Protein AF-A0AB38A7C2-F1 (afdb_monomer)

Solvent-accessible surface area (backbone atoms only — not comparable to full-atom values): 33806 Å² total; per-residue (Å²): 140,76,85,88,80,79,45,75,67,52,56,49,49,52,49,47,53,50,46,47,64,68,60,30,63,59,51,53,48,42,45,64,70,68,46,56,80,87,68,63,78,74,79,52,65,66,82,53,42,55,69,66,47,70,44,47,77,34,25,53,30,35,49,62,57,34,77,88,63,54,53,55,40,47,75,46,38,64,69,65,28,55,48,74,52,64,74,46,66,45,73,44,90,71,51,82,23,40,43,35,38,39,29,51,30,92,49,55,24,34,40,49,97,72,66,36,58,60,52,43,41,52,54,50,52,51,17,41,68,39,18,63,37,16,32,44,24,20,43,84,57,66,76,56,76,71,55,90,34,39,49,71,28,52,30,61,18,31,53,28,33,38,46,46,34,36,46,58,71,78,41,90,40,49,29,36,42,52,38,85,68,51,64,83,75,36,82,58,64,41,37,60,63,40,27,52,52,21,47,52,52,18,25,66,51,65,75,50,78,76,44,78,43,51,53,82,88,71,66,60,81,52,62,28,68,73,41,52,58,34,51,53,53,52,52,44,61,74,70,66,60,89,66,78,91,70,89,62,85,68,62,58,63,52,49,49,57,56,46,48,62,56,36,54,64,45,47,49,53,47,50,49,52,44,46,35,68,75,73,46,48,47,31,81,84,68,46,66,47,43,78,42,62,50,56,43,46,37,40,48,44,25,56,82,37,54,81,50,28,78,65,49,85,47,45,34,69,45,67,42,74,89,52,49,79,59,80,53,54,36,42,70,22,33,59,26,34,28,38,32,58,46,100,87,50,52,68,47,58,44,63,82,41,44,79,66,65,58,49,32,31,75,55,31,92,65,60,22,34,45,78,41,78,53,73,32,66,66,57,42,75,78,48,68,66,59,50,52,50,50,55,51,49,52,51,50,50,51,50,51,50,52,50,50,52,52,52,49,52,25,50,52,46,16,50,52,32,33,63,74,43,37,61,97,88,41,86,33,76,66,9,53,54,46,14,53,48,43,50,67,59,78,84,76,78,94,68,85,86,81,89,82,81,95,85,78,84,79,71,75,73,65,64,65,60,56,64,61,54,60,69,63,63,76,78,72,86,82,90,84,90,83,89,89,87,87,89,82,91,82,83,86,85,80,90,81,88,85,82,86,86,83,88,80,87,80,90,87,80,89,87,83,86,86,85,83,90,88,87,84,81,85,85,88,82,89,80,89,81,81,90,84,90,80,85,83,81,85,81,88,78,84,88,77,83,91,82,90,82,83,89,80,85,89,78,88,87,84,135

Mean predicted aligned error: 17.48 Å

Organism: NCBI:txid1381

pLDDT: mean 70.84, std 26.4, range [22.92, 97.88]

Radius of gyration: 34.17 Å; Cα contacts (8 Å, |Δi|>4): 653; chains: 1; bounding box: 76×95×101 Å

Structure (mmCIF, N/CA/C/O backbone):
data_AF-A0AB38A7C2-F1
#
_entry.id   AF-A0AB38A7C2-F1
#
loop_
_atom_site.group_PDB
_atom_site.id
_atom_site.type_symbol
_atom_site.label_atom_id
_atom_site.label_alt_id
_atom_site.label_comp_id
_atom_site.label_asym_id
_atom_site.label_entity_id
_atom_site.label_seq_id
_atom_site.pdbx_PDB_ins_code
_atom_site.Cartn_x
_atom_site.Cartn_y
_atom_site.Cartn_z
_atom_site.occupancy
_atom_site.B_iso_or_equiv
_atom_site.auth_seq_id
_atom_site.auth_comp_id
_atom_site.auth_asym_id
_atom_site.auth_atom_id
_atom_site.pdbx_PDB_model_num
ATOM 1 N N . MET A 1 1 ? -37.681 -9.459 23.211 1.00 30.95 1 MET A N 1
ATOM 2 C CA . MET A 1 1 ? -36.529 -10.107 23.876 1.00 30.95 1 MET A CA 1
ATOM 3 C C . MET A 1 1 ? -35.314 -9.787 23.020 1.00 30.95 1 MET A C 1
ATOM 5 O O . MET A 1 1 ? -35.334 -10.184 21.869 1.00 30.95 1 MET A O 1
ATOM 9 N N . ALA A 1 2 ? -34.307 -9.021 23.410 1.00 31.45 2 ALA A N 1
ATOM 10 C CA . ALA A 1 2 ? -34.021 -8.256 24.614 1.00 31.45 2 ALA A CA 1
ATOM 11 C C . ALA A 1 2 ? -33.180 -7.056 24.133 1.00 31.45 2 ALA A C 1
ATOM 13 O O . ALA A 1 2 ? -32.180 -7.269 23.453 1.00 31.45 2 ALA A O 1
ATOM 14 N N . ASP A 1 3 ? -33.611 -5.824 24.411 1.00 37.56 3 ASP A N 1
ATOM 15 C CA . ASP A 1 3 ? -32.757 -4.641 24.252 1.00 37.56 3 ASP A CA 1
ATOM 16 C C . ASP A 1 3 ? -32.107 -4.401 25.614 1.00 37.56 3 ASP A C 1
ATOM 18 O O . ASP A 1 3 ? -32.622 -3.673 26.456 1.00 37.56 3 ASP A O 1
ATOM 22 N N . GLU A 1 4 ? -31.060 -5.172 25.894 1.00 46.62 4 GLU A N 1
ATOM 23 C CA . GLU A 1 4 ? -30.396 -5.189 27.201 1.00 46.62 4 GLU A CA 1
ATOM 24 C C . GLU A 1 4 ? -29.196 -4.227 27.252 1.00 46.62 4 GLU A C 1
ATOM 26 O O . GLU A 1 4 ? -28.290 -4.416 28.049 1.00 46.62 4 GLU A O 1
ATOM 31 N N . ASN A 1 5 ? -29.168 -3.194 26.396 1.00 47.59 5 ASN A N 1
ATOM 32 C CA . ASN A 1 5 ? -28.156 -2.124 26.440 1.00 47.59 5 ASN A CA 1
ATOM 33 C C . ASN A 1 5 ? -28.651 -0.793 25.824 1.00 47.59 5 ASN A C 1
ATOM 35 O O . ASN A 1 5 ? -27.869 -0.055 25.214 1.00 47.59 5 ASN A O 1
ATOM 39 N N . HIS A 1 6 ? -29.948 -0.489 25.951 1.00 57.62 6 HIS A N 1
ATOM 40 C CA . HIS A 1 6 ? -30.468 0.855 25.690 1.00 57.62 6 HIS A CA 1
ATOM 41 C C . HIS A 1 6 ? -30.309 1.698 26.959 1.00 57.62 6 HIS A C 1
ATOM 43 O O . HIS A 1 6 ? -31.130 1.628 27.875 1.00 57.62 6 HIS A O 1
ATOM 49 N N . ASP A 1 7 ? -29.220 2.460 27.028 1.00 64.00 7 ASP A N 1
ATOM 50 C CA . ASP A 1 7 ? -28.862 3.234 28.218 1.00 64.00 7 ASP A CA 1
ATOM 51 C C . ASP A 1 7 ? -29.423 4.660 28.154 1.00 64.00 7 ASP A C 1
ATOM 53 O O . ASP A 1 7 ? -29.789 5.171 27.100 1.00 64.00 7 ASP A O 1
ATOM 57 N N . LEU A 1 8 ? -29.415 5.368 29.287 1.00 55.38 8 LEU A N 1
ATOM 58 C CA . LEU A 1 8 ? -29.890 6.756 29.393 1.00 55.38 8 LEU A CA 1
ATOM 59 C C . LEU A 1 8 ? -29.275 7.710 28.350 1.00 55.38 8 LEU A C 1
ATOM 61 O O . LEU A 1 8 ? -29.932 8.654 27.923 1.00 55.38 8 LEU A O 1
ATOM 65 N N . LEU A 1 9 ? -28.027 7.477 27.930 1.00 52.78 9 LEU A N 1
ATOM 66 C CA . LEU A 1 9 ? -27.378 8.269 26.879 1.00 52.78 9 LEU A CA 1
ATOM 67 C C . LEU A 1 9 ? -28.012 8.052 25.506 1.00 52.78 9 LEU A C 1
ATOM 69 O O . LEU A 1 9 ? -28.085 8.998 24.733 1.00 52.78 9 LEU A O 1
ATOM 73 N N . ASP A 1 10 ? -28.474 6.839 25.210 1.00 58.16 10 ASP A N 1
ATOM 74 C CA . ASP A 1 10 ? -29.198 6.574 23.972 1.00 58.16 10 ASP A CA 1
ATOM 75 C C . ASP A 1 10 ? -30.530 7.292 23.961 1.00 58.16 10 ASP A C 1
ATOM 77 O O . ASP A 1 10 ? -30.832 7.976 22.996 1.00 58.16 10 ASP A O 1
ATOM 81 N N . SER A 1 11 ? -31.268 7.230 25.070 1.00 64.50 11 SER A N 1
ATOM 82 C CA . SER A 1 11 ? -32.519 7.968 25.187 1.00 64.50 11 SER A CA 1
ATOM 83 C C . SER A 1 11 ? -32.288 9.476 25.059 1.00 64.50 11 SER A C 1
ATOM 85 O O . SER A 1 11 ? -33.105 10.158 24.462 1.00 64.50 11 SER A O 1
ATOM 87 N N . LEU A 1 12 ? -31.170 10.018 25.561 1.00 61.34 12 LEU A N 1
ATOM 88 C CA . LEU A 1 12 ? -30.824 11.437 25.395 1.00 61.34 12 LEU A CA 1
ATOM 89 C C . LEU A 1 12 ? -30.427 11.799 23.959 1.00 61.34 12 LEU A C 1
ATOM 91 O O . LEU A 1 12 ? -30.767 12.890 23.508 1.00 61.34 12 LEU A O 1
ATOM 95 N N . ILE A 1 13 ? -29.724 10.916 23.246 1.00 60.22 13 ILE A N 1
ATOM 96 C CA . ILE A 1 13 ? -29.374 11.110 21.831 1.00 60.22 13 ILE A CA 1
ATOM 97 C C . ILE A 1 13 ? -30.630 11.024 20.969 1.00 60.22 13 ILE A C 1
ATOM 99 O O . ILE A 1 13 ? -30.842 11.905 20.142 1.00 60.22 13 ILE A O 1
ATOM 103 N N . ASP A 1 14 ? -31.481 10.028 21.210 1.00 66.81 14 ASP A N 1
ATOM 104 C CA . ASP A 1 14 ? -32.761 9.847 20.531 1.00 66.81 14 ASP A CA 1
ATOM 105 C C . ASP A 1 14 ? -33.651 11.067 20.795 1.00 66.81 14 ASP A C 1
ATOM 107 O O . ASP A 1 14 ? -34.060 11.732 19.851 1.00 66.81 14 ASP A O 1
ATOM 111 N N . ILE A 1 15 ? -33.799 11.494 22.056 1.00 65.06 15 ILE A N 1
ATOM 112 C CA . ILE A 1 15 ? -34.527 12.718 22.418 1.00 65.06 15 ILE A CA 1
ATOM 113 C C . ILE A 1 15 ? -33.912 13.957 21.771 1.00 65.06 15 ILE A C 1
ATOM 115 O O . ILE A 1 15 ? -34.676 14.795 21.320 1.00 65.06 15 ILE A O 1
ATOM 119 N N . GLN A 1 16 ? -32.584 14.119 21.709 1.00 58.59 16 GLN A N 1
ATOM 120 C CA . GLN A 1 16 ? -31.965 15.279 21.056 1.00 58.59 16 GLN A CA 1
ATOM 121 C C . GLN A 1 16 ? -32.143 15.229 19.538 1.00 58.59 16 GLN A C 1
ATOM 123 O O . GLN A 1 16 ? -32.353 16.266 18.925 1.00 58.59 16 GLN A O 1
ATOM 128 N N . SER A 1 17 ? -32.044 14.058 18.916 1.00 57.03 17 SER A N 1
ATOM 129 C CA . SER A 1 17 ? -32.273 13.883 17.482 1.00 57.03 17 SER A CA 1
ATOM 130 C C . SER A 1 17 ? -33.737 14.115 17.118 1.00 57.03 17 SER A C 1
ATOM 132 O O . SER A 1 17 ? -33.992 14.815 16.143 1.00 57.03 17 SER A O 1
ATOM 134 N N . ASP A 1 18 ? -34.675 13.680 17.960 1.00 53.91 18 ASP A N 1
ATOM 135 C CA . ASP A 1 18 ? -36.101 13.984 17.875 1.00 53.91 18 ASP A CA 1
ATOM 136 C C . ASP A 1 18 ? -36.365 15.469 18.145 1.00 53.91 18 ASP A C 1
ATOM 138 O O . ASP A 1 18 ? -37.117 16.104 17.414 1.00 53.91 18 ASP A O 1
ATOM 142 N N . TRP A 1 19 ? -35.701 16.078 19.133 1.00 44.50 19 TRP A N 1
ATOM 143 C CA . TRP A 1 19 ? -35.804 17.514 19.402 1.00 44.50 19 TRP A CA 1
ATOM 144 C C . TRP A 1 19 ? -35.200 18.342 18.278 1.00 44.50 19 TRP A C 1
ATOM 146 O O . TRP A 1 19 ? -35.766 19.367 17.932 1.00 44.50 19 TRP A O 1
ATOM 156 N N . ASN A 1 20 ? -34.089 17.919 17.681 1.00 46.31 20 ASN A N 1
ATOM 157 C CA . ASN A 1 20 ? -33.493 18.539 16.502 1.00 46.31 20 ASN A CA 1
ATOM 158 C C . ASN A 1 20 ? -34.411 18.330 15.294 1.00 46.31 20 ASN A C 1
ATOM 160 O O . ASN A 1 20 ? -34.644 19.270 14.556 1.00 46.31 20 ASN A O 1
ATOM 164 N N . ALA A 1 21 ? -35.019 17.159 15.109 1.00 46.22 21 ALA A N 1
ATOM 165 C CA . ALA A 1 21 ? -35.993 16.919 14.045 1.00 46.22 21 ALA A CA 1
ATOM 166 C C . ALA A 1 21 ? -37.270 17.770 14.219 1.00 46.22 21 ALA A C 1
ATOM 168 O O . ALA A 1 21 ? -37.834 18.244 13.234 1.00 46.22 21 ALA A O 1
ATOM 169 N N . VAL A 1 22 ? -37.690 18.024 15.465 1.00 43.22 22 VAL A N 1
ATOM 170 C CA . VAL A 1 22 ? -38.877 18.821 15.830 1.00 43.22 22 VAL A CA 1
ATOM 171 C C . VAL A 1 22 ? -38.591 20.330 15.935 1.00 43.22 22 VAL A C 1
ATOM 173 O O . VAL A 1 22 ? -39.497 21.129 15.705 1.00 43.22 22 VAL A O 1
ATOM 176 N N . SER A 1 23 ? -37.355 20.749 16.227 1.00 41.28 23 SER A N 1
ATOM 177 C CA . SER A 1 23 ? -36.903 22.158 16.272 1.00 41.28 23 SER A CA 1
ATOM 178 C C . SER A 1 23 ? -36.282 22.641 14.954 1.00 41.28 23 SER A C 1
ATOM 180 O O . SER A 1 23 ? -36.283 23.844 14.683 1.00 41.28 23 SER A O 1
ATOM 182 N N . ASN A 1 24 ? -35.953 21.716 14.043 1.00 40.88 24 ASN A N 1
ATOM 183 C CA . ASN A 1 24 ? -35.535 22.007 12.672 1.00 40.88 24 ASN A CA 1
ATOM 184 C C . ASN A 1 24 ? -36.643 22.106 11.601 1.00 40.88 24 ASN A C 1
ATOM 186 O O . ASN A 1 24 ? -36.270 22.103 10.427 1.00 40.88 24 ASN A O 1
ATOM 190 N N . PRO A 1 25 ? -37.963 22.277 11.843 1.00 41.78 25 PRO A N 1
ATOM 191 C CA . PRO A 1 25 ? -38.813 22.766 10.763 1.00 41.78 25 PRO A CA 1
ATOM 192 C C . PRO A 1 25 ? -38.428 24.207 10.419 1.00 41.78 25 PRO A C 1
ATOM 194 O O . PRO A 1 25 ? -38.491 24.582 9.257 1.00 41.78 25 PRO A O 1
ATOM 197 N N . LEU A 1 26 ? -37.941 24.989 11.392 1.00 38.25 26 LEU A N 1
ATOM 198 C CA . LEU A 1 26 ? -37.456 26.346 11.164 1.00 38.25 26 LEU A CA 1
ATOM 199 C C . LEU A 1 26 ? -36.009 26.410 10.698 1.00 38.25 26 LEU A C 1
ATOM 201 O O . LEU A 1 26 ? -35.740 27.327 9.953 1.00 38.25 26 LEU A O 1
ATOM 205 N N . ASP A 1 27 ? -35.122 25.473 11.046 1.00 37.84 27 ASP A N 1
ATOM 206 C CA . ASP A 1 27 ? -33.719 25.452 10.579 1.00 37.84 27 ASP A CA 1
ATOM 207 C C . ASP A 1 27 ? -33.548 24.721 9.236 1.00 37.84 27 ASP A C 1
ATOM 209 O O . ASP A 1 27 ? -32.628 25.002 8.479 1.00 37.84 27 ASP A O 1
ATOM 213 N N . THR A 1 28 ? -34.490 23.849 8.860 1.00 42.78 28 THR A N 1
ATOM 214 C CA . THR A 1 28 ? -34.621 23.368 7.472 1.00 42.78 28 THR A CA 1
ATOM 215 C C . THR A 1 28 ? -35.223 24.462 6.588 1.00 42.78 28 THR A C 1
ATOM 217 O O . THR A 1 28 ? -34.786 24.650 5.457 1.00 42.78 28 THR A O 1
ATOM 220 N N . VAL A 1 29 ? -36.178 25.243 7.113 1.00 40.44 29 VAL A N 1
ATOM 221 C CA . VAL A 1 29 ? -36.736 26.420 6.427 1.00 40.44 29 VAL A CA 1
ATOM 222 C C . VAL A 1 29 ? -35.744 27.590 6.418 1.00 40.44 29 VAL A C 1
ATOM 224 O O . VAL A 1 29 ? -35.593 28.221 5.383 1.00 40.44 29 VAL A O 1
ATOM 227 N N . LEU A 1 30 ? -34.988 27.846 7.489 1.00 38.09 30 LEU A N 1
ATOM 228 C CA . LEU A 1 30 ? -33.899 28.827 7.526 1.00 38.09 30 LEU A CA 1
ATOM 229 C C . LEU A 1 30 ? -32.712 28.322 6.727 1.00 38.09 30 LEU A C 1
ATOM 231 O O . LEU A 1 30 ? -32.118 29.114 6.030 1.00 38.09 30 LEU A O 1
ATOM 235 N N . GLY A 1 31 ? -32.379 27.038 6.735 1.00 42.50 31 GLY A N 1
ATOM 236 C CA . GLY A 1 31 ? -31.386 26.452 5.838 1.00 42.50 31 GLY A CA 1
ATOM 237 C C . GLY A 1 31 ? -31.782 26.631 4.373 1.00 42.50 31 GLY A C 1
ATOM 238 O O . GLY A 1 31 ? -30.937 26.989 3.565 1.00 42.50 31 GLY A O 1
ATOM 239 N N . MET A 1 32 ? -33.072 26.508 4.040 1.00 43.84 32 MET A N 1
ATOM 240 C CA . MET A 1 32 ? -33.621 26.848 2.718 1.00 43.84 32 MET A CA 1
ATOM 241 C C . MET A 1 32 ? -33.702 28.361 2.431 1.00 43.84 32 MET A C 1
ATOM 243 O O . MET A 1 32 ? -33.750 28.738 1.263 1.00 43.84 32 MET A O 1
ATOM 247 N N . LEU A 1 33 ? -33.726 29.224 3.455 1.00 40.28 33 LEU A N 1
ATOM 248 C CA . LEU A 1 33 ? -33.789 30.693 3.327 1.00 40.28 33 LEU A CA 1
ATOM 249 C C . LEU A 1 33 ? -32.423 31.396 3.497 1.00 40.28 33 LEU A C 1
ATOM 251 O O . LEU A 1 33 ? -32.293 32.555 3.116 1.00 40.28 33 LEU A O 1
ATOM 255 N N . SER A 1 34 ? -31.422 30.721 4.072 1.00 44.94 34 SER A N 1
ATOM 256 C CA . SER A 1 34 ? -30.098 31.251 4.461 1.00 44.94 34 SER A CA 1
ATOM 257 C C . SER A 1 34 ? -28.962 30.584 3.694 1.00 44.94 34 SER A C 1
ATOM 259 O O . SER A 1 34 ? -27.913 31.200 3.510 1.00 44.94 34 SER A O 1
ATOM 261 N N . ALA A 1 35 ? -29.140 29.342 3.228 1.00 44.69 35 ALA A N 1
ATOM 262 C CA . ALA A 1 35 ? -28.336 28.855 2.124 1.00 44.69 35 ALA A CA 1
ATOM 263 C C . ALA A 1 35 ? -28.937 29.475 0.872 1.00 44.69 35 ALA A C 1
ATOM 265 O O . ALA A 1 35 ? -29.956 29.008 0.376 1.00 44.69 35 ALA A O 1
ATOM 266 N N . ASP A 1 36 ? -28.319 30.546 0.394 1.00 42.66 36 ASP A N 1
ATOM 267 C CA . ASP A 1 36 ? -28.541 31.040 -0.954 1.00 42.66 36 ASP A CA 1
ATOM 268 C C . ASP A 1 36 ? -28.387 29.827 -1.901 1.00 42.66 36 ASP A C 1
ATOM 270 O O . ASP A 1 36 ? -27.270 29.303 -2.032 1.00 42.66 36 ASP A O 1
ATOM 274 N N . PRO A 1 37 ? -29.469 29.278 -2.494 1.00 48.31 37 PRO A N 1
ATOM 275 C CA . PRO A 1 37 ? -29.395 28.039 -3.275 1.00 48.31 37 PRO A CA 1
ATOM 276 C C . PRO A 1 37 ? -28.459 28.185 -4.482 1.00 48.31 37 PRO A C 1
ATOM 278 O O . PRO A 1 37 ? -27.992 27.194 -5.043 1.00 48.31 37 PRO A O 1
ATOM 281 N N . GLU A 1 38 ? -28.149 29.432 -4.848 1.00 45.50 38 GLU A N 1
ATOM 282 C CA . GLU A 1 38 ? -27.203 29.822 -5.886 1.00 45.50 38 GLU A CA 1
ATOM 283 C C . GLU A 1 38 ? -25.720 29.674 -5.478 1.00 45.50 38 GLU A C 1
ATOM 285 O O . GLU A 1 38 ? -24.857 29.620 -6.355 1.00 45.50 38 GLU A O 1
ATOM 290 N N . GLN A 1 39 ? -25.385 29.538 -4.186 1.00 54.69 39 GLN A N 1
ATOM 291 C CA . GLN A 1 39 ? -23.990 29.444 -3.711 1.00 54.69 39 GLN A CA 1
ATOM 292 C C . GLN A 1 39 ? -23.493 28.011 -3.461 1.00 54.69 39 GLN A C 1
ATOM 294 O O . GLN A 1 39 ? -22.288 27.785 -3.290 1.00 54.69 39 GLN A O 1
ATOM 299 N N . ALA A 1 40 ? -24.369 27.002 -3.482 1.00 60.03 40 ALA A N 1
ATOM 300 C CA . ALA A 1 40 ? -23.939 25.610 -3.388 1.00 60.03 40 ALA A CA 1
ATOM 301 C C . ALA A 1 40 ? -23.240 25.191 -4.694 1.00 60.03 40 ALA A C 1
ATOM 303 O O . ALA A 1 40 ? -23.893 24.761 -5.643 1.00 60.03 40 ALA A O 1
ATOM 304 N N . LYS A 1 41 ? -21.896 25.284 -4.740 1.00 72.62 41 LYS A N 1
ATOM 305 C CA . LYS A 1 41 ? -21.089 24.928 -5.928 1.00 72.62 41 LYS A CA 1
ATOM 306 C C . LYS A 1 41 ? -21.588 23.601 -6.528 1.00 72.62 41 LYS A C 1
ATOM 308 O O . LYS A 1 41 ? -21.580 22.598 -5.801 1.00 72.62 41 LYS A O 1
ATOM 313 N N . PRO A 1 42 ? -22.020 23.562 -7.801 1.00 84.19 42 PRO A N 1
ATOM 314 C CA . PRO A 1 42 ? -22.553 22.351 -8.411 1.00 84.19 42 PRO A CA 1
ATOM 315 C C . PRO A 1 42 ? -21.485 21.256 -8.448 1.00 84.19 42 PRO A C 1
ATOM 317 O O . PRO A 1 42 ? -20.286 21.538 -8.509 1.00 84.19 42 PRO A O 1
ATOM 320 N N . PHE A 1 43 ? -21.916 19.994 -8.398 1.00 89.75 43 PHE A N 1
ATOM 321 C CA . PHE A 1 43 ? -20.993 18.866 -8.487 1.00 89.75 43 PHE A CA 1
ATOM 322 C C . PHE A 1 43 ? -20.216 18.916 -9.807 1.00 89.75 43 PHE A C 1
ATOM 324 O O . PHE A 1 43 ? -20.803 18.866 -10.888 1.00 89.75 43 PHE A O 1
ATOM 331 N N . ASN A 1 44 ? -18.888 18.968 -9.711 1.00 91.62 44 ASN A N 1
ATOM 332 C CA . ASN A 1 44 ? -18.004 18.883 -10.860 1.00 91.62 44 ASN A CA 1
ATOM 333 C C . ASN A 1 44 ? -17.057 17.682 -10.697 1.00 91.62 44 ASN A C 1
ATOM 335 O O . ASN A 1 44 ? -16.188 17.706 -9.826 1.00 91.62 44 ASN A O 1
ATOM 339 N N . PRO A 1 45 ? -17.146 16.654 -11.564 1.00 90.56 45 PRO A N 1
ATOM 340 C CA . PRO A 1 45 ? -16.210 15.529 -11.570 1.00 90.56 45 PRO A CA 1
ATOM 341 C C . PRO A 1 45 ? -14.733 15.933 -11.647 1.00 90.56 45 PRO A C 1
ATOM 343 O O . PRO A 1 45 ? -13.868 15.168 -11.230 1.00 90.56 45 PRO A O 1
ATOM 346 N N . GLY A 1 46 ? -14.433 17.091 -12.243 1.00 90.88 46 GLY A N 1
ATOM 347 C CA . GLY A 1 46 ? -13.077 17.616 -12.374 1.00 90.88 46 GLY A CA 1
ATOM 348 C C . GLY A 1 46 ? -12.428 17.981 -11.041 1.00 90.88 46 GLY A C 1
ATOM 349 O O . GLY A 1 46 ? -11.208 17.887 -10.944 1.00 90.88 46 GLY A O 1
ATOM 350 N N . ASP A 1 47 ? -13.224 18.312 -10.018 1.00 90.44 47 ASP A N 1
ATOM 351 C CA . ASP A 1 47 ? -12.728 18.691 -8.687 1.00 90.44 47 ASP A CA 1
ATOM 352 C C . ASP A 1 47 ? -12.049 17.518 -7.957 1.00 90.44 47 ASP A C 1
ATOM 354 O O . ASP A 1 47 ? -11.239 17.733 -7.065 1.00 90.44 47 ASP A O 1
ATOM 358 N N . TYR A 1 48 ? -12.333 16.281 -8.373 1.00 90.75 48 TYR A N 1
ATOM 359 C CA . TYR A 1 48 ? -11.787 15.051 -7.789 1.00 90.75 48 TYR A CA 1
ATOM 360 C C . TYR A 1 48 ? -10.709 14.412 -8.672 1.00 90.75 48 TYR A C 1
ATOM 362 O O . TYR A 1 48 ? -10.344 13.259 -8.469 1.00 90.75 48 TYR A O 1
ATOM 370 N N . LYS A 1 49 ? -10.239 15.111 -9.714 1.00 92.19 49 LYS A N 1
ATOM 371 C CA . LYS A 1 49 ? -9.330 14.568 -10.732 1.00 92.19 49 LYS A CA 1
ATOM 372 C C . LYS A 1 49 ? -8.025 15.339 -10.773 1.00 92.19 49 LYS A C 1
ATOM 374 O O . LYS A 1 49 ? -7.955 16.441 -11.321 1.00 92.19 49 LYS A O 1
ATOM 379 N N . PHE A 1 50 ? -6.960 14.693 -10.312 1.00 91.19 50 PHE A N 1
ATOM 380 C CA . PHE A 1 50 ? -5.633 15.292 -10.218 1.00 91.19 50 PHE A CA 1
ATOM 381 C C . PHE A 1 50 ? -4.658 14.644 -11.197 1.00 91.19 50 PHE A C 1
ATOM 383 O O . PHE A 1 50 ? -4.659 13.433 -11.422 1.00 91.19 50 PHE A O 1
ATOM 390 N N . ARG A 1 51 ? -3.841 15.478 -11.844 1.00 92.69 51 ARG A N 1
ATOM 391 C CA . ARG A 1 51 ? -2.765 14.980 -12.703 1.00 92.69 51 ARG A CA 1
ATOM 392 C C . ARG A 1 51 ? -1.656 14.449 -11.790 1.00 92.69 51 ARG A C 1
ATOM 394 O O . ARG A 1 51 ? -1.231 15.193 -10.905 1.00 92.69 51 ARG A O 1
ATOM 401 N N . PRO A 1 52 ? -1.185 13.212 -11.999 1.00 94.00 52 PRO A N 1
ATOM 402 C CA . PRO A 1 52 ? -0.114 12.661 -11.190 1.00 94.00 52 PRO A CA 1
ATOM 403 C C . PRO A 1 52 ? 1.187 13.428 -11.450 1.00 94.00 52 PRO A C 1
ATOM 405 O O . PRO A 1 52 ? 1.496 13.796 -12.587 1.00 94.00 52 PRO A O 1
ATOM 408 N N . ARG A 1 53 ? 1.950 13.655 -10.385 1.00 93.38 53 ARG A N 1
ATOM 409 C CA . ARG A 1 53 ? 3.335 14.115 -10.415 1.00 93.38 53 ARG A CA 1
ATOM 410 C C . ARG A 1 53 ? 4.247 12.898 -10.425 1.00 93.38 53 ARG A C 1
ATOM 412 O O . ARG A 1 53 ? 4.069 11.991 -9.614 1.00 93.38 53 ARG A O 1
ATOM 419 N N . ALA A 1 54 ? 5.209 12.900 -11.337 1.00 94.06 54 ALA A N 1
ATOM 420 C CA . ALA A 1 54 ? 6.195 11.841 -11.455 1.00 94.06 54 ALA A CA 1
ATOM 421 C C . ALA A 1 54 ? 7.520 12.257 -10.802 1.00 94.06 54 ALA A C 1
ATOM 423 O O . ALA A 1 54 ? 7.954 13.400 -10.942 1.00 94.06 54 ALA A O 1
ATOM 424 N N . ASN A 1 55 ? 8.161 11.319 -10.113 1.00 92.56 55 ASN A N 1
ATOM 425 C CA . ASN A 1 55 ? 9.501 11.437 -9.562 1.00 92.56 55 ASN A CA 1
ATOM 426 C C . ASN A 1 55 ? 10.387 10.366 -10.206 1.00 92.56 55 ASN A C 1
ATOM 428 O O . ASN A 1 55 ? 10.079 9.176 -10.152 1.00 92.56 55 ASN A O 1
ATOM 432 N N . THR A 1 56 ? 11.485 10.785 -10.824 1.00 93.06 56 THR A N 1
ATOM 433 C CA . THR A 1 56 ? 12.409 9.891 -11.532 1.00 93.06 56 THR A CA 1
ATOM 434 C C . THR A 1 56 ? 13.308 9.108 -10.581 1.00 93.06 56 THR A C 1
ATOM 436 O O . THR A 1 56 ? 13.716 8.006 -10.930 1.00 93.06 56 THR A O 1
ATOM 439 N N . ILE A 1 57 ? 13.568 9.630 -9.376 1.00 90.19 57 ILE A N 1
ATOM 440 C CA . ILE A 1 57 ? 14.488 9.035 -8.395 1.00 90.19 57 ILE A CA 1
ATOM 441 C C . ILE A 1 57 ? 14.094 7.590 -8.032 1.00 90.19 57 ILE A C 1
ATOM 443 O O . ILE A 1 57 ? 14.942 6.711 -8.138 1.00 90.19 57 ILE A O 1
ATOM 447 N N . PRO A 1 58 ? 12.838 7.281 -7.652 1.00 91.25 58 PRO A N 1
ATOM 448 C CA . PRO A 1 58 ? 12.453 5.905 -7.341 1.00 91.25 58 PRO A CA 1
ATOM 449 C C . PRO A 1 58 ? 12.073 5.077 -8.583 1.00 91.25 58 PRO A C 1
ATOM 451 O O . PRO A 1 58 ? 11.695 3.914 -8.454 1.00 91.25 58 PRO A O 1
ATOM 454 N N . CYS A 1 59 ? 12.097 5.637 -9.796 1.00 93.75 59 CYS A N 1
ATOM 455 C CA . CYS A 1 59 ? 11.648 4.927 -10.992 1.00 93.75 59 CYS A CA 1
ATOM 456 C C . CYS A 1 59 ? 12.702 3.915 -11.457 1.00 93.75 59 CYS A C 1
ATOM 458 O O . CYS A 1 59 ? 13.776 4.295 -11.919 1.00 93.75 59 CYS A O 1
ATOM 460 N N . THR A 1 60 ? 12.374 2.622 -11.415 1.00 92.19 60 THR A N 1
ATOM 461 C CA . THR A 1 60 ? 13.297 1.542 -11.811 1.00 92.19 60 THR A CA 1
ATOM 462 C C . THR A 1 60 ? 13.782 1.672 -13.251 1.00 92.19 60 THR A C 1
ATOM 464 O O . THR A 1 60 ? 14.965 1.465 -13.503 1.00 92.19 60 THR A O 1
ATOM 467 N N . ARG A 1 61 ? 12.911 2.079 -14.185 1.00 92.94 61 ARG A N 1
ATOM 468 C CA . ARG A 1 61 ? 13.281 2.323 -15.591 1.00 92.94 61 ARG A CA 1
ATOM 469 C C . ARG A 1 61 ? 14.260 3.493 -15.742 1.00 92.94 61 ARG A C 1
ATOM 471 O O . ARG A 1 61 ? 15.204 3.392 -16.516 1.00 92.94 61 ARG A O 1
ATOM 478 N N . CYS A 1 62 ? 14.093 4.578 -14.980 1.00 92.75 62 CYS A N 1
ATOM 479 C CA . CYS A 1 62 ? 15.040 5.701 -15.008 1.00 92.75 62 CYS A CA 1
ATOM 480 C C . CYS A 1 62 ? 16.379 5.342 -14.347 1.00 92.75 62 CYS A C 1
ATOM 482 O O . CYS A 1 62 ? 17.428 5.747 -14.841 1.00 92.75 62 CYS A O 1
ATOM 484 N N . MET A 1 63 ? 16.352 4.571 -13.256 1.00 90.69 63 MET A N 1
ATOM 485 C CA . MET A 1 63 ? 17.563 4.159 -12.536 1.00 90.69 63 MET A CA 1
ATOM 486 C C . MET A 1 63 ? 18.415 3.176 -13.346 1.00 90.69 63 MET A C 1
ATOM 488 O O . MET A 1 63 ? 19.634 3.304 -13.384 1.00 90.69 63 MET A O 1
ATOM 492 N N . THR A 1 64 ? 17.780 2.220 -14.027 1.00 90.31 64 THR A N 1
ATOM 493 C CA . THR A 1 64 ? 18.469 1.233 -14.880 1.00 90.31 64 THR A CA 1
ATOM 494 C C . THR A 1 64 ? 18.807 1.758 -16.271 1.00 90.31 64 THR A C 1
ATOM 496 O O . THR A 1 64 ? 19.702 1.216 -16.912 1.00 90.31 64 THR A O 1
ATOM 499 N N . LYS A 1 65 ? 18.114 2.807 -16.739 1.00 90.31 65 LYS A N 1
ATOM 500 C CA . LYS A 1 65 ? 18.182 3.310 -18.123 1.00 90.31 65 LYS A CA 1
ATOM 501 C C . LYS A 1 65 ? 17.820 2.247 -19.169 1.00 90.31 65 LYS A C 1
ATOM 503 O O . LYS A 1 65 ? 18.229 2.357 -20.322 1.00 90.31 65 LYS A O 1
ATOM 508 N N . ASP A 1 66 ? 17.042 1.248 -18.764 1.00 88.75 66 ASP A N 1
ATOM 509 C CA . ASP A 1 66 ? 16.610 0.135 -19.598 1.00 88.75 66 ASP A CA 1
ATOM 510 C C . ASP A 1 66 ? 15.081 0.110 -19.701 1.00 88.75 66 ASP A C 1
ATOM 512 O O . ASP A 1 66 ? 14.359 0.032 -18.702 1.00 88.75 66 ASP A O 1
ATOM 516 N N . GLU A 1 67 ? 14.577 0.160 -20.932 1.00 86.38 67 GLU A N 1
ATOM 517 C CA . GLU A 1 67 ? 13.142 0.130 -21.212 1.00 86.38 67 GLU A CA 1
ATOM 518 C C . GLU A 1 67 ? 12.498 -1.210 -20.847 1.00 86.38 67 GLU A C 1
ATOM 520 O O . GLU A 1 67 ? 11.325 -1.231 -20.469 1.00 86.38 67 GLU A O 1
ATOM 525 N N . GLY A 1 68 ? 13.267 -2.304 -20.907 1.00 87.06 68 GLY A N 1
ATOM 526 C CA . GLY A 1 68 ? 12.817 -3.655 -20.575 1.00 87.06 68 GLY A CA 1
ATOM 527 C C . GLY A 1 68 ? 12.659 -3.912 -19.076 1.00 87.06 68 GLY A C 1
ATOM 528 O O . GLY A 1 68 ? 12.103 -4.939 -18.684 1.00 87.06 68 GLY A O 1
ATOM 529 N N . THR A 1 69 ? 13.107 -2.989 -18.219 1.00 89.94 69 THR A N 1
ATOM 530 C CA . THR A 1 69 ? 13.062 -3.180 -16.767 1.00 89.94 69 THR A CA 1
ATOM 531 C C . THR A 1 69 ? 11.652 -3.024 -16.189 1.00 89.94 69 THR A C 1
ATOM 533 O O . THR A 1 69 ? 11.270 -3.802 -15.315 1.00 89.94 69 THR A O 1
ATOM 536 N N . CYS A 1 70 ? 10.877 -2.017 -16.617 1.00 93.19 70 CYS A N 1
ATOM 537 C CA . CYS A 1 70 ? 9.528 -1.770 -16.088 1.00 93.19 70 CYS A CA 1
ATOM 538 C C . CYS A 1 70 ? 8.658 -0.918 -17.030 1.00 93.19 70 CYS A C 1
ATOM 540 O O . CYS A 1 70 ? 9.065 0.162 -17.465 1.00 93.19 70 CYS A O 1
ATOM 542 N N . SER A 1 71 ? 7.415 -1.359 -17.253 1.00 94.81 71 SER A N 1
ATOM 543 C CA . SER A 1 71 ? 6.392 -0.677 -18.063 1.00 94.81 71 SER A CA 1
ATOM 544 C C . SER A 1 71 ? 5.063 -0.443 -17.327 1.00 94.81 71 SER A C 1
ATOM 546 O O . SER A 1 71 ? 4.151 0.151 -17.894 1.00 94.81 71 SER A O 1
ATOM 548 N N . ALA A 1 72 ? 4.958 -0.804 -16.041 1.00 95.69 72 ALA A N 1
ATOM 549 C CA . ALA A 1 72 ? 3.684 -0.904 -15.314 1.00 95.69 72 ALA A CA 1
ATOM 550 C C . ALA A 1 72 ? 2.762 0.328 -15.428 1.00 95.69 72 ALA A C 1
ATOM 552 O O . ALA A 1 72 ? 1.552 0.187 -15.580 1.00 95.69 72 ALA A O 1
ATOM 553 N N . CYS A 1 73 ? 3.311 1.546 -15.360 1.00 96.38 73 CYS A N 1
ATOM 554 C CA . CYS A 1 73 ? 2.519 2.776 -15.475 1.00 96.38 73 CYS A CA 1
ATOM 555 C C . CYS A 1 73 ? 2.044 3.078 -16.908 1.00 96.38 73 CYS A C 1
ATOM 557 O O . CYS A 1 73 ? 0.972 3.662 -17.076 1.00 96.38 73 CYS A O 1
ATOM 559 N N . ILE A 1 74 ? 2.827 2.684 -17.918 1.00 96.81 74 ILE A N 1
ATOM 560 C CA . ILE A 1 74 ? 2.507 2.826 -19.342 1.00 96.81 74 ILE A CA 1
ATOM 561 C C . ILE A 1 74 ? 1.409 1.819 -19.693 1.00 96.81 74 ILE A C 1
ATOM 563 O O . ILE A 1 74 ? 0.395 2.216 -20.261 1.00 96.81 74 ILE A O 1
ATOM 567 N N . ASP A 1 75 ? 1.552 0.568 -19.247 1.00 96.62 75 ASP A N 1
ATOM 568 C CA . ASP A 1 75 ? 0.633 -0.538 -19.553 1.00 96.62 75 ASP A CA 1
ATOM 569 C C . ASP A 1 75 ? -0.796 -0.286 -19.057 1.00 96.62 75 ASP A C 1
ATOM 571 O O . ASP A 1 75 ? -1.773 -0.666 -19.700 1.00 96.62 75 ASP A O 1
ATOM 575 N N . VAL A 1 76 ? -0.943 0.390 -17.913 1.00 97.62 76 VAL A N 1
ATOM 576 C CA . VAL A 1 76 ? -2.264 0.727 -17.361 1.00 97.62 76 VAL A CA 1
ATOM 577 C C . VAL A 1 76 ? -2.834 2.037 -17.905 1.00 97.62 76 VAL A C 1
ATOM 579 O O . VAL A 1 76 ? -3.978 2.372 -17.590 1.00 97.62 76 VAL A O 1
ATOM 582 N N . CYS A 1 77 ? -2.077 2.821 -18.678 1.00 97.56 77 CYS A N 1
ATOM 583 C CA . CYS A 1 77 ? -2.513 4.140 -19.122 1.00 97.56 77 CYS A CA 1
ATOM 584 C C . CYS A 1 77 ? -3.518 4.029 -20.286 1.00 97.56 77 CYS A C 1
ATOM 586 O O . CYS A 1 77 ? -3.126 3.702 -21.401 1.00 97.56 77 CYS A O 1
ATOM 588 N N . PRO A 1 78 ? -4.801 4.404 -20.113 1.00 96.81 78 PRO A N 1
ATOM 589 C CA . PRO A 1 78 ? -5.829 4.192 -21.143 1.00 96.81 78 PRO A CA 1
ATOM 590 C C . PRO A 1 78 ? -5.670 5.089 -22.381 1.00 96.81 78 PRO A C 1
ATOM 592 O O . PRO A 1 78 ? -6.392 4.936 -23.360 1.00 96.81 78 PRO A O 1
ATOM 595 N N . VAL A 1 79 ? -4.787 6.086 -22.308 1.00 96.94 79 VAL A N 1
ATOM 596 C CA . VAL A 1 79 ? -4.593 7.127 -23.331 1.00 96.94 79 VAL A CA 1
ATOM 597 C C . VAL A 1 79 ? -3.122 7.314 -23.697 1.00 96.94 79 VAL A C 1
ATOM 599 O O . VAL A 1 79 ? -2.791 8.299 -24.348 1.00 96.94 79 VAL A O 1
ATOM 602 N N . ASN A 1 80 ? -2.236 6.419 -23.241 1.00 96.50 80 ASN A N 1
ATOM 603 C CA . ASN A 1 80 ? -0.794 6.479 -23.510 1.00 96.50 80 ASN A CA 1
ATOM 604 C C . ASN A 1 80 ? -0.171 7.859 -23.217 1.00 96.50 80 ASN A C 1
ATOM 606 O O . ASN A 1 80 ? 0.668 8.358 -23.957 1.00 96.50 80 ASN A O 1
ATOM 610 N N . ALA A 1 81 ? -0.604 8.504 -22.131 1.00 97.31 81 ALA A N 1
ATOM 611 C CA . ALA A 1 81 ? -0.154 9.846 -21.764 1.00 97.31 81 ALA A CA 1
ATOM 612 C C . ALA A 1 81 ? 1.195 9.862 -21.026 1.00 97.31 81 ALA A C 1
ATOM 614 O O . ALA A 1 81 ? 1.603 10.925 -20.571 1.00 97.31 81 ALA A O 1
ATOM 615 N N . ILE A 1 82 ? 1.849 8.714 -20.837 1.00 97.44 82 ILE A N 1
ATOM 616 C CA . ILE A 1 82 ? 3.093 8.594 -20.071 1.00 97.44 82 ILE A CA 1
ATOM 617 C C . ILE A 1 82 ? 4.203 8.148 -21.015 1.00 97.44 82 ILE A C 1
ATOM 619 O O . ILE A 1 82 ? 4.088 7.098 -21.642 1.00 97.44 82 ILE A O 1
ATOM 623 N N . THR A 1 83 ? 5.282 8.921 -21.067 1.00 95.69 83 THR A N 1
ATOM 624 C CA . THR A 1 83 ? 6.533 8.559 -21.737 1.00 95.69 83 THR A CA 1
ATOM 625 C C . THR A 1 83 ? 7.677 8.632 -20.733 1.00 95.69 83 THR A C 1
ATOM 627 O O . THR A 1 83 ? 7.702 9.505 -19.862 1.00 95.69 83 THR A O 1
ATOM 630 N N . ILE A 1 84 ? 8.600 7.673 -20.807 1.00 94.75 84 ILE A N 1
ATOM 631 C CA . ILE A 1 84 ? 9.761 7.594 -19.919 1.00 94.75 84 ILE A CA 1
ATOM 632 C C . ILE A 1 84 ? 11.008 7.588 -20.792 1.00 94.75 84 ILE A C 1
ATOM 634 O O . ILE A 1 84 ? 11.286 6.591 -21.457 1.00 94.75 84 ILE A O 1
ATOM 638 N N . ASP A 1 85 ? 11.739 8.695 -20.760 1.00 87.81 85 ASP A N 1
ATOM 639 C CA . ASP A 1 85 ? 13.058 8.823 -21.370 1.00 87.81 85 ASP A CA 1
ATOM 640 C C . ASP A 1 85 ? 14.137 8.306 -20.404 1.00 87.81 85 ASP A C 1
ATOM 642 O O . ASP A 1 85 ? 13.858 7.924 -19.263 1.00 87.81 85 ASP A O 1
ATOM 646 N N . THR A 1 86 ? 15.406 8.346 -20.819 1.00 79.00 86 THR A N 1
ATOM 647 C CA . THR A 1 86 ? 16.545 7.818 -20.046 1.00 79.00 86 THR A CA 1
ATOM 648 C C . THR A 1 86 ? 16.623 8.352 -18.610 1.00 79.00 86 THR A C 1
ATOM 650 O O . THR A 1 86 ? 17.139 7.674 -17.725 1.00 79.00 86 THR A O 1
ATOM 653 N N . SER A 1 87 ? 16.149 9.572 -18.341 1.00 82.19 87 SER A N 1
ATOM 654 C CA . SER A 1 87 ? 16.209 10.167 -16.993 1.00 82.19 87 SER A CA 1
ATOM 655 C C . SER A 1 87 ? 15.029 11.081 -16.654 1.00 82.19 87 SER A C 1
ATOM 657 O O . SER A 1 87 ? 15.094 11.823 -15.675 1.00 82.19 87 SER A O 1
ATOM 659 N N . ALA A 1 88 ? 13.951 11.037 -17.438 1.00 91.31 88 ALA A N 1
ATOM 660 C CA . ALA A 1 88 ? 12.782 11.888 -17.251 1.00 91.31 88 ALA A CA 1
ATOM 661 C C . ALA A 1 88 ? 11.489 11.098 -17.464 1.00 91.31 88 ALA A C 1
ATOM 663 O O . ALA A 1 88 ? 11.416 10.218 -18.318 1.00 91.31 88 ALA A O 1
ATOM 664 N N . ILE A 1 89 ? 10.465 11.426 -16.679 1.00 95.94 89 ILE A N 1
ATOM 665 C CA . ILE A 1 89 ? 9.109 10.909 -16.863 1.00 95.94 89 ILE A CA 1
ATOM 666 C C . ILE A 1 89 ? 8.240 12.083 -17.290 1.00 95.94 89 ILE A C 1
ATOM 668 O O . ILE A 1 89 ? 8.090 13.055 -16.547 1.00 95.94 89 ILE A O 1
ATOM 672 N N . HIS A 1 90 ? 7.634 11.972 -18.464 1.00 95.56 90 HIS A N 1
ATOM 673 C CA . HIS A 1 90 ? 6.721 12.968 -18.994 1.00 95.56 90 HIS A CA 1
ATOM 674 C C . HIS A 1 90 ? 5.296 12.429 -18.951 1.00 95.56 90 HIS A C 1
ATOM 676 O O . HIS A 1 90 ? 4.973 11.380 -19.501 1.00 95.56 90 HIS A O 1
ATOM 682 N N . VAL A 1 91 ? 4.422 13.178 -18.285 1.00 96.75 91 VAL A N 1
ATOM 683 C CA . VAL A 1 91 ? 2.975 12.976 -18.346 1.00 96.75 91 VAL A CA 1
ATOM 684 C C . VAL A 1 91 ? 2.445 14.048 -19.282 1.00 96.75 91 VAL A C 1
ATOM 686 O O . VAL A 1 91 ? 2.691 15.216 -19.011 1.00 96.75 91 VAL A O 1
ATOM 689 N N . SER A 1 92 ? 1.744 13.701 -20.358 1.00 96.56 92 SER A N 1
ATOM 690 C CA . SER A 1 92 ? 1.203 14.657 -21.334 1.00 96.56 92 SER A CA 1
ATOM 691 C C . SER A 1 92 ? -0.138 15.258 -20.890 1.00 96.56 92 SER A C 1
ATOM 693 O O . SER A 1 92 ? -0.780 14.784 -19.946 1.00 96.56 92 SER A O 1
ATOM 695 N N . ASP A 1 93 ? -0.595 16.300 -21.586 1.00 95.81 93 ASP A N 1
ATOM 696 C CA . ASP A 1 93 ? -1.892 16.942 -21.317 1.00 95.81 93 ASP A CA 1
ATOM 697 C C . ASP A 1 93 ? -3.091 16.066 -21.709 1.00 95.81 93 ASP A C 1
ATOM 699 O O . ASP A 1 93 ? -4.207 16.302 -21.250 1.00 95.81 93 ASP A O 1
ATOM 703 N N . ALA A 1 94 ? -2.861 14.989 -22.470 1.00 95.56 94 ALA A N 1
ATOM 704 C CA . ALA A 1 94 ? -3.870 13.967 -22.740 1.00 95.56 94 ALA A CA 1
ATOM 705 C C . ALA A 1 94 ? -4.237 13.145 -21.485 1.00 95.56 94 ALA A C 1
ATOM 707 O O . ALA A 1 94 ? -5.185 12.358 -21.514 1.00 95.56 94 ALA A O 1
ATOM 708 N N . CYS A 1 95 ? -3.505 13.307 -20.373 1.00 96.25 95 CYS A N 1
ATOM 709 C CA . CYS A 1 95 ? -3.736 12.580 -19.132 1.00 96.25 95 CYS A CA 1
ATOM 710 C C . CYS A 1 95 ? -5.180 12.731 -18.630 1.00 96.25 95 CYS A C 1
ATOM 712 O O . CYS A 1 95 ? -5.650 13.815 -18.283 1.00 96.25 95 CYS A O 1
ATOM 714 N N . ARG A 1 96 ? -5.861 11.590 -18.471 1.00 94.50 96 ARG A N 1
ATOM 715 C CA . ARG A 1 96 ? -7.233 11.530 -17.944 1.00 94.50 96 ARG A CA 1
ATOM 716 C C . ARG A 1 96 ? -7.358 11.813 -16.449 1.00 94.50 96 ARG A C 1
ATOM 718 O O . ARG A 1 96 ? -8.484 11.851 -15.952 1.00 94.50 96 ARG A O 1
ATOM 725 N N . LYS A 1 97 ? -6.233 11.957 -15.735 1.00 95.56 97 LYS A N 1
ATOM 726 C CA . LYS A 1 97 ? -6.193 12.164 -14.278 1.00 95.56 97 LYS A CA 1
ATOM 727 C C . LYS A 1 97 ? -6.910 11.042 -13.509 1.00 95.56 97 LYS A C 1
ATOM 729 O O . LYS A 1 97 ? -7.677 11.298 -12.592 1.00 95.56 97 LYS A O 1
ATOM 734 N N . CYS A 1 98 ? -6.735 9.797 -13.961 1.00 94.81 98 CYS A N 1
ATOM 735 C CA . CYS A 1 98 ? -7.479 8.632 -13.467 1.00 94.81 98 CYS A CA 1
ATOM 736 C C . CYS A 1 98 ? -6.817 7.895 -12.293 1.00 94.81 98 CYS A C 1
ATOM 738 O O . CYS A 1 98 ? -7.447 7.009 -11.730 1.00 94.81 98 CYS A O 1
ATOM 740 N N . GLY A 1 99 ? -5.564 8.213 -11.955 1.00 95.06 99 GLY A N 1
ATOM 741 C CA . GLY A 1 99 ? -4.840 7.598 -10.835 1.00 95.06 99 GLY A CA 1
ATOM 742 C C . GLY A 1 99 ? -4.299 6.180 -11.073 1.00 95.06 99 GLY A C 1
ATOM 743 O O . GLY A 1 99 ? -3.527 5.701 -10.254 1.00 95.06 99 GLY A O 1
ATOM 744 N N . LEU A 1 100 ? -4.597 5.518 -12.199 1.00 96.75 100 LEU A N 1
ATOM 745 C CA . LEU A 1 100 ? -4.172 4.123 -12.436 1.00 96.75 100 LEU A CA 1
ATOM 746 C C . LEU A 1 100 ? -2.651 3.918 -12.360 1.00 96.75 100 LEU A C 1
ATOM 748 O O . LEU A 1 100 ? -2.186 2.946 -11.778 1.00 96.75 100 LEU A O 1
ATOM 752 N N . CYS A 1 101 ? -1.860 4.856 -12.891 1.00 96.50 101 CYS A N 1
ATOM 753 C CA . CYS A 1 101 ? -0.398 4.805 -12.794 1.00 96.50 101 CYS A CA 1
ATOM 754 C C . CYS A 1 101 ? 0.122 4.936 -11.353 1.00 96.50 101 CYS A C 1
ATOM 756 O O . CYS A 1 101 ? 1.166 4.368 -11.047 1.00 96.50 101 CYS A O 1
ATOM 758 N N . ILE A 1 102 ? -0.606 5.642 -10.475 1.00 95.56 102 ILE A N 1
ATOM 759 C CA . ILE A 1 102 ? -0.269 5.738 -9.050 1.00 95.56 102 ILE A CA 1
ATOM 760 C C . ILE A 1 102 ? -0.466 4.362 -8.432 1.00 95.56 102 ILE A C 1
ATOM 762 O O . ILE A 1 102 ? 0.458 3.856 -7.813 1.00 95.56 102 ILE A O 1
ATOM 766 N N . ALA A 1 103 ? -1.609 3.713 -8.675 1.00 95.75 103 ALA A N 1
ATOM 767 C CA . ALA A 1 103 ? -1.894 2.379 -8.151 1.00 95.75 103 ALA A CA 1
ATOM 768 C C . ALA A 1 103 ? -0.926 1.306 -8.679 1.00 95.75 103 ALA A C 1
ATOM 770 O O . ALA A 1 103 ? -0.411 0.506 -7.904 1.00 95.75 103 ALA A O 1
ATOM 771 N N . ALA A 1 104 ? -0.616 1.332 -9.976 1.00 96.00 104 ALA A N 1
ATOM 772 C CA . ALA A 1 104 ? 0.215 0.320 -10.624 1.00 96.00 104 ALA A CA 1
ATOM 773 C C . ALA A 1 104 ? 1.724 0.473 -10.377 1.00 96.00 104 ALA A C 1
ATOM 775 O O . ALA A 1 104 ? 2.464 -0.489 -10.554 1.00 96.00 104 ALA A O 1
ATOM 776 N N . CYS A 1 105 ? 2.211 1.667 -10.019 1.00 95.06 105 CYS A N 1
ATOM 777 C CA . CYS A 1 105 ? 3.644 1.888 -9.836 1.00 95.06 105 CYS A CA 1
ATOM 778 C C . CYS A 1 105 ? 4.157 1.179 -8.566 1.00 95.06 105 CYS A C 1
ATOM 780 O O . CYS A 1 105 ? 3.728 1.548 -7.474 1.00 95.06 105 CYS A O 1
ATOM 782 N N . PRO A 1 106 ? 5.096 0.219 -8.664 1.00 92.19 106 PRO A N 1
ATOM 783 C CA . PRO A 1 106 ? 5.590 -0.516 -7.495 1.00 92.19 106 PRO A CA 1
ATOM 784 C C . PRO A 1 106 ? 6.506 0.329 -6.601 1.00 92.19 106 PRO A C 1
ATOM 786 O O . PRO A 1 106 ? 6.717 -0.004 -5.441 1.00 92.19 106 PRO A O 1
ATOM 789 N N . THR A 1 107 ? 7.068 1.416 -7.137 1.00 92.56 107 THR A N 1
ATOM 790 C CA . THR A 1 107 ? 8.080 2.230 -6.454 1.00 92.56 107 THR A CA 1
ATOM 791 C C . THR A 1 107 ? 7.558 3.583 -5.972 1.00 92.56 107 THR A C 1
ATOM 793 O O . THR A 1 107 ? 8.343 4.429 -5.554 1.00 92.56 107 THR A O 1
ATOM 796 N N . ASP A 1 108 ? 6.245 3.818 -6.065 1.00 93.00 108 ASP A N 1
ATOM 797 C CA . ASP A 1 108 ? 5.605 5.103 -5.753 1.00 93.00 108 ASP A CA 1
ATOM 798 C C . ASP A 1 108 ? 6.225 6.304 -6.505 1.00 93.00 108 ASP A C 1
ATOM 800 O O . ASP A 1 108 ? 6.208 7.444 -6.040 1.00 93.00 108 ASP A O 1
ATOM 804 N N . ALA A 1 109 ? 6.737 6.071 -7.722 1.00 94.69 109 ALA A N 1
ATOM 805 C CA . ALA A 1 109 ? 7.244 7.128 -8.600 1.00 94.69 109 ALA A CA 1
ATOM 806 C C . ALA A 1 109 ? 6.154 8.113 -9.045 1.00 94.69 109 ALA A C 1
ATOM 808 O O . ALA A 1 109 ? 6.470 9.229 -9.446 1.00 94.69 109 ALA A O 1
ATOM 809 N N . PHE A 1 110 ? 4.878 7.729 -8.967 1.00 94.75 110 PHE A N 1
ATOM 810 C CA . PHE A 1 110 ? 3.742 8.604 -9.237 1.00 94.75 110 PHE A CA 1
ATOM 811 C C . PHE A 1 110 ? 2.994 8.910 -7.946 1.00 94.75 110 PHE A C 1
ATOM 813 O O . PHE A 1 110 ? 2.628 8.004 -7.205 1.00 94.75 110 PHE A O 1
ATOM 820 N N . THR A 1 111 ? 2.709 10.188 -7.716 1.00 91.25 111 THR A N 1
ATOM 821 C CA . THR A 1 111 ? 1.905 10.666 -6.584 1.00 91.25 111 THR A CA 1
ATOM 822 C C . THR A 1 111 ? 0.956 11.764 -7.048 1.00 91.25 111 THR A C 1
ATOM 824 O O . THR A 1 111 ? 1.195 12.410 -8.066 1.00 91.25 111 THR A O 1
ATOM 827 N N . ASP A 1 112 ? -0.115 12.027 -6.312 1.00 87.19 112 ASP A N 1
ATOM 828 C CA . ASP A 1 112 ? -0.876 13.270 -6.452 1.00 87.19 112 ASP A CA 1
ATOM 829 C C . ASP A 1 112 ? -1.075 13.918 -5.067 1.00 87.19 112 ASP A C 1
ATOM 831 O O . ASP A 1 112 ? -0.495 13.461 -4.082 1.00 87.19 112 ASP A O 1
ATOM 835 N N . SER A 1 113 ? -1.777 15.051 -4.988 1.00 75.94 113 SER A N 1
ATOM 836 C CA . SER A 1 113 ? -1.969 15.776 -3.722 1.00 75.94 113 SER A CA 1
ATOM 837 C C . SER A 1 113 ? -3.055 15.204 -2.800 1.00 75.94 113 SER A C 1
ATOM 839 O O . SER A 1 113 ? -3.161 15.690 -1.676 1.00 75.94 113 SER A O 1
ATOM 841 N N . HIS A 1 114 ? -3.840 14.219 -3.243 1.00 74.50 114 HIS A N 1
ATOM 842 C CA . HIS A 1 114 ? -5.053 13.758 -2.552 1.00 74.50 114 HIS A CA 1
ATOM 843 C C . HIS A 1 114 ? -5.167 12.231 -2.395 1.00 74.50 114 HIS A C 1
ATOM 845 O O . HIS A 1 114 ? -5.844 11.776 -1.488 1.00 74.50 114 HIS A O 1
ATOM 851 N N . HIS A 1 115 ? -4.502 11.430 -3.227 1.00 77.62 115 HIS A N 1
ATOM 852 C CA . HIS A 1 115 ? -4.653 9.973 -3.289 1.00 77.62 115 HIS A CA 1
ATOM 853 C C . HIS A 1 115 ? -3.308 9.250 -3.152 1.00 77.62 115 HIS A C 1
ATOM 855 O O . HIS A 1 115 ? -3.022 8.286 -3.867 1.00 77.62 115 HIS A O 1
ATOM 861 N N . SER A 1 116 ? -2.442 9.712 -2.247 1.00 86.19 116 SER A N 1
ATOM 862 C CA . SER A 1 116 ? -1.335 8.855 -1.808 1.00 86.19 116 SER A CA 1
ATOM 863 C C . SER A 1 116 ? -1.886 7.620 -1.085 1.00 86.19 116 SER A C 1
ATOM 865 O O . SER A 1 116 ? -2.969 7.673 -0.502 1.00 86.19 116 SER A O 1
ATOM 867 N N . ALA A 1 117 ? -1.150 6.504 -1.099 1.00 88.88 117 ALA A N 1
ATOM 868 C CA . ALA A 1 117 ? -1.635 5.249 -0.518 1.00 88.88 117 ALA A CA 1
ATOM 869 C C . ALA A 1 117 ? -2.026 5.416 0.962 1.00 88.88 117 ALA A C 1
ATOM 871 O O . ALA A 1 117 ? -3.078 4.941 1.385 1.00 88.88 117 ALA A O 1
ATOM 872 N N . ARG A 1 118 ? -1.214 6.159 1.728 1.00 85.56 118 ARG A N 1
ATOM 873 C CA . ARG A 1 118 ? -1.470 6.457 3.144 1.00 85.56 118 ARG A CA 1
ATOM 874 C C . ARG A 1 118 ? -2.702 7.339 3.348 1.00 85.56 118 ARG A C 1
ATOM 876 O O . ARG A 1 118 ? -3.538 7.000 4.173 1.00 85.56 118 ARG A O 1
ATOM 883 N N . GLN A 1 119 ? -2.834 8.432 2.592 1.00 85.94 119 GLN A N 1
ATOM 884 C CA . GLN A 1 119 ? -4.011 9.309 2.696 1.00 85.94 119 GLN A CA 1
ATOM 885 C C . GLN A 1 119 ? -5.297 8.553 2.375 1.00 85.94 119 GLN A C 1
ATOM 887 O O . GLN A 1 119 ? -6.269 8.654 3.111 1.00 85.94 119 GLN A O 1
ATOM 892 N N . LEU A 1 120 ? -5.274 7.752 1.310 1.00 90.62 120 LEU A N 1
ATOM 893 C CA . LEU A 1 120 ? -6.424 6.965 0.902 1.00 90.62 120 LEU A CA 1
ATOM 894 C C . LEU A 1 120 ? -6.813 5.936 1.972 1.00 90.62 120 LEU A C 1
ATOM 896 O O . LEU A 1 120 ? -7.993 5.799 2.286 1.00 90.62 120 LEU A O 1
ATOM 900 N N . TYR A 1 121 ? -5.830 5.247 2.559 1.00 90.19 121 TYR A N 1
ATOM 901 C CA . TYR A 1 121 ? -6.063 4.369 3.704 1.00 90.19 121 TYR A CA 1
ATOM 902 C C . TYR A 1 121 ? -6.720 5.129 4.868 1.00 90.19 121 TYR A C 1
ATOM 904 O O . TYR A 1 121 ? -7.757 4.695 5.363 1.00 90.19 121 TYR A O 1
ATOM 912 N N . ASP A 1 122 ? -6.170 6.281 5.265 1.00 85.25 122 ASP A N 1
ATOM 913 C CA . ASP A 1 122 ? -6.674 7.083 6.387 1.00 85.25 122 ASP A CA 1
ATOM 914 C C . ASP A 1 122 ? -8.114 7.583 6.143 1.00 85.25 122 ASP A C 1
ATOM 916 O O . ASP A 1 122 ? -8.951 7.552 7.053 1.00 85.25 122 ASP A O 1
ATOM 920 N N . GLU A 1 123 ? -8.433 8.005 4.916 1.00 87.31 123 GLU A N 1
ATOM 921 C CA . GLU A 1 123 ? -9.780 8.418 4.504 1.00 87.31 123 GLU A CA 1
ATOM 922 C C . GLU A 1 123 ? -10.779 7.256 4.596 1.00 87.31 123 GLU A C 1
ATOM 924 O O . GLU A 1 123 ? -11.826 7.385 5.240 1.00 87.31 123 GLU A O 1
ATOM 929 N N . ILE A 1 124 ? -10.435 6.094 4.026 1.00 91.25 124 ILE A N 1
ATOM 930 C CA . ILE A 1 124 ? -11.290 4.899 4.062 1.00 91.25 124 ILE A CA 1
ATOM 931 C C . ILE A 1 124 ? -11.462 4.413 5.506 1.00 91.25 124 ILE A C 1
ATOM 933 O O . ILE A 1 124 ? -12.586 4.170 5.943 1.00 91.25 124 ILE A O 1
ATOM 937 N N . ALA A 1 125 ? -10.379 4.319 6.278 1.00 87.25 125 ALA A N 1
ATOM 938 C CA . ALA A 1 125 ? -10.399 3.904 7.678 1.00 87.25 125 ALA A CA 1
ATOM 939 C C . ALA A 1 125 ? -11.271 4.835 8.536 1.00 87.25 125 ALA A C 1
ATOM 941 O O . ALA A 1 125 ? -12.011 4.377 9.417 1.00 87.25 125 ALA A O 1
ATOM 942 N N . THR A 1 126 ? -11.238 6.143 8.260 1.00 82.88 126 THR A N 1
ATOM 943 C CA . THR A 1 126 ? -12.086 7.139 8.930 1.00 82.88 126 THR A CA 1
ATOM 944 C C . THR A 1 126 ? -13.562 6.913 8.612 1.00 82.88 126 THR A C 1
ATOM 946 O O . THR A 1 126 ? -14.391 6.885 9.532 1.00 82.88 126 THR A O 1
ATOM 949 N N . ALA A 1 127 ? -13.902 6.691 7.342 1.00 86.44 127 ALA A N 1
ATOM 950 C CA . ALA A 1 127 ? -15.262 6.373 6.919 1.00 86.44 127 ALA A CA 1
ATOM 951 C C . ALA A 1 127 ? -15.753 5.044 7.532 1.00 86.44 127 ALA A C 1
ATOM 953 O O . ALA A 1 127 ? -16.804 5.016 8.176 1.00 86.44 127 ALA A O 1
ATOM 954 N N . CYS A 1 128 ? -14.951 3.975 7.467 1.00 87.38 128 CYS A N 1
ATOM 955 C CA . CYS A 1 128 ? -15.260 2.671 8.064 1.00 87.38 128 CYS A CA 1
ATOM 956 C C . CYS A 1 128 ? -15.464 2.749 9.582 1.00 87.38 128 CYS A C 1
ATOM 958 O O . CYS A 1 128 ? -16.295 2.032 10.141 1.00 87.38 128 CYS A O 1
ATOM 960 N N . SER A 1 129 ? -14.711 3.607 10.271 1.00 82.88 129 SER A N 1
ATOM 961 C CA . SER A 1 129 ? -14.810 3.778 11.725 1.00 82.88 129 SER A CA 1
ATOM 962 C C . SER A 1 129 ? -16.028 4.599 12.153 1.00 82.88 129 SER A C 1
ATOM 964 O O . SER A 1 129 ? -16.480 4.470 13.291 1.00 82.88 129 SER A O 1
ATOM 966 N N . SER A 1 130 ? -16.541 5.458 11.273 1.00 79.81 130 SER A N 1
ATOM 967 C CA . SER A 1 130 ? -17.635 6.385 11.580 1.00 79.81 130 SER A CA 1
ATOM 968 C C . SER A 1 130 ? -19.012 5.868 11.187 1.00 79.81 130 SER A C 1
ATOM 970 O O . SER A 1 130 ? -19.984 6.145 11.890 1.00 79.81 130 SER A O 1
ATOM 972 N N . HIS A 1 131 ? -19.092 5.077 10.121 1.00 88.44 131 HIS A N 1
ATOM 973 C CA . HIS A 1 131 ? -20.354 4.619 9.554 1.00 88.44 131 HIS A CA 1
ATOM 974 C C . HIS A 1 131 ? -20.474 3.104 9.572 1.00 88.44 131 HIS A C 1
ATOM 976 O O . HIS A 1 131 ? -19.480 2.383 9.698 1.00 88.44 131 HIS A O 1
ATOM 982 N N . GLU A 1 132 ? -21.712 2.623 9.491 1.00 89.62 132 GLU A N 1
ATOM 983 C CA . GLU A 1 132 ? -22.002 1.193 9.421 1.00 89.62 132 GLU A CA 1
ATOM 984 C C . GLU A 1 132 ? -21.374 0.572 8.180 1.00 89.62 132 GLU A C 1
ATOM 986 O O . GLU A 1 132 ? -20.758 -0.480 8.300 1.00 89.62 132 GLU A O 1
ATOM 991 N N . MET A 1 133 ? -21.416 1.273 7.045 1.00 93.44 133 MET A N 1
ATOM 992 C CA . MET A 1 133 ? -20.775 0.886 5.788 1.00 93.44 133 MET A CA 1
ATOM 993 C C . MET A 1 133 ? -19.966 2.045 5.204 1.00 93.44 133 MET A C 1
ATOM 995 O O . MET A 1 133 ? -20.373 3.203 5.294 1.00 93.44 133 MET A O 1
ATOM 999 N N . CYS A 1 134 ? -18.833 1.725 4.584 1.00 95.25 134 CYS A N 1
ATOM 1000 C CA . CYS A 1 134 ? -18.020 2.642 3.788 1.00 95.25 134 CYS A CA 1
ATOM 1001 C C . CYS A 1 134 ? -18.075 2.227 2.316 1.00 95.25 134 CYS A C 1
ATOM 1003 O O . CYS A 1 134 ? -17.890 1.046 2.011 1.00 95.25 134 CYS A O 1
ATOM 1005 N N . TYR A 1 135 ? -18.296 3.187 1.415 1.00 97.81 135 TYR A N 1
ATOM 1006 C CA . TYR A 1 135 ? -18.384 2.933 -0.021 1.00 97.81 135 TYR A CA 1
ATOM 1007 C C . TYR A 1 135 ? -17.258 3.615 -0.782 1.00 97.81 135 TYR A C 1
ATOM 1009 O O . TYR A 1 135 ? -17.120 4.833 -0.746 1.00 97.81 135 TYR A O 1
ATOM 1017 N N . ILE A 1 136 ? -16.489 2.847 -1.543 1.00 97.69 136 ILE A N 1
ATOM 1018 C CA . ILE A 1 136 ? -15.493 3.380 -2.473 1.00 97.69 136 ILE A CA 1
ATOM 1019 C C . ILE A 1 136 ? -16.124 3.426 -3.860 1.00 97.69 136 ILE A C 1
ATOM 1021 O O . ILE A 1 136 ? -16.653 2.435 -4.361 1.00 97.69 136 ILE A O 1
ATOM 1025 N N . THR A 1 137 ? -16.099 4.588 -4.502 1.00 97.56 137 THR A N 1
ATOM 1026 C CA . THR A 1 137 ? -16.748 4.778 -5.802 1.00 97.56 137 THR A CA 1
ATOM 1027 C C . THR A 1 137 ? -15.951 5.723 -6.693 1.00 97.56 137 THR A C 1
ATOM 1029 O O . THR A 1 137 ? -14.902 6.244 -6.314 1.00 97.56 137 THR A O 1
ATOM 1032 N N . CYS A 1 138 ? -16.425 5.941 -7.919 1.00 96.06 138 CYS A N 1
ATOM 1033 C CA . CYS A 1 138 ? -15.808 6.880 -8.843 1.00 96.06 138 CYS A CA 1
ATOM 1034 C C . CYS A 1 138 ? -16.740 8.019 -9.253 1.00 96.06 138 CYS A C 1
ATOM 1036 O O . CYS A 1 138 ? -17.965 7.888 -9.273 1.00 96.06 138 CYS A O 1
ATOM 1038 N N . THR A 1 139 ? -16.139 9.128 -9.690 1.00 95.56 139 THR A N 1
ATOM 1039 C CA . THR A 1 139 ? -16.853 10.322 -10.187 1.00 95.56 139 THR A CA 1
ATOM 1040 C C . THR A 1 139 ? -17.933 10.024 -11.230 1.00 95.56 139 THR A C 1
ATOM 1042 O O . THR A 1 139 ? -18.937 10.732 -11.300 1.00 95.56 139 THR A O 1
ATOM 1045 N N . ARG A 1 140 ? -17.746 8.978 -12.048 1.00 94.88 140 ARG A N 1
ATOM 1046 C CA . ARG A 1 140 ? -18.690 8.590 -13.106 1.00 94.88 140 ARG A CA 1
ATOM 1047 C C . ARG A 1 140 ? -19.867 7.759 -12.590 1.00 94.88 140 ARG A C 1
ATOM 1049 O O . ARG A 1 140 ? -20.939 7.838 -13.187 1.00 94.88 140 ARG A O 1
ATOM 1056 N N . ALA A 1 141 ? -19.661 6.986 -11.527 1.00 95.12 141 ALA A N 1
ATOM 1057 C CA . ALA A 1 141 ? -20.693 6.183 -10.883 1.00 95.12 141 ALA A CA 1
ATOM 1058 C C . ALA A 1 141 ? -21.600 7.054 -10.007 1.00 95.12 141 ALA A C 1
ATOM 1060 O O . ALA A 1 141 ? -22.818 6.994 -10.149 1.00 95.12 141 ALA A O 1
ATOM 1061 N N . LEU A 1 142 ? -21.010 7.914 -9.168 1.00 94.62 142 LEU A N 1
ATOM 1062 C CA . LEU A 1 142 ? -21.761 8.669 -8.166 1.00 94.62 142 LEU A CA 1
ATOM 1063 C C . LEU A 1 142 ? -22.568 9.840 -8.743 1.00 94.62 142 LEU A C 1
ATOM 1065 O O . LEU A 1 142 ? -23.736 10.003 -8.411 1.00 94.62 142 LEU A O 1
ATOM 1069 N N . LYS A 1 143 ? -21.961 10.659 -9.617 1.00 92.00 143 LYS A N 1
ATOM 1070 C CA . LYS A 1 143 ? -22.587 11.827 -10.284 1.00 92.00 143 LYS A CA 1
ATOM 1071 C C . LYS A 1 143 ? -23.219 12.887 -9.361 1.00 92.00 143 LYS A C 1
ATOM 1073 O O . LYS A 1 143 ? -23.903 13.784 -9.849 1.00 92.00 143 LYS A O 1
ATOM 1078 N N . ARG A 1 144 ? -22.961 12.817 -8.058 1.00 93.12 144 ARG A N 1
ATOM 1079 C CA . ARG A 1 144 ? -23.329 13.809 -7.046 1.00 93.12 144 ARG A CA 1
ATOM 1080 C C . ARG A 1 144 ? -22.164 14.009 -6.082 1.00 93.12 144 ARG A C 1
ATOM 1082 O O . ARG A 1 144 ? -21.170 13.286 -6.150 1.00 93.12 144 ARG A O 1
ATOM 1089 N N . LYS A 1 145 ? -22.290 14.991 -5.189 1.00 90.88 145 LYS A N 1
ATOM 1090 C CA . LYS A 1 145 ? -21.343 15.144 -4.080 1.00 90.88 145 LYS A CA 1
ATOM 1091 C C . LYS A 1 145 ? -21.397 13.895 -3.183 1.00 90.88 145 LYS A C 1
ATOM 1093 O O . LYS A 1 145 ? -22.500 13.377 -2.983 1.00 90.88 145 LYS A O 1
ATOM 1098 N N . PRO A 1 146 ? -20.241 13.409 -2.706 1.00 93.19 146 PRO A N 1
ATOM 1099 C CA . PRO A 1 146 ? -20.188 12.272 -1.805 1.00 93.19 146 PRO A CA 1
ATOM 1100 C C . PRO A 1 146 ? -20.734 12.620 -0.426 1.00 93.19 146 PRO A C 1
ATOM 1102 O O . PRO A 1 146 ? -20.529 13.732 0.064 1.00 93.19 146 PRO A O 1
ATOM 1105 N N . GLU A 1 147 ? -21.407 11.647 0.176 1.00 92.31 147 GLU A N 1
ATOM 1106 C CA . GLU A 1 147 ? -21.722 11.642 1.602 1.00 92.31 147 GLU A CA 1
ATOM 1107 C C . GLU A 1 147 ? -20.467 11.314 2.426 1.00 92.31 147 GLU A C 1
ATOM 1109 O O . GLU A 1 147 ? -19.443 10.876 1.899 1.00 92.31 147 GLU A O 1
ATOM 1114 N N . ALA A 1 148 ? -20.533 11.499 3.745 1.00 85.38 148 ALA A N 1
ATOM 1115 C CA . ALA A 1 148 ? -19.373 11.358 4.630 1.00 85.38 148 ALA A CA 1
ATOM 1116 C C . ALA A 1 148 ? -18.725 9.954 4.642 1.00 85.38 148 ALA A C 1
ATOM 1118 O O . ALA A 1 148 ? -17.565 9.823 5.030 1.00 85.38 148 ALA A O 1
ATOM 1119 N N . ASN A 1 149 ? -19.456 8.910 4.244 1.00 91.31 149 ASN A N 1
ATOM 1120 C CA . ASN A 1 149 ? -18.971 7.529 4.151 1.00 91.31 149 ASN A CA 1
ATOM 1121 C C . ASN A 1 149 ? -18.675 7.062 2.722 1.00 91.31 149 ASN A C 1
ATOM 1123 O O . ASN A 1 149 ? -18.450 5.871 2.504 1.00 91.31 149 ASN A O 1
ATOM 1127 N N . GLU A 1 150 ? -18.697 7.975 1.753 1.00 95.50 150 GLU A N 1
ATOM 1128 C CA . GLU A 1 150 ? -18.416 7.680 0.355 1.00 95.50 150 GLU A CA 1
ATOM 1129 C C . GLU A 1 150 ? -17.067 8.271 -0.057 1.00 95.50 150 GLU A C 1
ATOM 1131 O O . GLU A 1 150 ? -16.887 9.485 -0.140 1.00 95.50 150 GLU A O 1
ATOM 1136 N N . ILE A 1 151 ? -16.111 7.404 -0.375 1.00 95.31 151 ILE A N 1
ATOM 1137 C CA . ILE A 1 151 ? -14.796 7.803 -0.871 1.00 95.31 151 ILE A CA 1
ATOM 1138 C C . ILE A 1 151 ? -14.874 7.945 -2.391 1.00 95.31 151 ILE A C 1
ATOM 1140 O O . ILE A 1 151 ? -14.997 6.959 -3.127 1.00 95.31 151 ILE A O 1
ATOM 1144 N N . LEU A 1 152 ? -14.838 9.192 -2.868 1.00 95.75 152 LEU A N 1
ATOM 1145 C CA . LEU A 1 152 ? -15.014 9.518 -4.280 1.00 95.75 152 LEU A CA 1
ATOM 1146 C C . LEU A 1 152 ? -13.679 9.662 -5.013 1.00 95.75 152 LEU A C 1
ATOM 1148 O O . LEU A 1 152 ? -12.974 10.653 -4.854 1.00 95.75 152 LEU A O 1
ATOM 1152 N N . LEU A 1 153 ? -13.398 8.721 -5.913 1.00 95.56 153 LEU A N 1
ATOM 1153 C CA . LEU A 1 153 ? -12.145 8.672 -6.666 1.00 95.56 153 LEU A CA 1
ATOM 1154 C C . LEU A 1 153 ? -12.316 9.061 -8.146 1.00 95.56 153 LEU A C 1
ATOM 1156 O O . LEU A 1 153 ? -13.404 8.937 -8.727 1.00 95.56 153 LEU A O 1
ATOM 1160 N N . PRO A 1 154 ? -11.230 9.440 -8.848 1.00 95.12 154 PRO A N 1
ATOM 1161 C CA . PRO A 1 154 ? -11.232 9.491 -10.308 1.00 95.12 154 PRO A CA 1
ATOM 1162 C C . PRO A 1 154 ? -11.649 8.163 -10.955 1.00 95.12 154 PRO A C 1
ATOM 1164 O O . PRO A 1 154 ? -12.339 8.156 -11.978 1.00 95.12 154 PRO A O 1
ATOM 1167 N N . CYS A 1 155 ? -11.197 7.057 -10.360 1.00 95.75 155 CYS A N 1
ATOM 1168 C CA . CYS A 1 155 ? -11.406 5.675 -10.771 1.00 95.75 155 CYS A CA 1
ATOM 1169 C C . CYS A 1 155 ? -11.218 4.770 -9.546 1.00 95.75 155 CYS A C 1
ATOM 1171 O O . CYS A 1 155 ? -10.290 4.999 -8.776 1.00 95.75 155 CYS A O 1
ATOM 1173 N N . VAL A 1 156 ? -12.023 3.713 -9.401 1.00 96.94 156 VAL A N 1
ATOM 1174 C CA . VAL A 1 156 ? -11.816 2.704 -8.340 1.00 96.94 156 VAL A CA 1
ATOM 1175 C C . VAL A 1 156 ? -10.473 1.981 -8.521 1.00 96.94 156 VAL A C 1
ATOM 1177 O O . VAL A 1 156 ? -9.808 1.646 -7.550 1.00 96.94 156 VAL A O 1
ATOM 1180 N N . GLY A 1 157 ? -9.993 1.846 -9.762 1.00 96.19 157 GLY A N 1
ATOM 1181 C CA . GLY A 1 157 ? -8.669 1.282 -10.054 1.00 96.19 157 GLY A CA 1
ATOM 1182 C C . GLY A 1 157 ? -7.485 2.144 -9.599 1.00 96.19 157 GLY A C 1
ATOM 1183 O O . GLY A 1 157 ? -6.346 1.744 -9.808 1.00 96.19 157 GLY A O 1
ATOM 1184 N N . ALA A 1 158 ? -7.725 3.325 -9.018 1.00 95.69 158 ALA A N 1
ATOM 1185 C CA . ALA A 1 158 ? -6.682 4.132 -8.385 1.00 95.69 158 ALA A CA 1
ATOM 1186 C C . ALA A 1 158 ? -6.297 3.617 -6.983 1.00 95.69 158 ALA A C 1
ATOM 1188 O O . ALA A 1 158 ? -5.312 4.092 -6.422 1.00 95.69 158 ALA A O 1
ATOM 1189 N N . VAL A 1 159 ? -7.041 2.654 -6.429 1.00 96.50 159 VAL A N 1
ATOM 1190 C CA . VAL A 1 159 ? -6.722 2.019 -5.146 1.00 96.50 159 VAL A CA 1
ATOM 1191 C C . VAL A 1 159 ? -5.805 0.809 -5.387 1.00 96.50 159 VAL A C 1
ATOM 1193 O O . VAL A 1 159 ? -6.230 -0.132 -6.064 1.00 96.50 159 VAL A O 1
ATOM 1196 N N . PRO A 1 160 ? -4.556 0.812 -4.884 1.00 96.38 160 PRO A N 1
ATOM 1197 C CA . PRO A 1 160 ? -3.622 -0.298 -5.065 1.00 96.38 160 PRO A CA 1
ATOM 1198 C C . PRO A 1 160 ? -3.951 -1.490 -4.152 1.00 96.38 160 PRO A C 1
ATOM 1200 O O . PRO A 1 160 ? -4.660 -1.346 -3.152 1.00 96.38 160 PRO A O 1
ATOM 1203 N N . THR A 1 161 ? -3.389 -2.660 -4.468 1.00 97.00 161 THR A N 1
ATOM 1204 C CA . THR A 1 161 ? -3.574 -3.907 -3.704 1.00 97.00 161 THR A CA 1
ATOM 1205 C C . THR A 1 161 ? -3.233 -3.746 -2.227 1.00 97.00 161 THR A C 1
ATOM 1207 O O . THR A 1 161 ? -3.949 -4.268 -1.385 1.00 97.00 161 THR A O 1
ATOM 1210 N N . GLU A 1 162 ? -2.169 -3.017 -1.891 1.00 95.19 162 GLU A N 1
ATOM 1211 C CA . GLU A 1 162 ? -1.707 -2.850 -0.510 1.00 95.19 162 GLU A CA 1
ATOM 1212 C C . GLU A 1 162 ? -2.727 -2.092 0.342 1.00 95.19 162 GLU A C 1
ATOM 1214 O O . GLU A 1 162 ? -2.950 -2.454 1.492 1.00 95.19 162 GLU A O 1
ATOM 1219 N N . VAL A 1 163 ? -3.404 -1.091 -0.233 1.00 95.19 163 VAL A N 1
ATOM 1220 C CA . VAL A 1 163 ? -4.475 -0.364 0.465 1.00 95.19 163 VAL A CA 1
ATOM 1221 C C . VAL A 1 163 ? -5.692 -1.266 0.648 1.00 95.19 163 VAL A C 1
ATOM 1223 O O . VAL A 1 163 ? -6.238 -1.320 1.747 1.00 95.19 163 VAL A O 1
ATOM 1226 N N . TRP A 1 164 ? -6.096 -2.010 -0.390 1.00 97.19 164 TRP A N 1
ATOM 1227 C CA . TRP A 1 164 ? -7.189 -2.980 -0.270 1.00 97.19 164 TRP A CA 1
ATOM 1228 C C . TRP A 1 164 ? -6.898 -4.050 0.776 1.00 97.19 164 TRP A C 1
ATOM 1230 O O . TRP A 1 164 ? -7.757 -4.331 1.603 1.00 97.19 164 TRP A O 1
ATOM 1240 N N . PHE A 1 165 ? -5.687 -4.607 0.767 1.00 96.19 165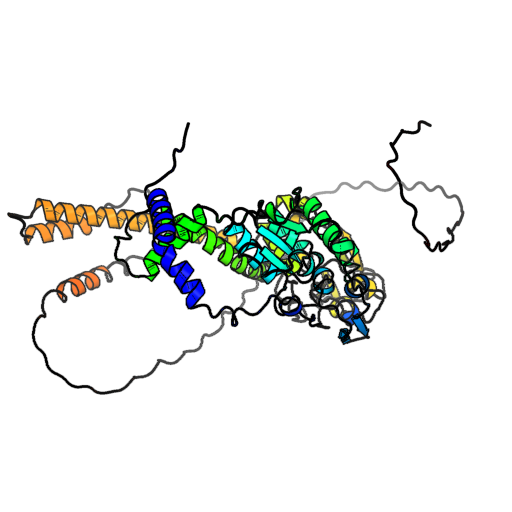 PHE A N 1
ATOM 1241 C CA . PHE A 1 165 ? -5.233 -5.597 1.733 1.00 96.19 165 PHE A CA 1
ATOM 1242 C C . PHE A 1 165 ? -5.338 -5.046 3.157 1.00 96.19 165 PHE A C 1
ATOM 1244 O O . PHE A 1 165 ? -6.055 -5.625 3.968 1.00 96.19 165 PHE A O 1
ATOM 1251 N N . SER A 1 166 ? -4.711 -3.900 3.447 1.00 92.62 166 SER A N 1
ATOM 1252 C CA . SER A 1 166 ? -4.742 -3.305 4.789 1.00 92.62 166 SER A CA 1
ATOM 1253 C C . SER A 1 166 ? -6.172 -2.993 5.245 1.00 92.62 166 SER A C 1
ATOM 1255 O O . SER A 1 166 ? -6.562 -3.365 6.348 1.00 92.62 166 SER A O 1
ATOM 1257 N N . ILE A 1 167 ? -7.003 -2.393 4.383 1.00 92.94 167 ILE A N 1
ATOM 1258 C CA . ILE A 1 167 ? -8.396 -2.078 4.735 1.00 92.94 167 ILE A CA 1
ATOM 1259 C C . ILE A 1 167 ? -9.219 -3.343 4.984 1.00 92.94 167 ILE A C 1
ATOM 1261 O O . ILE A 1 167 ? -9.954 -3.393 5.966 1.00 92.94 167 ILE A O 1
ATOM 1265 N N . LEU A 1 168 ? -9.110 -4.361 4.128 1.00 94.19 168 LEU A N 1
ATOM 1266 C CA . LEU A 1 168 ? -9.872 -5.603 4.270 1.00 94.19 168 LEU A CA 1
ATOM 1267 C C . LEU A 1 168 ? -9.503 -6.369 5.535 1.00 94.19 168 LEU A C 1
ATOM 1269 O O . LEU A 1 168 ? -10.365 -7.035 6.106 1.00 94.19 168 LEU A O 1
ATOM 1273 N N . VAL A 1 169 ? -8.247 -6.294 5.973 1.00 90.94 169 VAL A N 1
ATOM 1274 C CA . VAL A 1 169 ? -7.788 -6.891 7.231 1.00 90.94 169 VAL A CA 1
ATOM 1275 C C . VAL A 1 169 ? -8.410 -6.174 8.433 1.00 90.94 169 VAL A C 1
ATOM 1277 O O . VAL A 1 169 ? -8.981 -6.832 9.312 1.00 90.94 169 VAL A O 1
ATOM 1280 N N . ASP A 1 170 ? -8.390 -4.843 8.429 1.00 84.75 170 ASP A N 1
ATOM 1281 C CA . ASP A 1 170 ? -8.784 -4.026 9.580 1.00 84.75 170 ASP A CA 1
ATOM 1282 C C . ASP A 1 170 ? -10.292 -3.768 9.691 1.00 84.75 170 ASP A C 1
ATOM 1284 O O . ASP A 1 170 ? -10.820 -3.595 10.799 1.00 84.75 170 ASP A O 1
ATOM 1288 N N . TYR A 1 171 ? -10.997 -3.746 8.557 1.00 87.94 171 TYR A N 1
ATOM 1289 C CA . TYR A 1 171 ? -12.383 -3.303 8.458 1.00 87.94 171 TYR A CA 1
ATOM 1290 C C . TYR A 1 171 ? -13.229 -4.274 7.619 1.00 87.94 171 TYR A C 1
ATOM 1292 O O . TYR A 1 171 ? -13.018 -4.407 6.416 1.00 87.94 171 TYR A O 1
ATOM 1300 N N . PRO A 1 172 ? -14.247 -4.922 8.214 1.00 88.81 172 PRO A N 1
ATOM 1301 C CA . PRO A 1 172 ? -15.141 -5.822 7.482 1.00 88.81 172 PRO A CA 1
ATOM 1302 C C . PRO A 1 172 ? -16.261 -5.087 6.727 1.00 88.81 172 PRO A C 1
ATOM 1304 O O . PRO A 1 172 ? -17.028 -5.716 6.009 1.00 88.81 172 PRO A O 1
ATOM 1307 N N . ASN A 1 173 ? -16.404 -3.774 6.921 1.00 92.31 173 ASN A N 1
ATOM 1308 C CA . ASN A 1 173 ? -17.559 -2.991 6.486 1.00 92.31 173 ASN A CA 1
ATOM 1309 C C . ASN A 1 173 ? -17.241 -2.027 5.333 1.00 92.31 173 ASN A C 1
ATOM 1311 O O . ASN A 1 173 ? -17.665 -0.868 5.333 1.00 92.31 173 ASN A O 1
ATOM 1315 N N . VAL A 1 174 ? -16.466 -2.512 4.365 1.00 95.62 174 VAL A N 1
ATOM 1316 C CA . VAL A 1 174 ? -16.107 -1.784 3.146 1.00 95.62 174 VAL A CA 1
ATOM 1317 C C . VAL A 1 174 ? -16.783 -2.419 1.934 1.00 95.62 174 VAL A C 1
ATOM 1319 O O . VAL A 1 174 ? -16.838 -3.641 1.793 1.00 95.62 174 VAL A O 1
ATOM 1322 N N . SER A 1 175 ? -17.291 -1.581 1.042 1.00 97.00 175 SER A N 1
ATOM 1323 C CA . SER A 1 175 ? -17.882 -2.005 -0.219 1.00 97.00 175 SER A CA 1
ATOM 1324 C C . SER A 1 175 ? -17.515 -1.035 -1.338 1.00 97.00 175 SER A C 1
ATOM 1326 O O . SER A 1 175 ? -17.198 0.130 -1.108 1.00 97.00 175 SER A O 1
ATOM 1328 N N . VAL A 1 176 ? -17.528 -1.512 -2.575 1.00 97.81 176 VAL A N 1
ATOM 1329 C CA . VAL A 1 176 ? -17.440 -0.688 -3.774 1.00 97.81 176 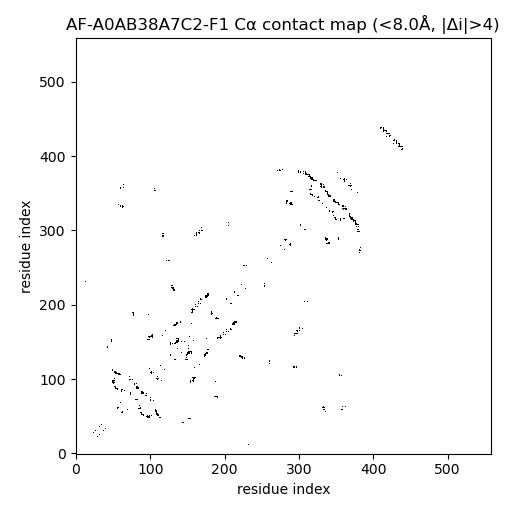VAL A CA 1
ATOM 1330 C C . VAL A 1 176 ? -18.848 -0.389 -4.269 1.00 97.81 176 VAL A C 1
ATOM 1332 O O . VAL A 1 176 ? -19.644 -1.303 -4.444 1.00 97.81 176 VAL A O 1
ATOM 1335 N N . TYR A 1 177 ? -19.144 0.878 -4.555 1.00 97.69 177 TYR A N 1
ATOM 1336 C CA . TYR A 1 177 ? -20.376 1.256 -5.247 1.00 97.69 177 TYR A CA 1
ATOM 1337 C C . TYR A 1 177 ? -20.099 1.514 -6.732 1.00 97.69 177 TYR A C 1
ATOM 1339 O O . TYR A 1 177 ? -19.451 2.504 -7.095 1.00 97.69 177 TYR A O 1
ATOM 1347 N N . LEU A 1 178 ? -20.609 0.638 -7.598 1.00 96.62 178 LEU A N 1
ATOM 1348 C CA . LEU A 1 178 ? -20.502 0.734 -9.053 1.00 96.62 178 LEU A CA 1
ATOM 1349 C C . LEU A 1 178 ? -21.785 0.205 -9.718 1.00 96.62 178 LEU A C 1
ATOM 1351 O O . LEU A 1 178 ? -21.993 -1.005 -9.782 1.00 96.62 178 LEU A O 1
ATOM 1355 N N . PRO A 1 179 ? -22.635 1.089 -10.269 1.00 94.44 179 PRO A N 1
ATOM 1356 C CA . PRO A 1 179 ? -23.772 0.670 -11.079 1.00 94.44 179 PRO A CA 1
ATOM 1357 C C . PRO A 1 179 ? -23.352 -0.106 -12.330 1.00 94.44 179 PRO A C 1
ATOM 1359 O O . PRO A 1 179 ? -22.306 0.164 -12.932 1.00 94.44 179 PRO A O 1
ATOM 1362 N N . GLU A 1 180 ? -24.215 -1.021 -12.763 1.00 91.69 180 GLU A N 1
ATOM 1363 C CA . GLU A 1 180 ? -23.986 -1.846 -13.950 1.00 91.69 180 GLU A CA 1
ATOM 1364 C C . GLU A 1 180 ? -23.739 -0.993 -15.208 1.00 91.69 180 GLU A C 1
ATOM 1366 O O . GLU A 1 180 ? -24.388 0.030 -15.452 1.00 91.69 180 GLU A O 1
ATOM 1371 N N . GLY A 1 181 ? -22.759 -1.405 -16.016 1.00 89.31 181 GLY A N 1
ATOM 1372 C CA . GLY A 1 181 ? -22.419 -0.767 -17.290 1.00 89.31 181 GLY A CA 1
ATOM 1373 C C . GLY A 1 181 ? -21.756 0.615 -17.196 1.00 89.31 181 GLY A C 1
ATOM 1374 O O . GLY A 1 181 ? -21.586 1.296 -18.215 1.00 89.31 181 GLY A O 1
ATOM 1375 N N . VAL A 1 182 ? -21.364 1.071 -15.997 1.00 93.56 182 VAL A N 1
ATOM 1376 C CA . VAL A 1 182 ? -20.614 2.333 -15.838 1.00 93.56 182 VAL A CA 1
ATOM 1377 C C . VAL A 1 182 ? -19.227 2.239 -16.476 1.00 93.56 182 VAL A C 1
ATOM 1379 O O . VAL A 1 182 ? -18.795 3.203 -17.123 1.00 93.56 182 VAL A O 1
ATOM 1382 N N . CYS A 1 183 ? -18.556 1.094 -16.323 1.00 94.06 183 CYS A N 1
ATOM 1383 C CA . CYS A 1 183 ? -17.225 0.832 -16.873 1.00 94.06 183 CYS A CA 1
ATOM 1384 C C . CYS A 1 183 ? -17.248 0.663 -18.400 1.00 94.06 183 CYS A C 1
ATOM 1386 O O . CYS A 1 183 ? -16.432 1.296 -19.065 1.00 94.06 183 CYS A O 1
ATOM 1388 N N . ASP A 1 184 ? -18.253 -0.020 -18.964 1.00 92.75 184 ASP A N 1
ATOM 1389 C CA . ASP A 1 184 ? -18.413 -0.235 -20.417 1.00 92.75 184 ASP A CA 1
ATOM 1390 C C . ASP A 1 184 ? -18.388 1.059 -21.236 1.00 92.75 184 ASP A C 1
ATOM 1392 O O . ASP A 1 184 ? -17.873 1.126 -22.352 1.00 92.75 184 ASP A O 1
ATOM 1396 N N . LYS A 1 185 ? -18.983 2.117 -20.680 1.00 91.50 185 LYS A N 1
ATOM 1397 C CA . LYS A 1 185 ? -19.078 3.435 -21.322 1.00 91.50 185 LYS A CA 1
ATOM 1398 C C . LYS A 1 185 ? -17.966 4.375 -20.862 1.00 91.50 185 LYS A C 1
ATOM 1400 O O . LYS A 1 185 ? -17.970 5.550 -21.236 1.00 91.50 185 LYS A O 1
ATOM 1405 N N . CYS A 1 186 ? -17.074 3.932 -19.980 1.00 94.25 186 CYS A N 1
ATOM 1406 C CA . CYS A 1 186 ? -16.023 4.759 -19.414 1.00 94.25 186 CYS A CA 1
ATOM 1407 C C . CYS A 1 186 ? -14.848 4.881 -20.385 1.00 94.25 186 CYS A C 1
ATOM 1409 O O . CYS A 1 186 ? -14.352 3.913 -20.939 1.00 94.25 186 CYS A O 1
ATOM 1411 N N . GLN A 1 187 ? -14.341 6.100 -20.541 1.00 93.12 187 GLN A N 1
ATOM 1412 C CA . GLN A 1 187 ? -13.143 6.352 -21.346 1.00 93.12 187 GLN A CA 1
ATOM 1413 C C . GLN A 1 187 ? -11.838 5.978 -20.607 1.00 93.12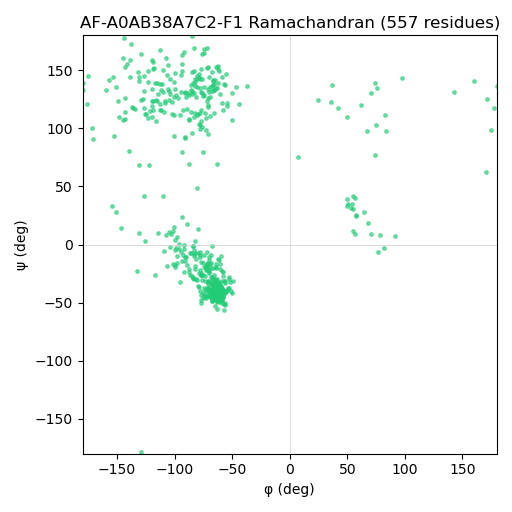 187 GLN A C 1
ATOM 1415 O O . GLN A 1 187 ? -10.757 6.076 -21.177 1.00 93.12 187 GLN A O 1
ATOM 1420 N N . THR A 1 188 ? -11.911 5.604 -19.326 1.00 95.19 188 THR A N 1
ATOM 1421 C CA . THR A 1 188 ? -10.795 5.001 -18.580 1.00 95.19 188 THR A CA 1
ATOM 1422 C C . THR A 1 188 ? -10.851 3.486 -18.799 1.00 95.19 188 THR A C 1
ATOM 1424 O O . THR A 1 188 ? -11.222 2.738 -17.900 1.00 95.19 188 THR A O 1
ATOM 1427 N N . THR A 1 189 ? -10.556 3.056 -20.024 1.00 95.31 189 THR A N 1
ATOM 1428 C CA . THR A 1 189 ? -10.819 1.697 -20.540 1.00 95.31 189 THR A CA 1
ATOM 1429 C C . THR A 1 189 ? -10.095 0.585 -19.781 1.00 95.31 189 THR A C 1
ATOM 1431 O O . THR A 1 189 ? -10.628 -0.505 -19.629 1.00 95.31 189 THR A O 1
ATOM 1434 N N . THR A 1 190 ? -8.907 0.862 -19.250 1.00 96.75 190 THR A N 1
ATOM 1435 C CA . THR A 1 190 ? -8.108 -0.079 -18.448 1.00 96.75 190 THR A CA 1
ATOM 1436 C C . THR A 1 190 ? -8.515 -0.122 -16.972 1.00 96.75 190 THR A C 1
ATOM 1438 O O . THR A 1 190 ? -8.024 -0.963 -16.221 1.00 96.75 190 THR A O 1
ATOM 1441 N N . GLY A 1 191 ? -9.400 0.778 -16.526 1.00 96.69 191 GLY A N 1
ATOM 1442 C CA . GLY A 1 191 ? -9.719 0.949 -15.108 1.00 96.69 191 GLY A CA 1
ATOM 1443 C C . GLY A 1 191 ? -10.387 -0.268 -14.477 1.00 96.69 191 GLY A C 1
ATOM 1444 O O . GLY A 1 191 ? -10.096 -0.580 -13.324 1.00 96.69 191 GLY A O 1
ATOM 1445 N N . GLU A 1 192 ? -11.228 -0.967 -15.241 1.00 96.25 192 GLU A N 1
ATOM 1446 C CA . GLU A 1 192 ? -11.923 -2.170 -14.785 1.00 96.25 192 GLU A CA 1
ATOM 1447 C C . GLU A 1 192 ? -10.985 -3.342 -14.532 1.00 96.25 192 GLU A C 1
ATOM 1449 O O . GLU A 1 192 ? -10.985 -3.918 -13.443 1.00 96.25 192 GLU A O 1
ATOM 1454 N N . ALA A 1 193 ? -10.107 -3.615 -15.495 1.00 97.06 193 ALA A N 1
ATOM 1455 C CA . ALA A 1 193 ? -9.056 -4.608 -15.335 1.00 97.06 193 ALA A CA 1
ATOM 1456 C C . ALA A 1 193 ? -8.147 -4.283 -14.135 1.00 97.06 193 ALA A C 1
ATOM 1458 O O . ALA A 1 193 ? -7.771 -5.185 -13.389 1.00 97.06 193 ALA A O 1
ATOM 1459 N N . CYS A 1 194 ? -7.833 -2.999 -13.910 1.00 97.00 194 CYS A N 1
ATOM 1460 C CA . CYS A 1 194 ? -7.004 -2.577 -12.780 1.00 97.00 194 CYS A CA 1
ATOM 1461 C C . CYS A 1 194 ? -7.662 -2.883 -11.430 1.00 97.00 194 CYS A C 1
ATOM 1463 O O . CYS A 1 194 ? -7.052 -3.572 -10.616 1.00 97.00 194 CYS A O 1
ATOM 1465 N N . TYR A 1 195 ? -8.890 -2.403 -11.177 1.00 96.44 195 TYR A N 1
ATOM 1466 C CA . TYR A 1 195 ? -9.510 -2.641 -9.867 1.00 96.44 195 TYR A CA 1
ATOM 1467 C C . TYR A 1 195 ? -9.806 -4.123 -9.645 1.00 96.44 195 TYR A C 1
ATOM 1469 O O . TYR A 1 195 ? -9.621 -4.599 -8.533 1.00 96.44 195 TYR A O 1
ATOM 1477 N N . THR A 1 196 ? -10.192 -4.862 -10.690 1.00 97.38 196 THR A N 1
ATOM 1478 C CA . THR A 1 196 ? -10.448 -6.307 -10.590 1.00 97.38 196 THR A CA 1
ATOM 1479 C C . THR A 1 196 ? -9.180 -7.045 -10.168 1.00 97.38 196 THR A C 1
ATOM 1481 O O . THR A 1 196 ? -9.216 -7.870 -9.262 1.00 97.38 196 THR A O 1
ATOM 1484 N N . LYS A 1 197 ? -8.033 -6.692 -10.764 1.00 97.88 197 LYS A N 1
ATOM 1485 C CA . LYS A 1 197 ? -6.730 -7.254 -10.393 1.00 97.88 197 LYS A CA 1
ATOM 1486 C C . LYS A 1 197 ? -6.338 -6.906 -8.955 1.00 97.88 197 LYS A C 1
ATOM 1488 O O . LYS A 1 197 ? -5.899 -7.785 -8.218 1.00 97.88 197 LYS A O 1
ATOM 1493 N N . PHE A 1 198 ? -6.449 -5.636 -8.564 1.00 97.75 198 PHE A N 1
ATOM 1494 C CA . PHE A 1 198 ? -5.997 -5.184 -7.244 1.00 97.75 198 PHE A CA 1
ATOM 1495 C C . PHE A 1 198 ? -6.886 -5.696 -6.110 1.00 97.75 198 PHE A C 1
ATOM 1497 O O . PHE A 1 198 ? -6.362 -6.159 -5.098 1.00 97.75 198 PHE A O 1
ATOM 1504 N N . ILE A 1 199 ? -8.209 -5.664 -6.299 1.00 97.88 199 ILE A N 1
ATOM 1505 C CA . ILE A 1 199 ? -9.168 -6.237 -5.352 1.00 97.88 199 ILE A CA 1
ATOM 1506 C C . ILE A 1 199 ? -8.969 -7.747 -5.288 1.00 97.88 199 ILE A C 1
ATOM 1508 O O . ILE A 1 199 ? -8.701 -8.249 -4.207 1.00 97.88 199 ILE A O 1
ATOM 1512 N N . GLY A 1 200 ? -8.972 -8.453 -6.423 1.00 97.88 200 GLY A N 1
ATOM 1513 C CA . GLY A 1 200 ? -8.834 -9.912 -6.438 1.00 97.88 200 GLY A CA 1
ATOM 1514 C C . GLY A 1 200 ? -7.569 -10.403 -5.730 1.00 97.88 200 GLY A C 1
ATOM 1515 O O . GLY A 1 200 ? -7.629 -11.338 -4.935 1.00 97.88 200 GLY A O 1
ATOM 1516 N N . ARG A 1 201 ? -6.428 -9.721 -5.921 1.00 97.44 201 ARG A N 1
ATOM 1517 C CA . ARG A 1 201 ? -5.198 -10.057 -5.186 1.00 97.44 201 ARG A CA 1
ATOM 1518 C C . ARG A 1 201 ? -5.320 -9.789 -3.684 1.00 97.44 201 ARG A C 1
ATOM 1520 O O . ARG A 1 201 ? -4.818 -10.572 -2.885 1.00 97.44 201 ARG A O 1
ATOM 1527 N N . ALA A 1 202 ? -5.956 -8.694 -3.277 1.00 97.00 202 ALA A N 1
ATOM 1528 C CA . ALA A 1 202 ? -6.174 -8.409 -1.861 1.00 97.00 202 ALA A CA 1
ATOM 1529 C C . ALA A 1 202 ? -7.150 -9.410 -1.217 1.00 97.00 202 ALA A C 1
ATOM 1531 O O . ALA A 1 202 ? -6.932 -9.837 -0.084 1.00 97.00 202 ALA A O 1
ATOM 1532 N N . GLU A 1 203 ? -8.191 -9.830 -1.932 1.00 97.25 203 GLU A N 1
ATOM 1533 C CA . GLU A 1 203 ? -9.140 -10.843 -1.468 1.00 97.25 203 GLU A CA 1
ATOM 1534 C C . GLU A 1 203 ? -8.468 -12.206 -1.286 1.00 97.25 203 GLU A C 1
ATOM 1536 O O . GLU A 1 203 ? -8.658 -12.855 -0.261 1.00 97.25 203 GLU A O 1
ATOM 1541 N N . GLU A 1 204 ? -7.605 -12.608 -2.222 1.00 96.75 204 GLU A N 1
ATOM 1542 C CA . GLU A 1 204 ? -6.784 -13.820 -2.116 1.00 96.75 204 GLU A CA 1
ATOM 1543 C C . GLU A 1 204 ? -5.882 -13.780 -0.866 1.00 96.75 204 GLU A C 1
ATOM 1545 O O . GLU A 1 204 ? -5.892 -14.690 -0.028 1.00 96.75 204 GLU A O 1
ATOM 1550 N N . LEU A 1 205 ? -5.156 -12.673 -0.686 1.00 95.75 205 LEU A N 1
ATOM 1551 C CA . LEU A 1 205 ? -4.240 -12.480 0.439 1.00 95.75 205 LEU A CA 1
ATOM 1552 C C . LEU A 1 205 ? -4.961 -12.418 1.790 1.00 95.75 205 LEU A C 1
ATOM 1554 O O . LEU A 1 205 ? -4.452 -12.929 2.782 1.00 95.75 205 LEU A O 1
ATOM 1558 N N . THR A 1 206 ? -6.150 -11.823 1.863 1.00 95.44 206 THR A N 1
ATOM 1559 C CA . THR A 1 206 ? -6.891 -11.676 3.130 1.00 95.44 206 THR A CA 1
ATOM 1560 C C . THR A 1 206 ? -7.864 -12.820 3.408 1.00 95.44 206 THR A C 1
ATOM 1562 O O . THR A 1 206 ? -8.202 -13.083 4.562 1.00 95.44 206 THR A O 1
ATOM 1565 N N . GLY A 1 207 ? -8.319 -13.529 2.372 1.00 93.81 207 GLY A N 1
ATOM 1566 C CA . GLY A 1 207 ? -9.420 -14.492 2.443 1.00 93.81 207 GLY A CA 1
ATOM 1567 C C . GLY A 1 207 ? -10.779 -13.838 2.701 1.00 93.81 207 GLY A C 1
ATOM 1568 O O . GLY A 1 207 ? -11.693 -14.511 3.172 1.00 93.81 207 GLY A O 1
ATOM 1569 N N . ARG A 1 208 ? -10.900 -12.529 2.460 1.00 93.50 208 ARG A N 1
ATOM 1570 C CA . ARG A 1 208 ? -12.131 -11.744 2.605 1.00 93.50 208 ARG A CA 1
ATOM 1571 C C . ARG A 1 208 ? -12.523 -11.182 1.251 1.00 93.50 208 ARG A C 1
ATOM 1573 O O . ARG A 1 208 ? -11.652 -10.925 0.436 1.00 93.50 208 ARG A O 1
ATOM 1580 N N . SER A 1 209 ? -13.813 -10.961 1.039 1.00 93.69 209 SER A N 1
ATOM 1581 C CA . SER A 1 209 ? -14.331 -10.343 -0.180 1.00 93.69 209 SER A CA 1
ATOM 1582 C C . SER A 1 209 ? -14.729 -8.891 0.058 1.00 93.69 209 SER A C 1
ATOM 1584 O O . SER A 1 209 ? -15.317 -8.570 1.095 1.00 93.69 209 SER A O 1
ATOM 1586 N N . VAL A 1 210 ? -14.483 -8.030 -0.923 1.00 94.88 210 VAL A N 1
ATOM 1587 C CA . VAL A 1 210 ? -15.033 -6.674 -0.971 1.00 94.88 210 VAL A CA 1
ATOM 1588 C C . VAL A 1 210 ? -16.493 -6.764 -1.420 1.00 94.88 210 VAL A C 1
ATOM 1590 O O . VAL A 1 210 ? -16.809 -7.411 -2.415 1.00 94.88 210 VAL A O 1
ATOM 1593 N N . GLY A 1 211 ? -17.409 -6.106 -0.704 1.00 92.00 211 GLY A N 1
ATOM 1594 C CA . GLY A 1 211 ? -18.803 -6.023 -1.152 1.00 92.00 211 GLY A CA 1
ATOM 1595 C C . GLY A 1 211 ? -18.932 -5.184 -2.426 1.00 92.00 211 GLY A C 1
ATOM 1596 O O . GLY A 1 211 ? -18.208 -4.202 -2.579 1.00 92.00 211 GLY A O 1
ATOM 1597 N N . LEU A 1 212 ? -19.890 -5.482 -3.302 1.00 94.81 212 LEU A N 1
ATOM 1598 C CA . LEU A 1 212 ? -20.178 -4.683 -4.498 1.00 94.81 212 LEU A CA 1
ATOM 1599 C C . LEU A 1 212 ? -21.650 -4.265 -4.519 1.00 94.81 212 LEU A C 1
ATOM 1601 O O . LEU A 1 212 ? -22.530 -5.095 -4.735 1.00 94.81 212 LEU A O 1
ATOM 1605 N N . GLU A 1 213 ? -21.902 -2.970 -4.357 1.00 95.69 213 GLU A N 1
ATOM 1606 C CA . GLU A 1 213 ? -23.231 -2.378 -4.459 1.00 95.69 213 GLU A CA 1
ATOM 1607 C C . GLU A 1 213 ? -23.449 -1.755 -5.839 1.00 95.69 213 GLU A C 1
ATOM 1609 O O . GLU A 1 213 ? -22.663 -0.928 -6.307 1.00 95.69 213 GLU A O 1
ATOM 1614 N N . THR A 1 214 ? -24.556 -2.104 -6.492 1.00 94.75 214 THR A N 1
ATOM 1615 C CA . THR A 1 214 ? -24.898 -1.582 -7.830 1.00 94.75 214 THR A CA 1
ATOM 1616 C C . THR A 1 214 ? -26.041 -0.570 -7.799 1.00 94.75 214 THR A C 1
ATOM 1618 O O . THR A 1 214 ? -26.210 0.215 -8.736 1.00 94.75 214 THR A O 1
ATOM 1621 N N . GLN A 1 215 ? -26.827 -0.543 -6.719 1.00 92.56 215 GLN A N 1
ATOM 1622 C CA . GLN A 1 215 ? -28.020 0.293 -6.600 1.00 92.56 215 GLN A CA 1
ATOM 1623 C C . GLN A 1 215 ? -27.789 1.448 -5.625 1.00 92.56 215 GLN A C 1
ATOM 1625 O O . GLN A 1 215 ? -27.568 1.228 -4.441 1.00 92.56 215 GLN A O 1
ATOM 1630 N N . ALA A 1 216 ? -27.959 2.690 -6.089 1.00 89.56 216 ALA A N 1
ATOM 1631 C CA . ALA A 1 216 ? -27.794 3.884 -5.249 1.00 89.56 216 ALA A CA 1
ATOM 1632 C C . ALA A 1 216 ? -28.682 3.879 -3.989 1.00 89.56 216 ALA A C 1
ATOM 1634 O O . ALA A 1 216 ? -28.292 4.387 -2.947 1.00 89.56 216 ALA A O 1
ATOM 1635 N N . ARG A 1 217 ? -29.883 3.292 -4.080 1.00 88.62 217 ARG A N 1
ATOM 1636 C CA . ARG A 1 217 ? -30.830 3.185 -2.957 1.00 88.62 217 ARG A CA 1
ATOM 1637 C C . ARG A 1 217 ? -30.403 2.196 -1.867 1.00 88.62 217 ARG A C 1
ATOM 1639 O O . ARG A 1 217 ? -31.001 2.207 -0.801 1.00 88.62 217 ARG A O 1
ATOM 1646 N N . ALA A 1 218 ? -29.449 1.313 -2.161 1.00 88.19 218 ALA A N 1
ATOM 1647 C CA . ALA A 1 218 ? -28.935 0.329 -1.211 1.00 88.19 218 ALA A CA 1
ATOM 1648 C C . ALA A 1 218 ? -27.811 0.905 -0.332 1.00 88.19 218 ALA A C 1
ATOM 1650 O O . ALA A 1 218 ? -27.382 0.258 0.619 1.00 88.19 218 ALA A O 1
ATOM 1651 N N . LEU A 1 219 ? -27.348 2.126 -0.623 1.00 91.44 219 LEU A N 1
ATOM 1652 C CA . LEU A 1 219 ? -26.279 2.770 0.128 1.00 91.44 219 LEU A CA 1
ATOM 1653 C C . LEU A 1 219 ? -26.763 3.148 1.532 1.00 91.44 219 LEU A C 1
ATOM 1655 O O . LEU A 1 219 ? -27.591 4.037 1.722 1.00 91.44 219 LEU A O 1
ATOM 1659 N N . ASN A 1 220 ? -26.226 2.445 2.526 1.00 91.81 220 ASN A N 1
ATOM 1660 C CA . ASN A 1 220 ? -26.439 2.733 3.940 1.00 91.81 220 ASN A CA 1
ATOM 1661 C C . ASN A 1 220 ? -25.502 3.856 4.428 1.00 91.81 220 ASN A C 1
ATOM 1663 O O . ASN A 1 220 ? -24.291 3.656 4.525 1.00 91.81 220 ASN A O 1
ATOM 1667 N N . HIS A 1 221 ? -26.067 5.012 4.776 1.00 90.81 221 HIS A N 1
ATOM 1668 C CA . HIS A 1 221 ? -25.345 6.169 5.324 1.00 90.81 221 HIS A CA 1
ATOM 1669 C C . HIS A 1 221 ? -25.473 6.307 6.851 1.00 90.81 221 HIS A C 1
ATOM 1671 O O . HIS A 1 221 ? -25.101 7.339 7.410 1.00 90.81 221 HIS A O 1
ATOM 1677 N N . ALA A 1 222 ? -25.991 5.288 7.541 1.00 85.75 222 ALA A N 1
ATOM 1678 C CA . ALA A 1 222 ? -26.122 5.298 8.990 1.00 85.75 222 ALA A CA 1
ATOM 1679 C C . ALA A 1 222 ? -24.747 5.370 9.664 1.00 85.75 222 ALA A C 1
ATOM 1681 O O . ALA A 1 222 ? -23.790 4.665 9.307 1.00 85.75 222 ALA A O 1
ATOM 1682 N N . LYS A 1 223 ? -24.645 6.245 10.664 1.00 82.62 223 LYS A N 1
ATOM 1683 C CA . LYS A 1 223 ? -23.472 6.318 11.529 1.00 82.62 223 LYS A CA 1
ATOM 1684 C C . LYS A 1 223 ? -23.519 5.172 12.530 1.00 82.62 223 LYS A C 1
ATOM 1686 O O . LYS A 1 223 ? -24.579 4.714 12.937 1.00 82.62 223 LYS A O 1
ATOM 1691 N N . LYS A 1 224 ? -22.349 4.720 12.975 1.00 79.44 224 LYS A N 1
ATOM 1692 C CA . LYS A 1 224 ? -22.285 3.751 14.073 1.00 79.44 224 LYS A CA 1
ATOM 1693 C C . LYS A 1 224 ? -22.795 4.414 15.352 1.00 79.44 224 LYS A C 1
ATOM 1695 O O . LYS A 1 224 ? -22.294 5.473 15.727 1.00 79.44 224 LYS A O 1
ATOM 1700 N N . ARG A 1 225 ? -23.679 3.743 16.095 1.00 70.81 225 ARG A N 1
ATOM 1701 C CA . ARG A 1 225 ? -24.191 4.234 17.391 1.00 70.81 225 ARG A CA 1
ATOM 1702 C C . ARG A 1 225 ? -23.071 4.602 18.375 1.00 70.81 225 ARG A C 1
ATOM 1704 O O . ARG A 1 225 ? -23.135 5.609 19.073 1.00 70.81 225 ARG A O 1
ATOM 1711 N N . SER A 1 226 ? -21.976 3.837 18.377 1.00 65.94 226 SER A N 1
ATOM 1712 C CA . SER A 1 226 ? -20.772 4.137 19.169 1.00 65.94 226 SER A CA 1
ATOM 1713 C C . SER A 1 226 ? -20.072 5.443 18.757 1.00 65.94 226 SER A C 1
ATOM 1715 O O . SER A 1 226 ? -19.480 6.121 19.599 1.00 65.94 226 SER A O 1
ATOM 1717 N N . TYR A 1 227 ? -20.151 5.821 17.479 1.00 64.31 227 TYR A N 1
ATOM 1718 C CA . TYR A 1 227 ? -19.638 7.084 16.953 1.00 64.31 227 TYR A CA 1
ATOM 1719 C C . TYR A 1 227 ? -20.573 8.259 17.276 1.00 64.31 227 TYR A C 1
ATOM 1721 O O . TYR A 1 227 ? -20.088 9.330 17.641 1.00 64.31 227 TYR A O 1
ATOM 1729 N N . GLU A 1 228 ? -21.890 8.077 17.185 1.00 62.94 228 GLU A N 1
ATOM 1730 C CA . GLU A 1 228 ? -22.881 9.111 17.528 1.00 62.94 228 GLU A CA 1
ATOM 1731 C C . GLU A 1 228 ? -22.830 9.471 19.011 1.00 62.94 228 GLU A C 1
ATOM 1733 O O . GLU A 1 228 ? -22.677 10.645 19.354 1.00 62.94 228 GLU A O 1
ATOM 1738 N N . ARG A 1 229 ? -22.791 8.452 19.884 1.00 61.62 229 ARG A N 1
ATOM 1739 C CA . ARG A 1 229 ? -22.536 8.623 21.324 1.00 61.62 229 ARG A CA 1
ATOM 1740 C C . ARG A 1 229 ? -21.280 9.457 21.584 1.00 61.62 229 ARG A C 1
ATOM 1742 O O . ARG A 1 229 ? -21.268 10.322 22.455 1.00 61.62 229 ARG A O 1
ATOM 1749 N N . ARG A 1 230 ? -20.219 9.242 20.802 1.00 61.97 230 ARG A N 1
ATOM 1750 C CA . ARG A 1 230 ? -18.970 10.005 20.910 1.00 61.97 230 ARG A CA 1
ATOM 1751 C C . ARG A 1 230 ? -19.113 11.460 20.461 1.00 61.97 230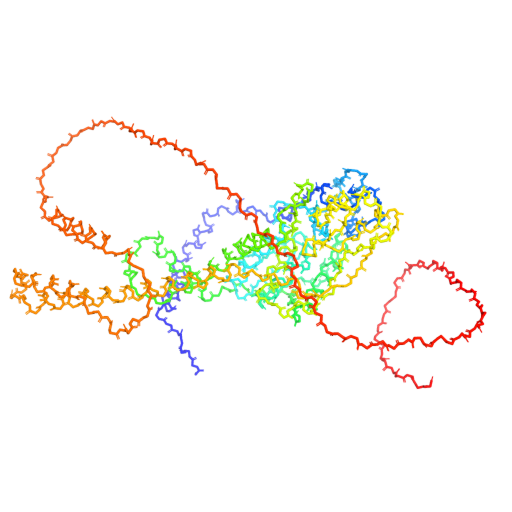 ARG A C 1
ATOM 1753 O O . ARG A 1 230 ? -18.564 12.333 21.127 1.00 61.97 230 ARG A O 1
ATOM 1760 N N . GLN A 1 231 ? -19.779 11.736 19.339 1.00 59.25 231 GLN A N 1
ATOM 1761 C CA . GLN A 1 231 ? -19.965 13.119 18.882 1.00 59.25 231 GLN A CA 1
ATOM 1762 C C . GLN A 1 231 ? -20.827 13.924 19.848 1.00 59.25 231 GLN A C 1
ATOM 1764 O O . GLN A 1 231 ? -20.497 15.075 20.118 1.00 59.25 231 GLN A O 1
ATOM 1769 N N . PHE A 1 232 ? -21.852 13.302 20.429 1.00 56.25 232 PHE A N 1
ATOM 1770 C CA . PHE A 1 232 ? -22.651 13.903 21.490 1.00 56.25 232 PHE A CA 1
ATOM 1771 C C . PHE A 1 232 ? -21.781 14.341 22.679 1.00 56.25 232 PHE A C 1
ATOM 1773 O O . PHE A 1 232 ? -21.791 15.511 23.058 1.00 56.25 232 PHE A O 1
ATOM 1780 N N . VAL A 1 233 ? -20.948 13.433 23.207 1.00 60.88 233 VAL A N 1
ATOM 1781 C CA . VAL A 1 233 ? -20.048 13.726 24.338 1.00 60.88 233 VAL A CA 1
ATOM 1782 C C . VAL A 1 233 ? -19.018 14.807 23.988 1.00 60.88 233 VAL A C 1
ATOM 1784 O O . VAL A 1 233 ? -18.795 15.722 24.778 1.00 60.88 233 VAL A O 1
ATOM 1787 N N . ASN A 1 234 ? -18.405 14.739 22.803 1.00 55.84 234 ASN A N 1
ATOM 1788 C CA . ASN A 1 234 ? -17.408 15.726 22.378 1.00 55.84 234 ASN A CA 1
ATOM 1789 C C . ASN A 1 234 ? -18.018 17.122 22.183 1.00 55.84 234 ASN A C 1
ATOM 1791 O O . ASN A 1 234 ? -17.437 18.106 22.637 1.00 55.84 234 ASN A O 1
ATOM 1795 N N . ASN A 1 235 ? -19.194 17.213 21.559 1.00 55.81 235 ASN A N 1
ATOM 1796 C CA . ASN A 1 235 ? -19.891 18.485 21.377 1.00 55.81 235 ASN A CA 1
ATOM 1797 C C . ASN A 1 235 ? -20.333 19.069 22.729 1.00 55.81 235 ASN A C 1
ATOM 1799 O O . ASN A 1 235 ? -20.182 20.269 22.948 1.00 55.81 235 ASN A O 1
ATOM 1803 N N . ALA A 1 236 ? -20.785 18.233 23.672 1.00 57.44 236 ALA A N 1
ATOM 1804 C CA . ALA A 1 236 ? -21.119 18.666 25.030 1.00 57.44 236 ALA A CA 1
ATOM 1805 C C . ALA A 1 236 ? -19.902 19.245 25.781 1.00 57.44 236 ALA A C 1
ATOM 1807 O O . ALA A 1 236 ? -20.021 20.270 26.454 1.00 57.44 236 ALA A O 1
ATOM 1808 N N . MET A 1 237 ? -18.715 18.643 25.615 1.00 49.16 237 MET A N 1
ATOM 1809 C CA . MET A 1 237 ? -17.463 19.169 26.180 1.00 49.16 237 MET A CA 1
ATOM 1810 C C . MET A 1 237 ? -17.035 20.499 25.544 1.00 49.16 237 MET A C 1
ATOM 1812 O O . MET A 1 237 ? -16.556 21.387 26.245 1.00 49.16 237 MET A O 1
ATOM 1816 N N . GLN A 1 238 ? -17.207 20.653 24.229 1.00 48.09 238 GLN A N 1
ATOM 1817 C CA . GLN A 1 238 ? -16.768 21.842 23.492 1.00 48.09 238 GLN A CA 1
ATOM 1818 C C . GLN A 1 238 ? -17.675 23.063 23.725 1.00 48.09 238 GLN A C 1
ATOM 1820 O O . GLN A 1 238 ? -17.209 24.197 23.655 1.00 48.09 238 GLN A O 1
ATOM 1825 N N . VAL A 1 239 ? -18.951 22.835 24.054 1.00 49.66 239 VAL A N 1
ATOM 1826 C CA . VAL A 1 239 ? -19.937 23.882 24.381 1.00 49.66 239 VAL A CA 1
ATOM 1827 C C . VAL A 1 239 ? -19.853 24.322 25.856 1.00 49.66 239 VAL A C 1
ATOM 1829 O O . VAL A 1 239 ? -20.550 25.244 26.272 1.00 49.66 239 VAL A O 1
ATOM 1832 N N . GLY A 1 240 ? -18.962 23.731 26.663 1.00 44.69 240 GLY A N 1
ATOM 1833 C CA . GLY A 1 240 ? -18.730 24.177 28.041 1.00 44.69 240 GLY A CA 1
ATOM 1834 C C . GLY A 1 240 ? -19.948 24.004 28.953 1.00 44.69 240 GLY A C 1
ATOM 1835 O O . GLY A 1 240 ? -20.114 24.751 29.917 1.00 44.69 240 GLY A O 1
ATOM 1836 N N . GLN A 1 241 ? -20.822 23.035 28.664 1.00 41.81 241 GLN A N 1
ATOM 1837 C CA . GLN A 1 241 ? -21.878 22.677 29.602 1.00 41.81 241 GLN A CA 1
ATOM 1838 C C . GLN A 1 241 ? -21.266 21.840 30.724 1.00 41.81 241 GLN A C 1
ATOM 1840 O O . GLN A 1 241 ? -20.922 20.673 30.548 1.00 41.81 241 GLN A O 1
ATOM 1845 N N . ASN A 1 242 ? -21.126 22.474 31.889 1.00 41.91 242 ASN A N 1
ATOM 1846 C CA . ASN A 1 242 ? -20.743 21.868 33.160 1.00 41.91 242 ASN A CA 1
ATOM 1847 C C . ASN A 1 242 ? -21.792 20.843 33.626 1.00 41.91 242 ASN A C 1
ATOM 1849 O O . ASN A 1 242 ? -22.493 21.055 34.612 1.00 41.91 242 ASN A O 1
ATOM 1853 N N . VAL A 1 243 ? -21.900 19.712 32.938 1.00 41.16 243 VAL A N 1
ATOM 1854 C CA . VAL A 1 243 ? -22.541 18.516 33.478 1.00 41.16 243 VAL A CA 1
ATOM 1855 C C . VAL A 1 243 ? -21.414 17.606 33.933 1.00 41.16 243 VAL A C 1
ATOM 1857 O O . VAL A 1 243 ? -20.816 16.907 33.124 1.00 41.16 243 VAL A O 1
ATOM 1860 N N . LEU A 1 244 ? -21.076 17.729 35.223 1.00 38.72 244 LEU A N 1
ATOM 1861 C CA . LEU A 1 244 ? -20.280 16.819 36.060 1.00 38.72 244 LEU A CA 1
ATOM 1862 C C . LEU A 1 244 ? -19.636 15.648 35.291 1.00 38.72 244 LEU A C 1
ATOM 1864 O O . LEU A 1 244 ? -20.071 14.502 35.379 1.00 38.72 244 LEU A O 1
ATOM 1868 N N . ALA A 1 245 ? -18.569 15.940 34.545 1.00 39.84 245 ALA A N 1
ATOM 1869 C CA . ALA A 1 245 ? -17.811 14.965 33.764 1.00 39.84 245 ALA A CA 1
ATOM 1870 C C . ALA A 1 245 ? -16.826 14.187 34.652 1.00 39.84 245 ALA A C 1
ATOM 1872 O O . ALA A 1 245 ? -15.641 14.058 34.346 1.00 39.84 245 ALA A O 1
ATOM 1873 N N . VAL A 1 246 ? -17.315 13.678 35.782 1.00 44.16 246 VAL A N 1
ATOM 1874 C CA . VAL A 1 246 ? -16.569 12.775 36.653 1.00 44.16 246 VAL A CA 1
ATOM 1875 C C . VAL A 1 246 ? -17.356 11.476 36.728 1.00 44.16 246 VAL A C 1
ATOM 1877 O O . VAL A 1 246 ? -18.495 11.450 37.175 1.00 44.16 246 VAL A O 1
ATOM 1880 N N . SER A 1 247 ? -16.707 10.400 36.281 1.00 47.03 247 SER A N 1
ATOM 1881 C CA . SER A 1 247 ? -17.157 9.002 36.290 1.00 47.03 247 SER A CA 1
ATOM 1882 C C . SER A 1 247 ? -18.238 8.610 35.273 1.00 47.03 247 SER A C 1
ATOM 1884 O O . SER A 1 247 ? -19.383 8.351 35.616 1.00 47.03 247 SER A O 1
ATOM 1886 N N . ASN A 1 248 ? -17.848 8.437 34.004 1.00 40.41 248 ASN A N 1
ATOM 1887 C CA . ASN A 1 248 ? -18.590 7.534 33.123 1.00 40.41 248 ASN A CA 1
ATOM 1888 C C . ASN A 1 248 ? -17.623 6.666 32.284 1.00 40.41 248 ASN A C 1
ATOM 1890 O O . ASN A 1 248 ? -16.837 7.222 31.508 1.00 40.41 248 ASN A O 1
ATOM 1894 N N . PRO A 1 249 ? -17.636 5.322 32.423 1.00 45.47 249 PRO A N 1
ATOM 1895 C CA . PRO A 1 249 ? -16.752 4.399 31.690 1.00 45.47 249 PRO A CA 1
ATOM 1896 C C . PRO A 1 249 ? -16.881 4.465 30.153 1.00 45.47 249 PRO A C 1
ATOM 1898 O O . PRO A 1 249 ? -16.027 3.948 29.435 1.00 45.47 249 PRO A O 1
ATOM 1901 N N . VAL A 1 250 ? -17.886 5.174 29.631 1.00 39.66 250 VAL A N 1
ATOM 1902 C CA . VAL A 1 250 ? -18.145 5.395 28.195 1.00 39.66 250 VAL A CA 1
ATOM 1903 C C . VAL A 1 250 ? -17.120 6.334 27.517 1.00 39.66 250 VAL A C 1
ATOM 1905 O O . VAL A 1 250 ? -16.922 6.279 26.299 1.00 39.66 250 VAL A O 1
ATOM 1908 N N . LEU A 1 251 ? -16.376 7.143 28.284 1.00 45.44 251 LEU A N 1
ATOM 1909 C CA . LEU A 1 251 ? -15.315 8.022 27.754 1.00 45.44 251 LEU A CA 1
ATOM 1910 C C . LEU A 1 251 ? -14.093 7.247 27.213 1.00 45.44 251 LEU A C 1
ATOM 1912 O O . LEU A 1 251 ? -13.352 7.759 26.370 1.00 45.44 251 LEU A O 1
ATOM 1916 N N . ALA A 1 252 ? -13.905 5.991 27.631 1.00 40.62 252 ALA A N 1
ATOM 1917 C CA . ALA A 1 252 ? -12.803 5.140 27.180 1.00 40.62 252 ALA A CA 1
ATOM 1918 C C . ALA A 1 252 ? -12.964 4.680 25.716 1.00 40.62 252 ALA A C 1
ATOM 1920 O O . ALA A 1 252 ? -11.997 4.669 24.951 1.00 40.62 252 ALA A O 1
ATOM 1921 N N . SER A 1 253 ? -14.192 4.373 25.286 1.00 37.75 253 SER A N 1
ATOM 1922 C CA . SER A 1 253 ? -14.493 3.933 23.913 1.00 37.75 253 SER A CA 1
ATOM 1923 C C . SER A 1 253 ? -14.356 5.050 22.873 1.00 37.75 253 SER A C 1
ATOM 1925 O O . SER A 1 253 ? -13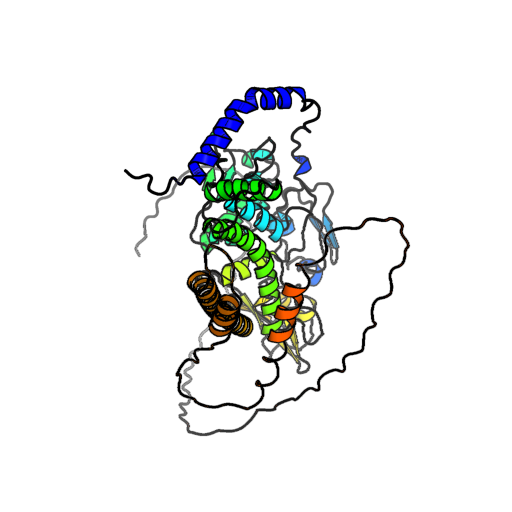.916 4.801 21.750 1.00 37.75 253 SER A O 1
ATOM 1927 N N . ALA A 1 254 ? -14.649 6.299 23.251 1.00 39.59 254 ALA A N 1
ATOM 1928 C CA . ALA A 1 254 ? -14.472 7.467 22.387 1.00 39.59 254 ALA A CA 1
ATOM 1929 C C . ALA A 1 254 ? -12.991 7.728 22.051 1.00 39.59 254 ALA A C 1
ATOM 1931 O O . ALA A 1 254 ? -12.649 8.050 20.907 1.00 39.59 254 ALA A O 1
ATOM 1932 N N . GLN A 1 255 ? -12.115 7.518 23.038 1.00 40.78 255 GLN A N 1
ATOM 1933 C CA . GLN A 1 255 ? -10.666 7.615 22.886 1.00 40.78 255 GLN A CA 1
ATOM 1934 C C . GLN A 1 255 ? -10.086 6.458 22.059 1.00 40.78 255 GLN A C 1
ATOM 1936 O O . GLN A 1 255 ? -9.116 6.676 21.344 1.00 40.78 255 GLN A O 1
ATOM 1941 N N . ALA A 1 256 ? -10.670 5.256 22.094 1.00 42.53 256 ALA A N 1
ATOM 1942 C CA . ALA A 1 256 ? -10.143 4.073 21.403 1.00 42.53 256 ALA A CA 1
ATOM 1943 C C . ALA A 1 256 ? -10.106 4.211 19.866 1.00 42.53 256 ALA A C 1
ATOM 1945 O O . ALA A 1 256 ? -9.135 3.804 19.236 1.00 42.53 256 ALA A O 1
ATOM 1946 N N . VAL A 1 257 ? -11.110 4.845 19.251 1.00 41.78 257 VAL A N 1
ATOM 1947 C CA . VAL A 1 257 ? -11.176 5.006 17.782 1.00 41.78 257 VAL A CA 1
ATOM 1948 C C . VAL A 1 257 ? -10.269 6.137 17.278 1.00 41.78 257 VAL A C 1
ATOM 1950 O O . VAL A 1 257 ? -9.636 6.001 16.235 1.00 41.78 257 VAL A O 1
ATOM 1953 N N . GLN A 1 258 ? -10.142 7.241 18.028 1.00 45.31 258 GLN A N 1
ATOM 1954 C CA . GLN A 1 258 ? -9.161 8.290 17.708 1.00 45.31 258 GLN A CA 1
ATOM 1955 C C . GLN A 1 258 ? -7.732 7.818 17.980 1.00 45.31 258 GLN A C 1
ATOM 1957 O O . GLN A 1 258 ? -6.832 8.138 17.207 1.00 45.31 258 GLN A O 1
ATOM 1962 N N . ARG A 1 259 ? -7.538 6.984 19.012 1.00 49.19 259 ARG A N 1
ATOM 1963 C CA . ARG A 1 259 ? -6.309 6.214 19.188 1.00 49.19 259 ARG A CA 1
ATOM 1964 C C . ARG A 1 259 ? -6.070 5.305 17.997 1.00 49.19 259 ARG A C 1
ATOM 1966 O O . ARG A 1 259 ? -4.934 5.284 17.597 1.00 49.19 259 ARG A O 1
ATOM 1973 N N . LYS A 1 260 ? -7.066 4.646 17.390 1.00 50.94 260 LYS A N 1
ATOM 1974 C CA . LYS A 1 260 ? -6.854 3.767 16.222 1.00 50.94 260 LYS A CA 1
ATOM 1975 C C . LYS A 1 260 ? -6.412 4.536 14.964 1.00 50.94 260 LYS A C 1
ATOM 1977 O O . LYS A 1 260 ? -5.407 4.178 14.368 1.00 50.94 260 LYS A O 1
ATOM 1982 N N . LEU A 1 261 ? -7.058 5.655 14.618 1.00 50.72 261 LEU A N 1
ATOM 1983 C CA . LEU A 1 261 ? -6.638 6.499 13.477 1.00 50.72 261 LEU A CA 1
ATOM 1984 C C . LEU A 1 261 ? -5.283 7.193 13.713 1.00 50.72 261 LEU A C 1
ATOM 1986 O O . LEU A 1 261 ? -4.424 7.206 12.836 1.00 50.72 261 LEU A O 1
ATOM 1990 N N . GLN A 1 262 ? -5.046 7.725 14.920 1.00 54.22 262 GLN A N 1
ATOM 1991 C CA . GLN A 1 262 ? -3.718 8.227 15.295 1.00 54.22 262 GLN A CA 1
ATOM 1992 C C . GLN A 1 262 ? -2.697 7.089 15.469 1.00 54.22 262 GLN A C 1
ATOM 1994 O O . GLN A 1 262 ? -1.502 7.344 15.333 1.00 54.22 262 GLN A O 1
ATOM 1999 N N . ALA A 1 263 ? -3.140 5.859 15.750 1.00 58.06 263 ALA A N 1
ATOM 2000 C CA . ALA A 1 263 ? -2.296 4.677 15.892 1.00 58.06 263 ALA A CA 1
ATOM 2001 C C . ALA A 1 263 ? -1.794 4.226 14.539 1.00 58.06 263 ALA A C 1
ATOM 2003 O O . ALA A 1 263 ? -0.599 4.059 14.459 1.00 58.06 263 ALA A O 1
ATOM 2004 N N . HIS A 1 264 ? -2.593 4.158 13.471 1.00 59.25 264 HIS A N 1
ATOM 2005 C CA . HIS A 1 264 ? -2.053 3.793 12.150 1.00 59.25 264 HIS A CA 1
ATOM 2006 C C . HIS A 1 264 ? -0.942 4.753 11.704 1.00 59.25 264 HIS A C 1
ATOM 2008 O O . HIS A 1 264 ? 0.135 4.335 11.276 1.00 59.25 264 HIS A O 1
ATOM 2014 N N . GLY A 1 265 ? -1.141 6.062 11.900 1.00 61.25 265 GLY A N 1
ATOM 2015 C CA . GLY A 1 265 ? -0.105 7.046 11.601 1.00 61.25 265 GLY A CA 1
ATOM 2016 C C . GLY A 1 265 ? 1.156 6.924 12.472 1.00 61.25 265 GLY A C 1
ATOM 2017 O O . GLY A 1 265 ? 2.250 7.215 11.981 1.00 61.25 265 GLY A O 1
ATOM 2018 N N . ARG A 1 266 ? 1.011 6.496 13.736 1.00 67.25 266 ARG A N 1
ATOM 2019 C CA . ARG A 1 266 ? 2.120 6.205 14.663 1.00 67.25 266 ARG A CA 1
ATOM 2020 C C . ARG A 1 266 ? 2.785 4.866 14.360 1.00 67.25 266 ARG A C 1
ATOM 2022 O O . ARG A 1 266 ? 3.999 4.855 14.281 1.00 67.25 266 ARG A O 1
ATOM 2029 N N . GLN A 1 267 ? 2.026 3.814 14.080 1.00 69.06 267 GLN A N 1
ATOM 2030 C CA . GLN A 1 267 ? 2.463 2.467 13.716 1.00 69.06 267 GLN A CA 1
ATOM 2031 C C . GLN A 1 267 ? 3.328 2.497 12.462 1.00 69.06 267 GLN A C 1
ATOM 2033 O O . GLN A 1 267 ? 4.387 1.891 12.456 1.00 69.06 267 GLN A O 1
ATOM 2038 N N . ILE A 1 268 ? 2.956 3.262 11.428 1.00 70.94 268 ILE A N 1
ATOM 2039 C CA . ILE A 1 268 ? 3.807 3.420 10.235 1.00 70.94 268 ILE A CA 1
ATOM 2040 C C . ILE A 1 268 ? 5.160 4.052 10.604 1.00 70.94 268 ILE A C 1
ATOM 2042 O O . ILE A 1 268 ? 6.208 3.599 10.145 1.00 70.94 268 ILE A O 1
ATOM 2046 N N . ASN A 1 269 ? 5.153 5.086 11.451 1.00 73.25 269 ASN A N 1
ATOM 2047 C CA . ASN A 1 269 ? 6.383 5.753 11.886 1.00 73.25 269 ASN A CA 1
ATOM 2048 C C . ASN A 1 269 ? 7.208 4.866 12.841 1.00 73.25 269 ASN A C 1
ATOM 2050 O O . ASN A 1 269 ? 8.433 4.848 12.767 1.00 73.25 269 ASN A O 1
ATOM 2054 N N . GLU A 1 270 ? 6.552 4.126 13.731 1.00 76.69 270 GLU A N 1
ATOM 2055 C CA . GLU A 1 270 ? 7.151 3.172 14.665 1.00 76.69 270 GLU A CA 1
ATOM 2056 C C . GLU A 1 270 ? 7.779 2.008 13.911 1.00 76.69 270 GLU A C 1
ATOM 2058 O O . GLU A 1 270 ? 8.939 1.703 14.156 1.00 76.69 270 GLU A O 1
ATOM 2063 N N . LEU A 1 271 ? 7.076 1.447 12.927 1.00 77.75 271 LEU A N 1
ATOM 2064 C CA . LEU A 1 271 ? 7.593 0.432 12.021 1.00 77.75 271 LEU A CA 1
ATOM 2065 C C . LEU A 1 271 ? 8.823 0.948 11.275 1.00 77.75 271 LEU A C 1
ATOM 2067 O O . LEU A 1 271 ? 9.827 0.247 11.205 1.00 77.75 271 LEU A O 1
ATOM 2071 N N . GLN A 1 272 ? 8.787 2.180 10.758 1.00 79.00 272 GLN A N 1
ATOM 2072 C CA . GLN A 1 272 ? 9.961 2.769 10.120 1.00 79.00 272 GLN A CA 1
ATOM 2073 C C . GLN A 1 272 ? 11.139 2.876 11.102 1.00 79.00 272 GLN A C 1
ATOM 2075 O O . GLN A 1 272 ? 12.250 2.482 10.758 1.00 79.00 272 GLN A O 1
ATOM 2080 N N . ASN A 1 273 ? 10.908 3.341 12.331 1.00 80.69 273 ASN A N 1
ATOM 2081 C CA . ASN A 1 273 ? 11.951 3.417 13.357 1.00 80.69 273 ASN A CA 1
ATOM 2082 C C . ASN A 1 273 ? 12.487 2.026 13.739 1.00 80.69 273 ASN A C 1
ATOM 2084 O O . ASN A 1 273 ? 13.693 1.849 13.899 1.00 80.69 273 ASN A O 1
ATOM 2088 N N . SER A 1 274 ? 11.609 1.031 13.860 1.00 81.25 274 SER A N 1
ATOM 2089 C CA . SER A 1 274 ? 11.965 -0.368 14.104 1.00 81.25 274 SER A CA 1
ATOM 2090 C C . SER A 1 274 ? 12.820 -0.931 12.977 1.00 81.25 274 SER A C 1
ATOM 2092 O O . SER A 1 274 ? 13.832 -1.578 13.235 1.00 81.25 274 SER A O 1
ATOM 2094 N N . LEU A 1 275 ? 12.481 -0.620 11.730 1.00 80.25 275 LEU A N 1
ATOM 2095 C CA . LEU A 1 275 ? 13.243 -1.037 10.559 1.00 80.25 275 LEU A CA 1
ATOM 2096 C C . LEU A 1 275 ? 14.604 -0.357 10.470 1.00 80.25 275 LEU A C 1
ATOM 2098 O O . LEU A 1 275 ? 15.594 -1.011 10.147 1.00 80.25 275 LEU A O 1
ATOM 2102 N N . GLU A 1 276 ? 14.680 0.928 10.806 1.00 82.31 276 GLU A N 1
ATOM 2103 C CA . GLU A 1 276 ? 15.950 1.646 10.902 1.00 82.31 276 GLU A CA 1
ATOM 2104 C C . GLU A 1 276 ? 16.843 1.069 12.021 1.00 82.31 276 GLU A C 1
ATOM 2106 O O . GLU A 1 276 ? 18.063 1.025 11.849 1.00 82.31 276 GLU A O 1
ATOM 2111 N N . ARG A 1 277 ? 16.260 0.566 13.123 1.00 81.81 277 ARG A N 1
ATOM 2112 C CA . ARG A 1 277 ? 16.989 -0.120 14.209 1.00 81.81 277 ARG A CA 1
ATOM 2113 C C . ARG A 1 277 ? 17.460 -1.529 13.843 1.00 81.81 277 ARG A C 1
ATOM 2115 O O . ARG A 1 277 ? 18.591 -1.872 14.169 1.00 81.81 277 ARG A O 1
ATOM 2122 N N . ILE A 1 278 ? 16.604 -2.340 13.220 1.00 79.44 278 ILE A N 1
ATOM 2123 C CA . ILE A 1 278 ? 16.875 -3.763 12.947 1.00 79.44 278 ILE A CA 1
ATOM 2124 C C . ILE A 1 278 ? 17.822 -3.925 11.758 1.00 79.44 278 ILE A C 1
ATOM 2126 O O . ILE A 1 278 ? 18.820 -4.631 11.852 1.00 79.44 278 ILE A O 1
ATOM 2130 N N . ALA A 1 279 ? 17.512 -3.255 10.651 1.00 75.94 279 ALA A N 1
ATOM 2131 C CA . ALA A 1 279 ? 18.185 -3.445 9.368 1.00 75.94 279 ALA A CA 1
ATOM 2132 C C . ALA A 1 279 ? 19.171 -2.312 9.022 1.00 75.94 279 ALA A C 1
ATOM 2134 O O . ALA A 1 279 ? 19.849 -2.338 7.993 1.00 75.94 279 ALA A O 1
ATOM 2135 N N . GLY A 1 280 ? 19.259 -1.291 9.879 1.00 77.38 280 GLY A N 1
ATOM 2136 C CA . GLY A 1 280 ? 20.106 -0.124 9.668 1.00 77.38 280 GLY A CA 1
ATOM 2137 C C . GLY A 1 280 ? 19.529 0.856 8.642 1.00 77.38 280 GLY A C 1
ATOM 2138 O O . GLY A 1 280 ? 19.118 0.499 7.535 1.00 77.38 280 GLY A O 1
ATOM 2139 N N . SER A 1 281 ? 19.564 2.143 8.983 1.00 74.69 281 SER A N 1
ATOM 2140 C CA . SER A 1 281 ? 18.999 3.218 8.156 1.00 74.69 281 SER A CA 1
ATOM 2141 C C . SER A 1 281 ? 19.788 3.527 6.878 1.00 74.69 281 SER A C 1
ATOM 2143 O O . SER A 1 281 ? 19.259 4.185 5.979 1.00 74.69 281 SER A O 1
ATOM 2145 N N . SER A 1 282 ? 21.045 3.082 6.770 1.00 81.19 282 SER A N 1
ATOM 2146 C CA . SER A 1 282 ? 21.906 3.408 5.630 1.00 81.19 282 SER A CA 1
ATOM 2147 C C . SER A 1 282 ? 22.820 2.269 5.189 1.00 81.19 282 SER A C 1
ATOM 2149 O O . SER A 1 282 ? 23.175 1.393 5.978 1.00 81.19 282 SER A O 1
ATOM 2151 N N . THR A 1 283 ? 23.175 2.290 3.906 1.00 81.62 283 THR A N 1
ATOM 2152 C CA . THR A 1 283 ? 24.174 1.400 3.301 1.00 81.62 283 THR A CA 1
ATOM 2153 C C . THR A 1 283 ? 25.592 1.771 3.756 1.00 81.62 283 THR A C 1
ATOM 2155 O O . THR A 1 283 ? 25.816 2.864 4.281 1.00 81.62 283 THR A O 1
ATOM 2158 N N . SER A 1 284 ? 26.581 0.921 3.479 1.00 78.31 284 SER A N 1
ATOM 2159 C CA . SER A 1 284 ? 28.010 1.183 3.720 1.00 78.31 284 SER A CA 1
ATOM 2160 C C . SER A 1 284 ? 28.485 2.472 3.029 1.00 78.31 284 SER A C 1
ATOM 2162 O O . SER A 1 284 ? 29.293 3.227 3.569 1.00 78.31 284 SER A O 1
ATOM 2164 N N . ALA A 1 285 ? 27.885 2.801 1.880 1.00 76.94 285 ALA A N 1
ATOM 2165 C CA . ALA A 1 285 ? 28.061 4.068 1.162 1.00 76.94 285 ALA A CA 1
ATOM 2166 C C . ALA A 1 285 ? 27.238 5.260 1.719 1.00 76.94 285 ALA A C 1
ATOM 2168 O O . ALA A 1 285 ? 27.097 6.278 1.045 1.00 76.94 285 ALA A O 1
ATOM 2169 N N . ARG A 1 286 ? 26.664 5.152 2.928 1.00 81.94 286 ARG A N 1
ATOM 2170 C CA . ARG A 1 286 ? 25.822 6.167 3.601 1.00 81.94 286 ARG A CA 1
ATOM 2171 C C . ARG A 1 286 ? 24.576 6.608 2.822 1.00 81.94 286 ARG A C 1
ATOM 2173 O O . ARG A 1 286 ? 24.064 7.705 3.046 1.00 81.94 286 ARG A O 1
ATOM 2180 N N . ARG A 1 287 ? 24.046 5.769 1.928 1.00 84.19 287 ARG A N 1
ATOM 2181 C CA . ARG A 1 287 ? 22.767 6.053 1.257 1.00 84.19 287 ARG A CA 1
ATOM 2182 C C . ARG A 1 287 ? 21.625 5.593 2.145 1.00 84.19 287 ARG A C 1
ATOM 2184 O O . ARG A 1 287 ? 21.666 4.482 2.667 1.00 84.19 287 ARG A O 1
ATOM 2191 N N . LYS A 1 288 ? 20.623 6.453 2.339 1.00 86.50 288 LYS A N 1
ATOM 2192 C CA . LYS A 1 288 ? 19.478 6.151 3.202 1.00 86.50 288 LYS A CA 1
ATOM 2193 C C . LYS A 1 288 ? 18.582 5.104 2.538 1.00 86.50 288 LYS A C 1
ATOM 2195 O O . LYS A 1 288 ? 18.096 5.335 1.432 1.00 86.50 288 LYS A O 1
ATOM 2200 N N . ARG A 1 289 ? 18.329 3.986 3.221 1.00 88.88 289 ARG A N 1
ATOM 2201 C CA . ARG A 1 289 ? 17.342 2.998 2.771 1.00 88.88 289 ARG A CA 1
ATOM 2202 C C . ARG A 1 289 ? 15.944 3.604 2.845 1.00 88.88 289 ARG A C 1
ATOM 2204 O O . ARG A 1 289 ? 15.613 4.287 3.813 1.00 88.88 289 ARG A O 1
ATOM 2211 N N . THR A 1 290 ? 15.129 3.376 1.820 1.00 87.62 290 THR A N 1
ATOM 2212 C CA . THR A 1 290 ? 13.786 3.968 1.722 1.00 87.62 290 THR A CA 1
ATOM 2213 C C . THR A 1 290 ? 12.746 2.884 1.499 1.00 87.62 290 THR A C 1
ATOM 2215 O O . THR A 1 290 ? 12.911 2.040 0.626 1.00 87.62 290 THR A O 1
ATOM 2218 N N . ILE A 1 291 ? 11.662 2.920 2.271 1.00 88.38 291 ILE A N 1
ATOM 2219 C CA . ILE A 1 291 ? 10.495 2.051 2.081 1.00 88.38 291 ILE A CA 1
ATOM 2220 C C . ILE A 1 291 ? 9.395 2.890 1.452 1.00 88.38 291 ILE A C 1
ATOM 2222 O O . ILE A 1 291 ? 9.084 3.976 1.940 1.00 88.38 291 ILE A O 1
ATOM 2226 N N . VAL A 1 292 ? 8.817 2.383 0.370 1.00 90.00 292 VAL A N 1
ATOM 2227 C CA . VAL A 1 292 ? 7.703 3.030 -0.330 1.00 90.00 292 VAL A CA 1
ATOM 2228 C C . VAL A 1 292 ? 6.417 2.954 0.496 1.00 90.00 292 VAL A C 1
ATOM 2230 O O . VAL A 1 292 ? 6.238 2.034 1.296 1.00 90.00 292 VAL A O 1
ATOM 2233 N N . GLN A 1 293 ? 5.507 3.913 0.320 1.00 88.75 293 GLN A N 1
ATOM 2234 C CA . GLN A 1 293 ? 4.329 4.069 1.182 1.00 88.75 293 GLN A CA 1
ATOM 2235 C C . GLN A 1 293 ? 3.407 2.852 1.126 1.00 88.75 293 GLN A C 1
ATOM 2237 O O . GLN A 1 293 ? 2.907 2.407 2.157 1.00 88.75 293 GLN A O 1
ATOM 2242 N N . LYS A 1 294 ? 3.215 2.273 -0.064 1.00 91.44 294 LYS A N 1
ATOM 2243 C CA . LYS A 1 294 ? 2.412 1.050 -0.220 1.00 91.44 294 LYS A CA 1
ATOM 2244 C C . LYS A 1 294 ? 2.979 -0.118 0.579 1.00 91.44 294 LYS A C 1
ATOM 2246 O O . LYS A 1 294 ? 2.250 -0.793 1.299 1.00 91.44 294 LYS A O 1
ATOM 2251 N N . ARG A 1 295 ? 4.299 -0.312 0.512 1.00 90.62 295 ARG A N 1
ATOM 2252 C CA . ARG A 1 295 ? 4.986 -1.368 1.261 1.00 90.62 295 ARG A CA 1
ATOM 2253 C C . ARG A 1 295 ? 4.930 -1.109 2.766 1.00 90.62 295 ARG A C 1
ATOM 2255 O O . ARG A 1 295 ? 4.749 -2.058 3.514 1.00 90.62 295 ARG A O 1
ATOM 2262 N N . GLN A 1 296 ? 5.013 0.147 3.213 1.00 88.81 296 GLN A N 1
ATOM 2263 C CA . GLN A 1 296 ? 4.824 0.495 4.629 1.00 88.81 296 GLN A CA 1
ATOM 2264 C C . GLN A 1 296 ? 3.439 0.081 5.144 1.00 88.81 296 GLN A C 1
ATOM 2266 O O . GLN A 1 296 ? 3.353 -0.529 6.206 1.00 88.81 296 GLN A O 1
ATOM 2271 N N . LEU A 1 297 ? 2.370 0.370 4.392 1.00 87.69 297 LEU A N 1
ATOM 2272 C CA . LEU A 1 297 ? 1.003 -0.024 4.764 1.00 87.69 297 LEU A CA 1
ATOM 2273 C C . LEU A 1 297 ? 0.850 -1.543 4.864 1.00 87.69 297 LEU A C 1
ATOM 2275 O O . LEU A 1 297 ? 0.311 -2.050 5.848 1.00 87.69 297 LEU A O 1
ATOM 2279 N N . LEU A 1 298 ? 1.377 -2.262 3.873 1.00 90.44 298 LEU A N 1
ATOM 2280 C CA . LEU A 1 298 ? 1.348 -3.718 3.849 1.00 90.44 298 LEU A CA 1
ATOM 2281 C C . LEU A 1 298 ? 2.112 -4.323 5.034 1.00 90.44 298 LEU A C 1
ATOM 2283 O O . LEU A 1 298 ? 1.575 -5.169 5.745 1.00 90.44 298 LEU A O 1
ATOM 2287 N N . LEU A 1 299 ? 3.339 -3.858 5.284 1.00 89.56 299 LEU A N 1
ATOM 2288 C CA . LEU A 1 299 ? 4.156 -4.332 6.402 1.00 89.56 299 LEU A CA 1
ATOM 2289 C C . LEU A 1 299 ? 3.528 -3.992 7.759 1.00 89.56 299 LEU A C 1
ATOM 2291 O O . LEU A 1 299 ? 3.647 -4.792 8.682 1.00 89.56 299 LEU A O 1
ATOM 2295 N N . SER A 1 300 ? 2.853 -2.844 7.886 1.00 86.69 300 SER A N 1
ATOM 2296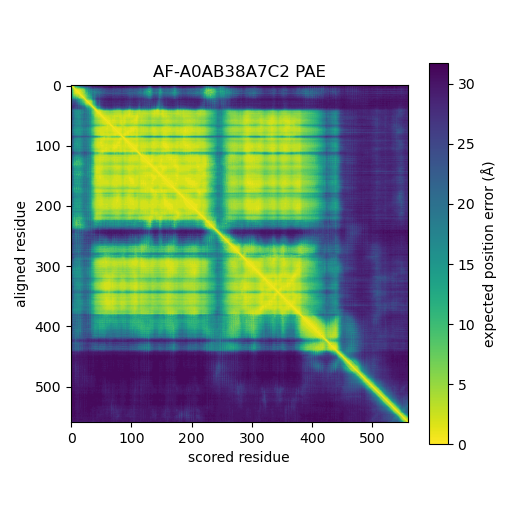 C CA . SER A 1 300 ? 2.126 -2.471 9.106 1.00 86.69 300 SER A CA 1
ATOM 2297 C C . SER A 1 300 ? 0.979 -3.441 9.380 1.00 86.69 300 SER A C 1
ATOM 2299 O O . SER A 1 300 ? 0.878 -3.959 10.487 1.00 86.69 300 SER A O 1
ATOM 2301 N N . ALA A 1 301 ? 0.163 -3.750 8.367 1.00 88.06 301 ALA A N 1
ATOM 2302 C CA . ALA A 1 301 ? -0.934 -4.709 8.503 1.00 88.06 301 ALA A CA 1
ATOM 2303 C C . ALA A 1 301 ? -0.433 -6.130 8.830 1.00 88.06 301 ALA A C 1
ATOM 2305 O O . ALA A 1 301 ? -1.058 -6.849 9.607 1.00 88.06 301 ALA A O 1
ATOM 2306 N N . LEU A 1 302 ? 0.724 -6.529 8.289 1.00 90.31 302 LEU A N 1
ATOM 2307 C CA . LEU A 1 302 ? 1.353 -7.813 8.615 1.00 90.31 302 LEU A CA 1
ATOM 2308 C C . LEU A 1 302 ? 1.880 -7.892 10.053 1.00 90.31 302 LEU A C 1
ATOM 2310 O O . LEU A 1 302 ? 1.902 -8.991 10.603 1.00 90.31 302 LEU A O 1
ATOM 2314 N N . GLN A 1 303 ? 2.265 -6.774 10.682 1.00 85.44 303 GLN A N 1
ATOM 2315 C CA . GLN A 1 303 ? 2.646 -6.804 12.101 1.00 85.44 303 GLN A CA 1
ATOM 2316 C C . GLN A 1 303 ? 1.449 -7.097 13.004 1.00 85.44 303 GLN A C 1
ATOM 2318 O O . GLN A 1 303 ? 1.565 -7.898 13.931 1.00 85.44 303 GLN A O 1
ATOM 2323 N N . ASP A 1 304 ? 0.293 -6.503 12.701 1.00 83.50 304 ASP A N 1
ATOM 2324 C CA . ASP A 1 304 ? -0.940 -6.729 13.461 1.00 83.50 304 ASP A CA 1
ATOM 2325 C C . ASP A 1 304 ? -1.540 -8.118 13.164 1.00 83.50 304 ASP A C 1
ATOM 2327 O O . ASP A 1 304 ? -2.173 -8.742 14.023 1.00 83.50 304 ASP A O 1
ATOM 2331 N N . HIS A 1 305 ? -1.277 -8.656 11.966 1.00 89.06 305 HIS A N 1
ATOM 2332 C CA . HIS A 1 305 ? -1.783 -9.952 11.513 1.00 89.06 305 HIS A CA 1
ATOM 2333 C C . HIS A 1 305 ? -0.692 -10.873 10.924 1.00 89.06 305 HIS A C 1
ATOM 2335 O O . HIS A 1 305 ? -0.760 -11.232 9.744 1.00 89.06 305 HIS A O 1
ATOM 2341 N N . PRO A 1 306 ? 0.259 -11.376 11.742 1.00 90.88 306 PRO A N 1
ATOM 2342 C CA . PRO A 1 306 ? 1.422 -12.135 11.263 1.00 90.88 306 PRO A CA 1
ATOM 2343 C C . PRO A 1 306 ? 1.098 -13.387 10.445 1.00 90.88 306 PRO A C 1
ATOM 2345 O O . PRO A 1 306 ? 1.836 -13.741 9.536 1.00 90.88 306 PRO A O 1
ATOM 2348 N N . ARG A 1 307 ? -0.028 -14.053 10.736 1.00 91.06 307 ARG A N 1
ATOM 2349 C CA . ARG A 1 307 ? -0.461 -15.276 10.030 1.00 91.06 307 ARG A CA 1
ATOM 2350 C C . ARG A 1 307 ? -0.768 -15.051 8.550 1.00 91.06 307 ARG A C 1
ATOM 2352 O O . ARG A 1 307 ? -0.855 -16.010 7.796 1.00 91.06 307 ARG A O 1
ATOM 2359 N N . LEU A 1 308 ? -1.003 -13.806 8.140 1.00 93.50 308 LEU A N 1
ATOM 2360 C CA . LEU A 1 308 ? -1.240 -13.488 6.735 1.00 93.50 308 LEU A CA 1
ATOM 2361 C C . LEU A 1 308 ? 0.058 -13.483 5.923 1.00 93.50 308 LEU A C 1
ATOM 2363 O O . LEU A 1 308 ? -0.023 -13.558 4.701 1.00 93.50 308 LEU A O 1
ATOM 2367 N N . ALA A 1 309 ? 1.229 -13.442 6.571 1.00 92.88 309 ALA A N 1
ATOM 2368 C CA . ALA A 1 309 ? 2.520 -13.493 5.890 1.00 92.88 309 ALA A CA 1
ATOM 2369 C C . ALA A 1 309 ? 2.681 -14.777 5.061 1.00 92.88 309 ALA A C 1
ATOM 2371 O O . ALA A 1 309 ? 3.153 -14.701 3.934 1.00 92.88 309 ALA A O 1
ATOM 2372 N N . ASP A 1 310 ? 2.177 -15.916 5.545 1.00 92.81 310 ASP A N 1
ATOM 2373 C CA . ASP A 1 310 ? 2.253 -17.224 4.868 1.00 92.81 310 ASP A CA 1
ATOM 2374 C C . ASP A 1 310 ? 1.550 -17.259 3.496 1.00 92.81 310 ASP A C 1
ATOM 2376 O O . ASP A 1 310 ? 1.714 -18.202 2.729 1.00 92.81 310 ASP A O 1
ATOM 2380 N N . ARG A 1 311 ? 0.738 -16.242 3.179 1.00 93.88 311 ARG A N 1
ATOM 2381 C CA . ARG A 1 311 ? 0.030 -16.103 1.895 1.00 93.88 311 ARG A CA 1
ATOM 2382 C C . ARG A 1 311 ? 0.813 -15.296 0.859 1.00 93.88 311 ARG A C 1
ATOM 2384 O O . ARG A 1 311 ? 0.324 -15.063 -0.246 1.00 93.88 311 ARG A O 1
ATOM 2391 N N . PHE A 1 312 ? 1.999 -14.826 1.225 1.00 93.50 312 PHE A N 1
ATOM 2392 C CA . PHE A 1 312 ? 2.913 -14.135 0.333 1.00 93.50 312 PHE A CA 1
ATOM 2393 C C . PHE A 1 312 ? 3.992 -15.097 -0.154 1.00 93.50 312 PHE A C 1
ATOM 2395 O O . PHE A 1 312 ? 4.451 -15.958 0.583 1.00 93.50 312 PHE A O 1
ATOM 2402 N N . GLU A 1 313 ? 4.446 -14.883 -1.385 1.00 93.25 313 GLU A N 1
ATOM 2403 C CA . GLU A 1 313 ? 5.573 -15.601 -1.988 1.00 93.25 313 GLU A CA 1
ATOM 2404 C C . GLU A 1 313 ? 6.630 -14.569 -2.404 1.00 93.25 313 GLU A C 1
ATOM 2406 O O . GLU A 1 313 ? 6.770 -14.259 -3.588 1.00 93.25 313 GLU A O 1
ATOM 2411 N N . PRO A 1 314 ? 7.292 -13.905 -1.440 1.00 93.00 314 PRO A N 1
ATOM 2412 C CA . PRO A 1 314 ? 8.152 -12.783 -1.757 1.00 93.00 314 PRO A CA 1
ATOM 2413 C C . PRO A 1 314 ? 9.502 -13.273 -2.294 1.00 93.00 314 PRO A C 1
ATOM 2415 O O . PRO A 1 314 ? 10.051 -14.269 -1.818 1.00 93.00 314 PRO A O 1
ATOM 2418 N N . GLN A 1 315 ? 10.063 -12.538 -3.256 1.00 94.62 315 GLN A N 1
ATOM 2419 C CA . GLN A 1 315 ? 11.401 -12.809 -3.776 1.00 94.62 315 GLN A CA 1
ATOM 2420 C C . GLN A 1 315 ? 12.402 -11.727 -3.365 1.00 94.62 315 GLN A C 1
ATOM 2422 O O . GLN A 1 315 ? 12.078 -10.546 -3.187 1.00 94.62 315 GLN A O 1
ATOM 2427 N N . VAL A 1 316 ? 13.659 -12.136 -3.224 1.00 95.00 316 VAL A N 1
ATOM 2428 C CA . VAL A 1 316 ? 14.790 -11.265 -2.909 1.00 95.00 316 VAL A CA 1
ATOM 2429 C C . VAL A 1 316 ? 15.946 -11.559 -3.852 1.00 95.00 316 VAL A C 1
ATOM 2431 O O . VAL A 1 316 ? 16.120 -12.680 -4.319 1.00 95.00 316 VAL A O 1
ATOM 2434 N N . ALA A 1 317 ? 16.735 -10.531 -4.152 1.00 95.44 317 ALA A N 1
ATOM 2435 C CA . ALA A 1 317 ? 17.947 -10.709 -4.933 1.00 95.44 317 ALA A CA 1
ATOM 2436 C C . ALA A 1 317 ? 19.044 -11.354 -4.072 1.00 95.44 317 ALA A C 1
ATOM 2438 O O . ALA A 1 317 ? 19.369 -10.838 -3.001 1.00 95.44 317 ALA A O 1
ATOM 2439 N N . VAL A 1 318 ? 19.640 -12.434 -4.567 1.00 95.25 318 VAL A N 1
ATOM 2440 C CA . VAL A 1 318 ? 20.747 -13.165 -3.937 1.00 95.25 318 VAL A CA 1
ATOM 2441 C C . VAL A 1 318 ? 21.975 -13.085 -4.839 1.00 95.25 318 VAL A C 1
ATOM 2443 O O . VAL A 1 318 ? 21.858 -13.139 -6.063 1.00 95.25 318 VAL A O 1
ATOM 2446 N N . CYS A 1 319 ? 23.152 -12.883 -4.239 1.00 95.31 319 CYS A N 1
ATOM 2447 C CA . CYS A 1 319 ? 24.411 -12.698 -4.960 1.00 95.31 319 CYS A CA 1
ATOM 2448 C C . CYS A 1 319 ? 25.298 -13.947 -4.886 1.00 95.31 319 CYS A C 1
ATOM 2450 O O . CYS A 1 319 ? 25.704 -14.368 -3.804 1.00 95.31 319 CYS A O 1
ATOM 2452 N N . ASP A 1 320 ? 25.687 -14.471 -6.045 1.00 94.56 320 ASP A N 1
ATOM 2453 C CA . ASP A 1 320 ? 26.747 -15.461 -6.203 1.00 94.56 320 ASP A CA 1
ATOM 2454 C C . ASP A 1 320 ? 28.118 -14.771 -6.131 1.00 94.56 320 ASP A C 1
ATOM 2456 O O . ASP A 1 320 ? 28.581 -14.120 -7.076 1.00 94.56 320 ASP A O 1
ATOM 2460 N N . ASN A 1 321 ? 28.789 -14.921 -4.989 1.00 88.69 321 ASN A N 1
ATOM 2461 C CA . ASN A 1 321 ? 30.099 -14.318 -4.743 1.00 88.69 321 ASN A CA 1
ATOM 2462 C C . ASN A 1 321 ? 31.208 -14.853 -5.665 1.00 88.69 321 ASN A C 1
ATOM 2464 O O . ASN A 1 321 ? 32.237 -14.197 -5.789 1.00 88.69 321 ASN A O 1
ATOM 2468 N N . THR A 1 322 ? 31.022 -15.997 -6.333 1.00 91.69 322 THR A N 1
ATOM 2469 C CA . THR A 1 322 ? 32.022 -16.536 -7.273 1.00 91.69 322 THR A CA 1
ATOM 2470 C C . THR A 1 322 ? 32.012 -15.810 -8.620 1.00 91.69 322 THR A C 1
ATOM 2472 O O . THR A 1 322 ? 33.037 -15.738 -9.295 1.00 91.69 322 THR A O 1
ATOM 2475 N N . LYS A 1 323 ? 30.865 -15.227 -8.995 1.00 94.38 323 LYS A N 1
ATOM 2476 C CA . LYS A 1 323 ? 30.667 -14.458 -10.238 1.00 94.38 323 LYS A CA 1
ATOM 2477 C C . LYS A 1 323 ? 30.693 -12.948 -10.018 1.00 94.38 323 LYS A C 1
ATOM 2479 O O . LYS A 1 323 ? 30.790 -12.176 -10.977 1.00 94.38 323 LYS A O 1
ATOM 2484 N N . CYS A 1 324 ? 30.532 -12.508 -8.774 1.00 95.12 324 CYS A N 1
ATOM 2485 C CA . CYS A 1 324 ? 30.502 -11.098 -8.425 1.00 95.12 324 CYS A CA 1
ATOM 2486 C C . CYS A 1 324 ? 31.888 -10.467 -8.595 1.00 95.12 324 CYS A C 1
ATOM 2488 O O . CYS A 1 324 ? 32.874 -10.919 -8.024 1.00 95.12 324 CYS A O 1
ATOM 2490 N N . THR A 1 325 ? 31.951 -9.376 -9.354 1.00 94.88 325 THR A N 1
ATOM 2491 C CA . THR A 1 325 ? 33.169 -8.571 -9.542 1.00 94.88 325 THR A CA 1
ATOM 2492 C C . THR A 1 325 ? 33.213 -7.346 -8.630 1.00 94.88 325 THR A C 1
ATOM 2494 O O . THR A 1 325 ? 34.070 -6.483 -8.801 1.00 94.88 325 THR A O 1
ATOM 2497 N N . SER A 1 326 ? 32.251 -7.224 -7.708 1.00 94.44 326 SER A N 1
ATOM 2498 C CA . SER A 1 326 ? 32.115 -6.088 -6.785 1.00 94.44 326 SER A CA 1
ATOM 2499 C C . SER A 1 326 ? 32.054 -4.721 -7.493 1.00 94.44 326 SER A C 1
ATOM 2501 O O . SER A 1 326 ? 32.467 -3.708 -6.940 1.00 94.44 326 SER A O 1
ATOM 2503 N N . CYS A 1 327 ? 31.519 -4.673 -8.721 1.00 94.44 327 CYS A N 1
ATOM 2504 C CA . CYS A 1 327 ? 31.484 -3.459 -9.549 1.00 94.44 327 CYS A CA 1
ATOM 2505 C C . CYS A 1 327 ? 30.533 -2.353 -9.047 1.00 94.44 327 CYS A C 1
ATOM 2507 O O . CYS A 1 327 ? 30.642 -1.217 -9.497 1.00 94.44 327 CYS A O 1
ATOM 2509 N N . GLY A 1 328 ? 29.587 -2.670 -8.155 1.00 93.12 328 GLY A N 1
ATOM 2510 C CA . GLY A 1 328 ? 28.676 -1.694 -7.540 1.00 93.12 328 GLY A CA 1
ATOM 2511 C C . GLY A 1 328 ? 27.446 -1.286 -8.366 1.00 93.12 328 GLY A C 1
ATOM 2512 O O . GLY A 1 328 ? 26.579 -0.596 -7.843 1.00 93.12 328 GLY A O 1
ATOM 2513 N N . LEU A 1 329 ? 27.275 -1.757 -9.605 1.00 94.62 329 LEU A N 1
ATOM 2514 C CA . LEU A 1 329 ? 26.122 -1.368 -10.443 1.00 94.62 329 LEU A CA 1
ATOM 2515 C C . LEU A 1 329 ? 24.764 -1.697 -9.799 1.00 94.62 329 LEU A C 1
ATOM 2517 O O . LEU A 1 329 ? 23.827 -0.905 -9.860 1.00 94.62 329 LEU A O 1
ATOM 2521 N N . CYS A 1 330 ? 24.665 -2.847 -9.129 1.00 94.88 330 CYS A N 1
ATOM 2522 C CA . CYS A 1 330 ? 23.465 -3.281 -8.409 1.00 94.88 330 CYS A CA 1
ATOM 2523 C C . CYS A 1 330 ? 23.075 -2.342 -7.256 1.00 94.88 330 CYS A C 1
ATOM 2525 O O . CYS A 1 330 ? 21.890 -2.149 -6.977 1.00 94.88 330 CYS A O 1
ATOM 2527 N N . VAL A 1 331 ? 24.077 -1.736 -6.619 1.00 94.44 331 VAL A N 1
ATOM 2528 C CA . VAL A 1 331 ? 23.930 -0.735 -5.564 1.00 94.44 331 VAL A CA 1
ATOM 2529 C C . VAL A 1 331 ? 23.374 0.550 -6.186 1.00 94.44 331 VAL A C 1
ATOM 2531 O O . VAL A 1 331 ? 22.427 1.121 -5.645 1.00 94.44 331 VAL A O 1
ATOM 2534 N N . ASP A 1 332 ? 23.866 0.987 -7.342 1.00 92.44 332 ASP A N 1
ATOM 2535 C CA . ASP A 1 332 ? 23.427 2.225 -8.007 1.00 92.44 332 ASP A CA 1
ATOM 2536 C C . ASP A 1 332 ? 21.995 2.179 -8.548 1.00 92.44 332 ASP A C 1
ATOM 2538 O O . ASP A 1 332 ? 21.253 3.149 -8.393 1.00 92.44 332 ASP A O 1
ATOM 2542 N N . VAL A 1 333 ? 21.571 1.048 -9.116 1.00 93.75 333 VAL A N 1
ATOM 2543 C CA . VAL A 1 333 ? 20.237 0.939 -9.734 1.00 93.75 333 VAL A CA 1
ATOM 2544 C C . VAL A 1 333 ? 19.107 0.637 -8.747 1.00 93.75 333 VAL A C 1
ATOM 2546 O O . VAL A 1 333 ? 17.937 0.670 -9.127 1.00 93.75 333 VAL A O 1
ATOM 2549 N N . CYS A 1 334 ? 19.421 0.298 -7.493 1.00 94.25 334 CYS A N 1
ATOM 2550 C CA . CYS A 1 334 ? 18.415 -0.074 -6.503 1.00 94.25 334 CYS A CA 1
ATOM 2551 C C . CYS A 1 334 ? 17.628 1.164 -6.020 1.00 94.25 334 CYS A C 1
ATOM 2553 O O . CYS A 1 334 ? 18.197 1.991 -5.301 1.00 94.25 334 CYS A O 1
ATOM 2555 N N . PRO A 1 335 ? 16.318 1.285 -6.324 1.00 91.81 335 PRO A N 1
ATOM 2556 C CA . PRO A 1 335 ? 15.534 2.484 -6.004 1.00 91.81 335 PRO A CA 1
ATOM 2557 C C . PRO A 1 335 ? 15.272 2.665 -4.502 1.00 91.81 335 PRO A C 1
ATOM 2559 O O . PRO A 1 335 ? 15.044 3.781 -4.047 1.00 91.81 335 PRO A O 1
ATOM 2562 N N . THR A 1 336 ? 15.294 1.580 -3.723 1.00 92.38 336 THR A N 1
ATOM 2563 C CA . THR A 1 336 ? 15.111 1.603 -2.259 1.00 92.38 336 THR A CA 1
ATOM 2564 C C . THR A 1 336 ? 16.423 1.544 -1.492 1.00 92.38 336 THR A C 1
ATOM 2566 O O . THR A 1 336 ? 16.420 1.605 -0.261 1.00 92.38 336 THR A O 1
ATOM 2569 N N . HIS A 1 337 ? 17.544 1.427 -2.211 1.00 93.00 337 HIS A N 1
ATOM 2570 C CA . HIS A 1 337 ? 18.878 1.231 -1.653 1.00 93.00 337 HIS A CA 1
ATOM 2571 C C . HIS A 1 337 ? 18.971 0.021 -0.700 1.00 93.00 337 HIS A C 1
ATOM 2573 O O . HIS A 1 337 ? 19.714 0.049 0.275 1.00 93.00 337 HIS A O 1
ATOM 2579 N N . CYS A 1 338 ? 18.226 -1.056 -0.979 1.00 92.88 338 CYS A N 1
ATOM 2580 C CA . CYS A 1 338 ? 18.271 -2.292 -0.191 1.00 92.88 338 CYS A CA 1
ATOM 2581 C C . CYS A 1 338 ? 19.552 -3.113 -0.410 1.00 92.88 338 CYS A C 1
ATOM 2583 O O . CYS A 1 338 ? 19.889 -3.935 0.436 1.00 92.88 338 CYS A O 1
ATOM 2585 N N . VAL A 1 339 ? 20.256 -2.888 -1.524 1.00 94.25 339 VAL A N 1
ATOM 2586 C CA . VAL A 1 339 ? 21.527 -3.545 -1.856 1.00 94.25 339 VAL A CA 1
ATOM 2587 C C . VAL A 1 339 ? 22.686 -2.750 -1.261 1.00 94.25 339 VAL A C 1
ATOM 2589 O O . VAL A 1 339 ? 22.792 -1.539 -1.488 1.00 94.25 339 VAL A O 1
ATOM 2592 N N . ASP A 1 340 ? 23.561 -3.435 -0.534 1.00 92.56 340 ASP A N 1
ATOM 2593 C CA . ASP A 1 340 ? 24.800 -2.891 0.006 1.00 92.56 340 ASP A CA 1
ATOM 2594 C C . ASP A 1 340 ? 26.019 -3.628 -0.558 1.00 92.56 340 ASP A C 1
ATOM 2596 O O . ASP A 1 340 ? 25.942 -4.804 -0.913 1.00 92.56 340 ASP A O 1
ATOM 2600 N N . LEU A 1 341 ? 27.138 -2.917 -0.646 1.00 92.56 341 LEU A N 1
ATOM 2601 C CA . LEU A 1 341 ? 28.437 -3.460 -1.027 1.00 92.56 341 LEU A CA 1
ATOM 2602 C C . LEU A 1 341 ? 29.423 -3.090 0.073 1.00 92.56 341 LEU A C 1
ATOM 2604 O O . LEU A 1 341 ? 29.717 -1.909 0.280 1.00 92.56 341 LEU A O 1
ATOM 2608 N N . ASP A 1 342 ? 29.893 -4.098 0.799 1.00 86.69 342 ASP A N 1
ATOM 2609 C CA . ASP A 1 342 ? 30.808 -3.882 1.909 1.00 86.69 342 ASP A CA 1
ATOM 2610 C C . ASP A 1 342 ? 32.237 -3.546 1.417 1.00 86.69 342 ASP A C 1
ATOM 2612 O O . ASP A 1 342 ? 32.586 -3.783 0.254 1.00 86.69 342 ASP A O 1
ATOM 2616 N N . PRO A 1 343 ? 33.117 -3.012 2.287 1.00 85.38 343 PRO A N 1
ATOM 2617 C CA . PRO A 1 343 ? 34.504 -2.715 1.916 1.00 85.38 343 PRO A CA 1
ATOM 2618 C C . PRO A 1 343 ? 35.343 -3.940 1.517 1.00 85.38 343 PRO A C 1
ATOM 2620 O O . PRO A 1 343 ? 36.454 -3.775 1.021 1.00 85.38 343 PRO A O 1
ATOM 2623 N N . ARG A 1 344 ? 34.855 -5.159 1.778 1.00 84.75 344 ARG A N 1
ATOM 2624 C CA . ARG A 1 344 ? 35.508 -6.426 1.419 1.00 84.75 344 ARG A CA 1
ATOM 2625 C C . ARG A 1 344 ? 35.049 -6.939 0.049 1.00 84.75 344 ARG A C 1
ATOM 2627 O O . ARG A 1 344 ? 35.603 -7.921 -0.433 1.00 84.75 344 ARG A O 1
ATOM 2634 N N . GLY A 1 345 ? 34.093 -6.262 -0.589 1.00 84.31 345 GLY A N 1
ATOM 2635 C CA . GLY A 1 345 ? 33.560 -6.605 -1.902 1.00 84.31 345 GLY A CA 1
ATOM 2636 C C . GLY A 1 345 ? 32.337 -7.525 -1.872 1.00 84.31 345 GLY A C 1
ATOM 2637 O O . GLY A 1 345 ? 31.891 -7.957 -2.936 1.00 84.31 345 GLY A O 1
ATOM 2638 N N . HIS A 1 346 ? 31.768 -7.820 -0.703 1.00 89.12 346 HIS A N 1
ATOM 2639 C CA . HIS A 1 346 ? 30.581 -8.660 -0.572 1.00 89.12 346 HIS A CA 1
ATOM 2640 C C . HIS A 1 346 ? 29.301 -7.847 -0.765 1.00 89.12 346 HIS A C 1
ATOM 2642 O O . HIS A 1 346 ? 29.098 -6.804 -0.138 1.00 89.12 346 HIS A O 1
ATOM 2648 N N . VAL A 1 347 ? 28.422 -8.355 -1.631 1.00 93.75 347 VAL A N 1
ATOM 2649 C CA . VAL A 1 347 ? 27.099 -7.775 -1.871 1.00 93.75 347 VAL A CA 1
ATOM 2650 C C . VAL A 1 347 ? 26.101 -8.409 -0.913 1.00 93.75 347 VAL A C 1
ATOM 2652 O O . VAL A 1 347 ? 25.968 -9.630 -0.869 1.00 93.75 347 VAL A O 1
ATOM 2655 N N . THR A 1 348 ? 25.372 -7.579 -0.175 1.00 92.75 348 THR A N 1
ATOM 2656 C CA . THR A 1 348 ? 24.277 -8.011 0.699 1.00 92.75 348 THR A CA 1
ATOM 2657 C C . THR A 1 348 ? 22.988 -7.303 0.309 1.00 92.75 348 THR A C 1
ATOM 2659 O O . THR A 1 348 ? 23.000 -6.185 -0.210 1.00 92.75 348 THR A O 1
ATOM 2662 N N . VAL A 1 349 ? 21.853 -7.965 0.518 1.00 92.88 349 VAL A N 1
ATOM 2663 C CA . VAL A 1 349 ? 20.533 -7.418 0.200 1.00 92.88 349 VAL A CA 1
ATOM 2664 C C . VAL A 1 349 ? 19.670 -7.523 1.436 1.00 92.88 349 VAL A C 1
ATOM 2666 O O . VAL A 1 349 ? 19.509 -8.605 1.984 1.00 92.88 349 VAL A O 1
ATOM 2669 N N . GLU A 1 350 ? 19.114 -6.395 1.861 1.00 91.44 350 GLU A N 1
ATOM 2670 C CA . GLU A 1 350 ? 18.165 -6.358 2.965 1.00 91.44 350 GLU A CA 1
ATOM 2671 C C . GLU A 1 350 ? 16.748 -6.696 2.448 1.00 91.44 350 GLU A C 1
ATOM 2673 O O . GLU A 1 350 ? 16.157 -5.871 1.730 1.00 91.44 350 GLU A O 1
ATOM 2678 N N . PRO A 1 351 ? 16.171 -7.868 2.792 1.00 89.75 351 PRO A N 1
ATOM 2679 C CA . PRO A 1 351 ? 14.912 -8.336 2.206 1.00 89.75 351 PRO A CA 1
ATOM 2680 C C . PRO A 1 351 ? 13.731 -7.403 2.480 1.00 89.75 351 PRO A C 1
ATOM 2682 O O . PRO A 1 351 ? 12.859 -7.222 1.629 1.00 89.75 351 PRO A O 1
ATOM 2685 N N . ILE A 1 352 ? 13.711 -6.737 3.639 1.00 87.69 352 ILE A N 1
ATOM 2686 C CA . ILE A 1 352 ? 12.566 -5.909 4.031 1.00 87.69 352 ILE A CA 1
ATOM 2687 C C . ILE A 1 352 ? 12.415 -4.677 3.120 1.00 87.69 352 ILE A C 1
ATOM 2689 O O . ILE A 1 352 ? 11.291 -4.287 2.788 1.00 87.69 352 ILE A O 1
ATOM 2693 N N . TYR A 1 353 ? 13.526 -4.110 2.639 1.00 89.75 353 TYR A N 1
ATOM 2694 C CA . TYR A 1 353 ? 13.528 -2.965 1.715 1.00 89.75 353 TYR A CA 1
ATOM 2695 C C . TYR A 1 353 ? 13.506 -3.386 0.235 1.00 89.75 353 TYR A C 1
ATOM 2697 O O . TYR A 1 353 ? 13.320 -2.535 -0.642 1.00 89.75 353 TYR A O 1
ATOM 2705 N N . CYS A 1 354 ? 13.706 -4.670 -0.073 1.00 92.00 354 CYS A N 1
ATOM 2706 C CA . CYS A 1 354 ? 13.632 -5.188 -1.436 1.00 92.00 354 CYS A CA 1
ATOM 2707 C C . CYS A 1 354 ? 12.180 -5.186 -1.926 1.00 92.00 354 CYS A C 1
ATOM 2709 O O . CYS A 1 354 ? 11.309 -5.757 -1.286 1.00 92.00 354 CYS A O 1
ATOM 2711 N N . MET A 1 355 ? 11.903 -4.572 -3.076 1.00 90.75 355 MET A N 1
ATOM 2712 C CA . MET A 1 355 ? 10.547 -4.516 -3.647 1.00 90.75 355 MET A CA 1
ATOM 2713 C C . MET A 1 355 ? 10.311 -5.532 -4.765 1.00 90.75 355 MET A C 1
ATOM 2715 O O . MET A 1 355 ? 9.377 -5.350 -5.537 1.00 90.75 355 MET A O 1
ATOM 2719 N N . ASP A 1 356 ? 11.183 -6.534 -4.900 1.00 92.25 356 ASP A N 1
ATOM 2720 C CA . ASP A 1 356 ? 11.043 -7.575 -5.926 1.00 92.25 356 ASP A CA 1
ATOM 2721 C C . ASP A 1 356 ? 10.921 -7.002 -7.361 1.00 92.25 356 ASP A C 1
ATOM 2723 O O . ASP A 1 356 ? 10.092 -7.376 -8.183 1.00 92.25 356 ASP A O 1
ATOM 2727 N N . CYS A 1 357 ? 11.731 -5.980 -7.661 1.00 92.06 357 CYS A N 1
ATOM 2728 C CA . CYS A 1 357 ? 11.676 -5.285 -8.954 1.00 92.06 357 CYS A CA 1
ATOM 2729 C C . CYS A 1 357 ? 12.674 -5.824 -9.988 1.00 92.06 357 CYS A C 1
ATOM 2731 O O . CYS A 1 357 ? 12.684 -5.366 -11.130 1.00 92.06 357 CYS A O 1
ATOM 2733 N N . SER A 1 358 ? 13.559 -6.740 -9.581 1.00 93.38 358 SER A N 1
ATOM 2734 C CA . SER A 1 358 ? 14.624 -7.320 -10.412 1.00 93.38 358 SER A CA 1
ATOM 2735 C C . SER A 1 358 ? 15.603 -6.316 -11.059 1.00 93.38 358 SER A C 1
ATOM 2737 O O . SER A 1 358 ? 16.445 -6.721 -11.858 1.00 93.38 358 SER A O 1
ATOM 2739 N N . ALA A 1 359 ? 15.575 -5.024 -10.708 1.00 94.06 359 ALA A N 1
ATOM 2740 C CA . ALA A 1 359 ? 16.438 -4.002 -11.319 1.00 94.06 359 ALA A CA 1
ATOM 2741 C C . ALA A 1 359 ? 17.939 -4.314 -11.165 1.00 94.06 359 ALA A C 1
ATOM 2743 O O . ALA A 1 359 ? 18.707 -4.183 -12.115 1.00 94.06 359 ALA A O 1
ATOM 2744 N N . CYS A 1 360 ? 18.354 -4.781 -9.985 1.00 95.25 360 CYS A N 1
ATOM 2745 C CA . CYS A 1 360 ? 19.743 -5.150 -9.710 1.00 95.25 360 CYS A CA 1
ATOM 2746 C C . CYS A 1 360 ? 20.200 -6.401 -10.478 1.00 95.25 360 CYS A C 1
ATOM 2748 O O . CYS A 1 360 ? 21.359 -6.461 -10.878 1.00 95.25 360 CYS A O 1
ATOM 2750 N N . THR A 1 361 ? 19.300 -7.364 -10.715 1.00 95.31 361 THR A N 1
ATOM 2751 C CA . THR A 1 361 ? 19.601 -8.575 -11.497 1.00 95.31 361 THR A CA 1
ATOM 2752 C C . THR A 1 361 ? 19.863 -8.224 -12.961 1.00 95.31 361 THR A C 1
ATOM 2754 O O . THR A 1 361 ? 20.893 -8.608 -13.503 1.00 95.31 361 THR A O 1
ATOM 2757 N N . ARG A 1 362 ? 19.012 -7.381 -13.566 1.00 93.75 362 ARG A N 1
ATOM 2758 C CA . ARG A 1 362 ? 19.162 -6.923 -14.959 1.00 93.75 362 ARG A CA 1
ATOM 2759 C C . ARG A 1 362 ? 20.407 -6.065 -15.169 1.00 93.75 362 ARG A C 1
ATOM 2761 O O . ARG A 1 362 ? 21.022 -6.125 -16.225 1.00 93.75 362 ARG A O 1
ATOM 2768 N N . ALA A 1 363 ? 20.779 -5.264 -14.171 1.00 94.25 363 ALA A N 1
ATOM 2769 C CA . ALA A 1 363 ? 21.959 -4.408 -14.247 1.00 94.25 363 ALA A CA 1
ATOM 2770 C C . ALA A 1 363 ? 23.285 -5.157 -14.026 1.00 94.25 363 ALA A C 1
ATOM 2772 O O . ALA A 1 363 ? 24.347 -4.566 -14.217 1.00 94.25 363 ALA A O 1
ATOM 2773 N N . CYS A 1 364 ? 23.256 -6.418 -13.580 1.00 95.38 364 CYS A N 1
ATOM 2774 C CA . CYS A 1 364 ? 24.462 -7.175 -13.269 1.00 95.38 364 CYS A CA 1
ATOM 2775 C C . CYS A 1 364 ? 25.106 -7.735 -14.553 1.00 95.38 364 CYS A C 1
ATOM 2777 O O . CYS A 1 364 ? 24.560 -8.663 -15.143 1.00 95.38 364 CYS A O 1
ATOM 2779 N N . PRO A 1 365 ? 26.295 -7.263 -14.973 1.00 95.06 365 PRO A N 1
ATOM 2780 C CA . PRO A 1 365 ? 26.904 -7.698 -16.233 1.00 95.06 365 PRO A CA 1
ATOM 2781 C C . PRO A 1 365 ? 27.402 -9.149 -16.197 1.00 95.06 365 PRO A C 1
ATOM 2783 O O . PRO A 1 365 ? 27.574 -9.764 -17.244 1.00 95.06 365 PRO A O 1
ATOM 2786 N N . THR A 1 366 ? 27.657 -9.695 -15.004 1.00 96.00 366 THR A N 1
ATOM 2787 C CA . THR A 1 366 ? 28.136 -11.073 -14.817 1.00 96.00 366 THR A CA 1
ATOM 2788 C C . THR A 1 366 ? 27.029 -12.047 -14.425 1.00 96.00 366 THR A C 1
ATOM 2790 O O . THR A 1 366 ? 27.322 -13.211 -14.156 1.00 96.00 366 THR A O 1
ATOM 2793 N N . ASN A 1 367 ? 25.768 -11.593 -14.370 1.00 95.38 367 ASN A N 1
ATOM 2794 C CA . ASN A 1 367 ? 24.629 -12.383 -13.890 1.00 95.38 367 ASN A CA 1
ATOM 2795 C C . ASN A 1 367 ? 24.891 -13.040 -12.519 1.00 95.38 367 ASN A C 1
ATOM 2797 O O . ASN A 1 367 ? 24.454 -14.157 -12.250 1.00 95.38 367 ASN A O 1
ATOM 2801 N N . ALA A 1 368 ? 25.638 -12.352 -11.651 1.00 96.50 368 ALA A N 1
ATOM 2802 C CA . ALA A 1 368 ? 25.905 -12.801 -10.288 1.00 96.50 368 ALA A CA 1
ATOM 2803 C C . ALA A 1 368 ? 24.685 -12.638 -9.368 1.00 96.50 368 ALA A C 1
ATOM 2805 O O . ALA A 1 368 ? 24.638 -13.262 -8.318 1.00 96.50 368 ALA A O 1
ATOM 2806 N N . LEU A 1 369 ? 23.713 -11.800 -9.741 1.00 96.25 369 LEU A N 1
ATOM 2807 C CA . LEU A 1 369 ? 22.482 -11.574 -8.984 1.00 96.25 369 LEU A CA 1
ATOM 2808 C C . LEU A 1 369 ? 21.292 -12.245 -9.663 1.00 96.25 369 LEU A C 1
ATOM 2810 O O . LEU A 1 369 ? 21.076 -12.056 -10.859 1.00 96.25 369 LEU A O 1
ATOM 2814 N N . PHE A 1 370 ? 20.481 -12.941 -8.877 1.00 95.94 370 PHE A N 1
ATOM 2815 C CA . PHE A 1 370 ? 19.252 -13.597 -9.317 1.00 95.94 370 PHE A CA 1
ATOM 2816 C C . PHE A 1 370 ? 18.196 -13.530 -8.208 1.00 95.94 370 PHE A C 1
ATOM 2818 O O . PHE A 1 370 ? 18.524 -13.235 -7.060 1.00 95.94 370 PHE A O 1
ATOM 2825 N N . MET A 1 371 ? 16.924 -13.716 -8.564 1.00 96.12 371 MET A N 1
ATOM 2826 C CA . MET A 1 371 ? 15.818 -13.662 -7.607 1.00 96.12 371 MET A CA 1
ATOM 2827 C C . MET A 1 371 ? 15.548 -15.051 -7.037 1.00 96.12 371 MET A C 1
ATOM 2829 O O . MET A 1 371 ? 15.384 -16.003 -7.797 1.00 96.12 371 MET A O 1
ATOM 2833 N N . GLU A 1 372 ? 15.460 -15.148 -5.715 1.00 95.81 372 GLU A N 1
ATOM 2834 C CA . GLU A 1 372 ? 15.053 -16.363 -5.012 1.00 95.81 372 GLU A CA 1
ATOM 2835 C C . GLU A 1 372 ? 13.894 -16.066 -4.053 1.00 95.81 372 GLU A C 1
ATOM 2837 O O . GLU A 1 372 ? 13.856 -14.985 -3.450 1.00 95.81 372 GLU A O 1
ATOM 2842 N N . PRO A 1 373 ? 12.947 -17.005 -3.881 1.00 95.12 373 PRO A N 1
ATOM 2843 C CA . PRO A 1 373 ? 11.961 -16.928 -2.812 1.00 95.12 373 PRO A CA 1
ATOM 2844 C C . PRO A 1 373 ? 12.640 -16.893 -1.440 1.00 95.12 373 PRO A C 1
ATOM 2846 O O . PRO A 1 373 ? 13.633 -17.584 -1.214 1.00 95.12 373 PRO A O 1
ATOM 2849 N N . TYR A 1 374 ? 12.076 -16.138 -0.501 1.00 92.31 374 TYR A N 1
ATOM 2850 C CA . TYR A 1 374 ? 12.512 -16.156 0.895 1.00 92.31 374 TYR A CA 1
ATOM 2851 C C . TYR A 1 374 ? 11.335 -16.357 1.846 1.00 92.31 374 TYR A C 1
ATOM 2853 O O . TYR A 1 374 ? 10.178 -16.184 1.467 1.00 92.31 374 TYR A O 1
ATOM 2861 N N . ASP A 1 375 ? 11.647 -16.721 3.092 1.00 92.31 375 ASP A N 1
ATOM 2862 C CA . ASP A 1 375 ? 10.645 -16.963 4.130 1.00 92.31 375 ASP A CA 1
ATOM 2863 C C . ASP A 1 375 ? 9.758 -15.716 4.352 1.00 92.31 375 ASP A C 1
ATOM 2865 O O . ASP A 1 375 ? 10.256 -14.679 4.817 1.00 92.31 375 ASP A O 1
ATOM 2869 N N . PRO A 1 376 ? 8.441 -15.796 4.070 1.00 91.38 376 PRO A N 1
ATOM 2870 C CA . PRO A 1 376 ? 7.517 -14.687 4.271 1.00 91.38 376 PRO A CA 1
ATOM 2871 C C . PRO A 1 376 ? 7.457 -14.194 5.718 1.00 91.38 376 PRO A C 1
ATOM 2873 O O . PRO A 1 376 ? 7.130 -13.027 5.944 1.00 91.38 376 PRO A O 1
ATOM 2876 N N . ALA A 1 377 ? 7.823 -15.023 6.703 1.00 88.75 377 ALA A N 1
ATOM 2877 C CA . ALA A 1 377 ? 7.879 -14.620 8.104 1.00 88.75 377 ALA A CA 1
ATOM 2878 C C . ALA A 1 377 ? 8.830 -13.431 8.346 1.00 88.75 377 ALA A C 1
ATOM 2880 O O . ALA A 1 377 ? 8.625 -12.674 9.296 1.00 88.75 377 ALA A O 1
ATOM 2881 N N . LEU A 1 378 ? 9.817 -13.203 7.467 1.00 86.56 378 LEU A N 1
ATOM 2882 C CA . LEU A 1 378 ? 10.705 -12.033 7.521 1.00 86.56 378 LEU A CA 1
ATOM 2883 C C . LEU A 1 378 ? 9.994 -10.703 7.210 1.00 86.56 378 LEU A C 1
ATOM 2885 O O . LEU A 1 378 ? 10.522 -9.640 7.535 1.00 86.56 378 LEU A O 1
ATOM 2889 N N . LEU A 1 379 ? 8.795 -10.726 6.617 1.00 87.75 379 LEU A N 1
ATOM 2890 C CA . LEU A 1 379 ? 7.950 -9.532 6.469 1.00 87.75 379 LEU A CA 1
ATOM 2891 C C . LEU A 1 379 ? 7.337 -9.084 7.810 1.00 87.75 379 LEU A C 1
ATOM 2893 O O . LEU A 1 379 ? 6.898 -7.938 7.941 1.00 87.75 379 LEU A O 1
ATOM 2897 N N . VAL A 1 380 ? 7.312 -9.965 8.816 1.00 87.75 380 VAL A N 1
ATOM 2898 C CA . VAL A 1 380 ? 6.848 -9.660 10.174 1.00 87.75 380 VAL A CA 1
ATOM 2899 C C . VAL A 1 380 ? 8.042 -9.194 11.011 1.00 87.75 380 VAL A C 1
ATOM 2901 O O . VAL A 1 380 ? 8.783 -9.975 11.609 1.00 87.75 380 VAL A O 1
ATOM 2904 N N . VAL A 1 381 ? 8.239 -7.881 11.030 1.00 79.50 381 VAL A N 1
ATOM 2905 C CA . VAL A 1 381 ? 9.307 -7.171 11.720 1.00 79.50 381 VAL A CA 1
ATOM 2906 C C . VAL A 1 381 ? 9.045 -7.189 13.225 1.00 79.50 381 VAL A C 1
ATOM 2908 O O . VAL A 1 381 ? 8.299 -6.373 13.764 1.00 79.50 381 VAL A O 1
ATOM 2911 N N . LYS A 1 382 ? 9.701 -8.108 13.934 1.00 73.81 382 LYS A N 1
ATOM 2912 C CA . LYS A 1 382 ? 9.647 -8.168 15.400 1.00 73.81 382 LYS A CA 1
ATOM 2913 C C . LYS A 1 382 ? 10.718 -7.266 15.999 1.00 73.81 382 LYS A C 1
ATOM 2915 O O . LYS A 1 382 ? 11.901 -7.597 15.981 1.00 73.81 382 LYS A O 1
ATOM 2920 N N . ASP A 1 383 ? 10.307 -6.137 16.565 1.00 74.62 383 ASP A N 1
ATOM 2921 C CA . ASP A 1 383 ? 11.211 -5.277 17.324 1.00 74.62 383 ASP A CA 1
ATOM 2922 C C . ASP A 1 383 ? 11.208 -5.659 18.810 1.00 74.62 383 ASP A C 1
ATOM 2924 O O . ASP A 1 383 ? 10.425 -5.155 19.616 1.00 74.62 383 ASP A O 1
ATOM 2928 N N . GLU A 1 384 ? 12.129 -6.549 19.184 1.00 75.75 384 GLU A N 1
ATOM 2929 C CA . GLU A 1 384 ? 12.327 -6.972 20.576 1.00 75.75 384 GLU A CA 1
ATOM 2930 C C . GLU A 1 384 ? 12.655 -5.796 21.514 1.00 75.75 384 GLU A C 1
ATOM 2932 O O . GLU A 1 384 ? 12.357 -5.848 22.707 1.00 75.75 384 GLU A O 1
ATOM 2937 N N . THR A 1 385 ? 13.256 -4.713 21.006 1.00 75.06 385 THR A N 1
ATOM 2938 C CA . THR A 1 385 ? 13.550 -3.529 21.828 1.00 75.06 385 THR A CA 1
ATOM 2939 C C . THR A 1 385 ? 12.296 -2.711 22.100 1.00 75.06 385 THR A C 1
ATOM 2941 O O . THR A 1 385 ? 12.079 -2.301 23.241 1.00 75.06 385 THR A O 1
ATOM 2944 N N . ALA A 1 386 ? 11.439 -2.537 21.090 1.00 72.56 386 ALA A N 1
ATOM 2945 C CA . ALA A 1 386 ? 10.136 -1.903 21.254 1.00 72.56 386 ALA A CA 1
ATOM 2946 C C . ALA A 1 386 ? 9.256 -2.708 22.217 1.00 72.56 386 ALA A C 1
ATOM 2948 O O . ALA A 1 386 ? 8.686 -2.136 23.143 1.00 72.56 386 ALA A O 1
ATOM 2949 N N . LYS A 1 387 ? 9.250 -4.038 22.082 1.00 75.19 387 LYS A N 1
ATOM 2950 C CA . LYS A 1 387 ? 8.525 -4.937 22.984 1.00 75.19 387 LYS A CA 1
ATOM 2951 C C . LYS A 1 387 ? 8.976 -4.790 24.440 1.00 75.19 387 LYS A C 1
ATOM 2953 O O . LYS A 1 387 ? 8.149 -4.606 25.328 1.00 75.19 387 LYS A O 1
ATOM 2958 N N . ARG A 1 388 ? 10.290 -4.790 24.703 1.00 77.69 388 ARG A N 1
ATOM 2959 C CA . ARG A 1 388 ? 10.826 -4.556 26.060 1.00 77.69 388 ARG A CA 1
ATOM 2960 C C . ARG A 1 388 ? 10.457 -3.175 26.603 1.00 77.69 388 ARG A C 1
ATOM 2962 O O . ARG A 1 388 ? 10.208 -3.044 27.799 1.00 77.69 388 ARG A O 1
ATOM 2969 N N . ALA A 1 389 ? 10.437 -2.150 25.750 1.00 78.81 389 ALA A N 1
ATOM 2970 C CA . ALA A 1 389 ? 10.045 -0.800 26.144 1.00 78.81 389 ALA A CA 1
ATOM 2971 C C . ALA A 1 389 ? 8.551 -0.716 26.497 1.00 78.81 389 ALA A C 1
ATOM 2973 O O . ALA A 1 389 ? 8.196 -0.077 27.486 1.00 78.81 389 ALA A O 1
ATOM 2974 N N . GLU A 1 390 ? 7.688 -1.394 25.740 1.00 77.12 390 GLU A N 1
ATOM 2975 C CA . GLU A 1 390 ? 6.255 -1.487 26.022 1.00 77.12 390 GLU A CA 1
ATOM 2976 C C . GLU A 1 390 ? 5.989 -2.250 27.325 1.00 77.12 390 GLU A C 1
ATOM 2978 O O . GLU A 1 390 ? 5.278 -1.753 28.196 1.00 77.12 390 GLU A O 1
ATOM 2983 N N . GLU A 1 391 ? 6.648 -3.394 27.530 1.00 82.56 391 GLU A N 1
ATOM 2984 C CA . GLU A 1 391 ? 6.581 -4.144 28.789 1.00 82.56 391 GLU A CA 1
ATOM 2985 C C . GLU A 1 391 ? 7.046 -3.300 29.988 1.00 82.56 391 GLU A C 1
ATOM 2987 O O . GLU A 1 391 ? 6.436 -3.345 31.058 1.00 82.56 391 GLU A O 1
ATOM 2992 N N . ALA A 1 392 ? 8.109 -2.506 29.829 1.00 84.94 392 ALA A N 1
ATOM 2993 C CA . ALA A 1 392 ? 8.581 -1.592 30.867 1.00 84.94 392 ALA A CA 1
ATOM 2994 C C . ALA A 1 392 ? 7.574 -0.463 31.147 1.00 84.94 392 ALA A C 1
ATOM 2996 O O . ALA A 1 392 ? 7.334 -0.133 32.310 1.00 84.94 392 ALA A O 1
ATOM 2997 N N . LEU A 1 393 ? 6.951 0.100 30.107 1.00 85.38 393 LEU A N 1
ATOM 2998 C CA . LEU A 1 393 ? 5.915 1.123 30.241 1.00 85.38 393 LEU A CA 1
ATOM 2999 C C . LEU A 1 393 ? 4.669 0.575 30.947 1.00 85.38 393 LEU A C 1
ATOM 3001 O O . LEU A 1 393 ? 4.114 1.250 31.811 1.00 85.38 393 LEU A O 1
ATOM 3005 N N . GLU A 1 394 ? 4.234 -0.641 30.619 1.00 84.50 394 GLU A N 1
ATOM 3006 C CA . GLU A 1 394 ? 3.106 -1.288 31.295 1.00 84.50 394 GLU A CA 1
ATOM 3007 C C . GLU A 1 394 ? 3.416 -1.567 32.770 1.00 84.50 394 GLU A C 1
ATOM 3009 O O . GLU A 1 394 ? 2.576 -1.298 33.630 1.00 84.50 394 GLU A O 1
ATOM 3014 N N . ARG A 1 395 ? 4.648 -1.982 33.103 1.00 88.88 395 ARG A N 1
ATOM 3015 C CA . ARG A 1 395 ? 5.094 -2.092 34.506 1.00 88.88 395 ARG A CA 1
ATOM 3016 C C . ARG A 1 395 ? 5.027 -0.746 35.229 1.00 88.88 395 ARG A C 1
ATOM 3018 O O . ARG A 1 395 ? 4.477 -0.682 36.325 1.00 88.88 395 ARG A O 1
ATOM 3025 N N . GLN A 1 396 ? 5.501 0.333 34.603 1.00 88.75 396 GLN A N 1
ATOM 3026 C CA . GLN A 1 396 ? 5.420 1.685 35.171 1.00 88.75 396 GLN A CA 1
ATOM 3027 C C . GLN A 1 396 ? 3.971 2.161 35.347 1.00 88.75 396 GLN A C 1
ATOM 3029 O O . GLN A 1 396 ? 3.635 2.757 36.369 1.00 88.75 396 GLN A O 1
ATOM 3034 N N . LYS A 1 397 ? 3.082 1.893 34.380 1.00 87.75 397 LYS A N 1
ATOM 3035 C CA . LYS A 1 397 ? 1.651 2.222 34.491 1.00 87.75 397 LYS A CA 1
ATOM 3036 C C . LYS A 1 397 ? 0.980 1.435 35.613 1.00 87.75 397 LYS A C 1
ATOM 3038 O O . LYS A 1 397 ? 0.192 2.019 36.355 1.00 87.75 397 LYS A O 1
ATOM 3043 N N . ALA A 1 398 ? 1.288 0.146 35.746 1.00 89.75 398 ALA A N 1
ATOM 3044 C CA . ALA A 1 398 ? 0.772 -0.701 36.816 1.00 89.75 398 ALA A CA 1
ATOM 3045 C C . ALA A 1 398 ? 1.247 -0.212 38.193 1.00 89.75 398 ALA A C 1
ATOM 3047 O O . ALA A 1 398 ? 0.448 -0.106 39.124 1.00 89.75 398 ALA A O 1
ATOM 3048 N N . GLU A 1 399 ? 2.519 0.170 38.310 1.00 90.69 399 GLU A N 1
ATOM 3049 C CA . GLU A 1 399 ? 3.070 0.762 39.528 1.00 90.69 399 GLU A CA 1
ATOM 3050 C C . GLU A 1 399 ? 2.411 2.107 39.859 1.00 90.69 399 GLU A C 1
ATOM 3052 O O . GLU A 1 399 ? 1.972 2.320 40.990 1.00 90.69 399 GLU A O 1
ATOM 3057 N N . LEU A 1 400 ? 2.240 2.986 38.868 1.00 87.75 400 LEU A N 1
ATOM 3058 C CA . LEU A 1 400 ? 1.536 4.256 39.039 1.00 87.75 400 LEU A CA 1
ATOM 3059 C C . LEU A 1 400 ? 0.071 4.046 39.448 1.00 87.75 400 LEU A C 1
ATOM 3061 O O . LEU A 1 400 ? -0.439 4.782 40.290 1.00 87.75 400 LEU A O 1
ATOM 3065 N N . ALA A 1 401 ? -0.616 3.055 38.875 1.00 89.44 401 ALA A N 1
ATOM 3066 C CA . ALA A 1 401 ? -1.978 2.698 39.260 1.00 89.44 401 ALA A CA 1
ATOM 3067 C C . ALA A 1 401 ? -2.034 2.200 40.713 1.00 89.44 401 ALA A C 1
ATOM 3069 O O . ALA A 1 401 ? -2.907 2.631 41.467 1.00 89.44 401 ALA A O 1
ATOM 3070 N N . ARG A 1 402 ? -1.062 1.378 41.134 1.00 92.69 402 ARG A N 1
ATOM 3071 C CA . ARG A 1 402 ? -0.925 0.923 42.525 1.00 92.69 402 ARG A CA 1
ATOM 3072 C C . ARG A 1 402 ? -0.714 2.097 43.481 1.00 92.69 402 ARG A C 1
ATOM 3074 O O . ARG A 1 402 ? -1.410 2.188 44.487 1.00 92.69 402 ARG A O 1
ATOM 3081 N N . LEU A 1 403 ? 0.203 3.009 43.155 1.00 88.38 403 LEU A N 1
ATOM 3082 C CA . LEU A 1 403 ? 0.485 4.201 43.960 1.00 88.38 403 LEU A CA 1
ATOM 3083 C C . LEU A 1 403 ? -0.727 5.140 44.037 1.00 88.38 403 LEU A C 1
ATOM 3085 O O . LEU A 1 403 ? -1.019 5.676 45.102 1.00 88.38 403 LEU A O 1
ATOM 3089 N N . LYS A 1 404 ? -1.472 5.310 42.936 1.00 89.00 404 LYS A N 1
ATOM 3090 C CA . LYS A 1 404 ? -2.720 6.090 42.922 1.00 89.00 404 LYS A CA 1
ATOM 3091 C C . LYS A 1 404 ? -3.785 5.486 43.831 1.00 89.00 404 LYS A C 1
ATOM 3093 O O . LYS A 1 404 ? -4.432 6.229 44.563 1.00 89.00 404 LYS A O 1
ATOM 3098 N N . GLU A 1 405 ? -3.959 4.167 43.804 1.00 88.75 405 GLU A N 1
ATOM 3099 C CA . GLU A 1 405 ? -4.922 3.486 44.672 1.00 88.75 405 GLU A CA 1
ATOM 3100 C C . GLU A 1 405 ? -4.504 3.572 46.148 1.00 88.75 405 GLU A C 1
ATOM 3102 O O . GLU A 1 405 ? -5.324 3.903 47.001 1.00 88.75 405 GLU A O 1
ATOM 3107 N N . GLN A 1 406 ? -3.213 3.389 46.449 1.00 86.56 406 GLN A N 1
ATOM 3108 C CA . GLN A 1 406 ? -2.668 3.592 47.797 1.00 86.56 406 GLN A CA 1
ATOM 3109 C C . GLN A 1 406 ? -2.890 5.029 48.292 1.00 86.56 406 GLN A C 1
ATOM 3111 O O . GLN A 1 406 ? -3.402 5.225 49.395 1.00 86.56 406 GLN A O 1
ATOM 3116 N N . GLY A 1 407 ? -2.584 6.032 47.465 1.00 86.88 407 GLY A N 1
ATOM 3117 C CA . GLY A 1 407 ? -2.816 7.440 47.788 1.00 86.88 407 GLY A CA 1
ATOM 3118 C C . GLY A 1 407 ? -4.300 7.759 47.994 1.00 86.88 407 GLY A C 1
ATOM 3119 O O . GLY A 1 407 ? -4.657 8.458 48.941 1.00 86.88 407 GLY A O 1
ATOM 3120 N N . LYS A 1 408 ? -5.193 7.189 47.173 1.00 86.50 408 LYS A N 1
ATOM 3121 C CA . LYS A 1 408 ? -6.648 7.315 47.346 1.00 86.50 408 LYS A CA 1
ATOM 3122 C C . LYS A 1 408 ? -7.098 6.739 48.688 1.00 86.50 408 LYS A C 1
ATOM 3124 O O . LYS A 1 408 ? -7.860 7.387 49.398 1.00 86.50 408 LYS A O 1
ATOM 3129 N N . GLN A 1 409 ? -6.614 5.556 49.063 1.00 85.44 409 GLN A N 1
ATOM 3130 C CA . GLN A 1 409 ? -6.938 4.945 50.353 1.00 85.44 409 GLN A CA 1
ATOM 3131 C C . GLN A 1 409 ? -6.426 5.780 51.531 1.00 85.44 409 GLN A C 1
ATOM 3133 O O . GLN A 1 409 ? -7.156 5.951 52.504 1.00 85.44 409 GLN A O 1
ATOM 3138 N N . GLN A 1 410 ? -5.212 6.330 51.445 1.00 84.56 410 GLN A N 1
ATOM 3139 C CA . GLN A 1 410 ? -4.664 7.226 52.470 1.00 84.56 410 GLN A CA 1
ATOM 3140 C C . GLN A 1 410 ? -5.520 8.488 52.633 1.00 84.56 410 GLN A C 1
ATOM 3142 O O . GLN A 1 410 ? -5.879 8.842 53.754 1.00 84.56 410 GLN A O 1
ATOM 3147 N N . LEU A 1 411 ? -5.919 9.120 51.527 1.00 81.94 411 LEU A N 1
ATOM 3148 C CA . LEU A 1 411 ? -6.800 10.290 51.548 1.00 81.94 411 LEU A CA 1
ATOM 3149 C C . LEU A 1 411 ? -8.177 9.968 52.139 1.00 81.94 411 LEU A C 1
ATOM 3151 O O . LEU A 1 411 ? -8.670 10.732 52.963 1.00 81.94 411 LEU A O 1
ATOM 3155 N N . MET A 1 412 ? -8.773 8.825 51.782 1.00 82.12 412 MET A N 1
ATOM 3156 C CA . MET A 1 412 ? -10.058 8.389 52.346 1.00 82.12 412 MET A CA 1
ATOM 3157 C C . MET A 1 412 ? -9.968 8.136 53.856 1.00 82.12 412 MET A C 1
ATOM 3159 O O . MET A 1 412 ? -10.879 8.512 5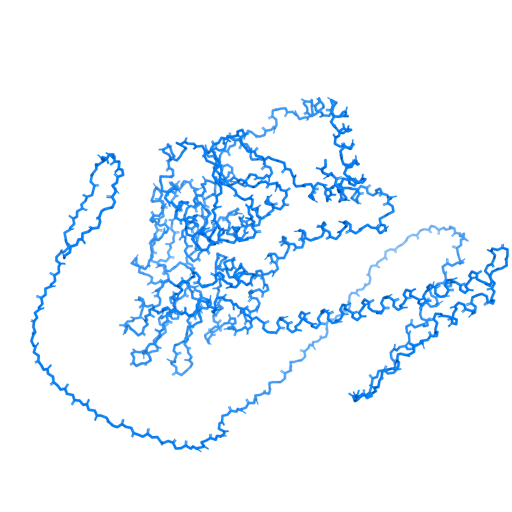4.588 1.00 82.12 412 MET A O 1
ATOM 3163 N N . ARG A 1 413 ? -8.862 7.552 54.345 1.00 82.38 413 ARG A N 1
ATOM 3164 C CA . ARG A 1 413 ? -8.610 7.407 55.791 1.00 82.38 413 ARG A CA 1
ATOM 3165 C C . ARG A 1 413 ? -8.472 8.768 56.477 1.00 82.38 413 ARG A C 1
ATOM 3167 O O . ARG A 1 413 ? -9.029 8.963 57.552 1.00 82.38 413 ARG A O 1
ATOM 3174 N N . GLY A 1 414 ? -7.751 9.702 55.855 1.00 83.06 414 GLY A N 1
ATOM 3175 C CA . GLY A 1 414 ? -7.611 11.074 56.344 1.00 83.06 414 GLY A CA 1
ATOM 3176 C C . GLY A 1 414 ? -8.949 11.804 56.437 1.00 83.06 414 GLY A C 1
ATOM 3177 O O . GLY A 1 414 ? -9.239 12.418 57.459 1.00 83.06 414 GLY A O 1
ATOM 3178 N N . LEU A 1 415 ? -9.786 11.682 55.403 1.00 83.44 415 LEU A N 1
ATOM 3179 C CA . LEU A 1 415 ? -11.126 12.264 55.372 1.00 83.44 415 LEU A CA 1
ATOM 3180 C C . LEU A 1 415 ? -12.024 11.672 56.467 1.00 83.44 415 LEU A C 1
ATOM 3182 O O . LEU A 1 415 ? -12.628 12.423 57.225 1.00 83.44 415 LEU A O 1
ATOM 3186 N N . ALA A 1 416 ? -12.032 10.345 56.621 1.00 81.62 416 ALA A N 1
ATOM 3187 C CA . ALA A 1 416 ? -12.786 9.678 57.683 1.00 81.62 416 ALA A CA 1
ATOM 3188 C C . ALA A 1 416 ? -12.349 10.134 59.091 1.00 81.62 416 ALA A C 1
ATOM 3190 O O . ALA A 1 416 ? -13.185 10.291 59.979 1.00 81.62 416 ALA A O 1
ATOM 3191 N N . ALA A 1 417 ? -11.052 10.395 59.293 1.00 79.94 417 ALA A N 1
ATOM 3192 C CA . ALA A 1 417 ? -10.528 10.918 60.555 1.00 79.94 417 ALA A CA 1
ATOM 3193 C C . ALA A 1 417 ? -10.931 12.384 60.821 1.00 79.94 417 ALA A C 1
ATOM 3195 O O . ALA A 1 417 ? -11.106 12.766 61.978 1.00 79.94 417 ALA A O 1
ATOM 3196 N N . LEU A 1 418 ? -11.099 13.207 59.776 1.00 77.50 418 LEU A N 1
ATOM 3197 C CA . LEU A 1 418 ? -11.663 14.558 59.918 1.00 77.50 418 LEU A CA 1
ATOM 3198 C C . LEU A 1 418 ? -13.130 14.496 60.348 1.00 77.50 418 LEU A C 1
ATOM 3200 O O . LEU A 1 418 ? -13.533 15.226 61.252 1.00 77.50 418 LEU A O 1
ATOM 3204 N N . GLU A 1 419 ? -13.909 13.611 59.726 1.00 78.12 419 GLU A N 1
ATOM 3205 C CA . GLU A 1 419 ? -15.334 13.437 60.016 1.00 78.12 419 GLU A CA 1
ATOM 3206 C C . GLU A 1 419 ? -15.572 12.901 61.434 1.00 78.12 419 GLU A C 1
ATOM 3208 O O . GLU A 1 419 ? -16.471 13.375 62.126 1.00 78.12 419 GLU A O 1
ATOM 3213 N N . SER A 1 420 ? -14.739 11.971 61.916 1.00 74.19 420 SER A N 1
ATOM 3214 C CA . SER A 1 420 ? -14.899 11.368 63.247 1.00 74.19 420 SER A CA 1
ATOM 3215 C C . SER A 1 420 ? -14.541 12.294 64.416 1.00 74.19 420 SER A C 1
ATOM 3217 O O . SER A 1 420 ? -14.919 12.013 65.551 1.00 74.19 420 SER A O 1
ATOM 3219 N N . HIS A 1 421 ? -13.782 13.364 64.167 1.00 69.88 421 HIS A N 1
ATOM 3220 C CA . HIS A 1 421 ? -13.286 14.297 65.189 1.00 69.88 421 HIS A CA 1
ATOM 3221 C C . HIS A 1 421 ? -13.862 15.721 65.052 1.00 69.88 421 HIS A C 1
ATOM 3223 O O . HIS A 1 421 ? -13.387 16.647 65.719 1.00 69.88 421 HIS A O 1
ATOM 3229 N N . GLY A 1 422 ? -14.870 15.915 64.196 1.00 60.91 422 GLY A N 1
ATOM 3230 C CA . GLY A 1 422 ? -15.620 17.167 64.087 1.00 60.91 422 GLY A CA 1
ATOM 3231 C C . GLY A 1 422 ? -16.772 17.238 65.095 1.00 60.91 422 GLY A C 1
ATOM 3232 O O . GLY A 1 422 ? -17.565 16.307 65.202 1.00 60.91 422 GLY A O 1
ATOM 3233 N N . GLU A 1 423 ? -16.908 18.359 65.806 1.00 55.94 423 GLU A N 1
ATOM 3234 C CA . GLU A 1 423 ? -18.070 18.651 66.660 1.00 55.94 423 GLU A CA 1
ATOM 3235 C C . GLU A 1 423 ? -18.962 19.694 65.966 1.00 55.94 423 GLU A C 1
ATOM 3237 O O . GLU A 1 423 ? -18.469 20.707 65.470 1.00 55.94 423 GLU A O 1
ATOM 3242 N N . ASN A 1 424 ? -20.280 19.455 65.894 1.00 56.19 424 ASN A N 1
ATOM 3243 C CA . ASN A 1 424 ? -21.277 20.359 65.287 1.00 56.19 424 ASN A CA 1
ATOM 3244 C C . ASN A 1 424 ? -20.927 20.882 63.873 1.00 56.19 424 ASN A C 1
ATOM 3246 O O . ASN A 1 424 ? -21.271 22.008 63.516 1.00 56.19 424 ASN A O 1
ATOM 3250 N N . GLY A 1 425 ? -20.238 20.075 63.059 1.00 59.47 425 GLY A N 1
ATOM 3251 C CA . GLY A 1 425 ? -19.850 20.446 61.692 1.00 59.47 425 GLY A CA 1
ATOM 3252 C C . GLY A 1 425 ? -18.638 21.380 61.591 1.00 59.47 425 GLY A C 1
ATOM 3253 O O . GLY A 1 425 ? -18.336 21.848 60.495 1.00 59.47 425 GLY A O 1
ATOM 3254 N N . GLN A 1 426 ? -17.928 21.649 62.693 1.00 62.69 426 GLN A N 1
ATOM 3255 C CA . GLN A 1 426 ? -16.682 22.420 62.686 1.00 62.69 426 GLN A CA 1
ATOM 3256 C C . GLN A 1 426 ? -15.452 21.504 62.740 1.00 62.69 426 GLN A C 1
ATOM 3258 O O . GLN A 1 426 ? -15.371 20.575 63.546 1.00 62.69 426 GLN A O 1
ATOM 3263 N N . ILE A 1 427 ? -14.474 21.787 61.874 1.00 69.94 427 ILE A N 1
ATOM 3264 C CA . ILE A 1 427 ? -13.183 21.091 61.838 1.00 69.94 427 ILE A CA 1
ATOM 3265 C C . ILE A 1 427 ? -12.376 21.498 63.079 1.00 69.94 427 ILE A C 1
ATOM 3267 O O . ILE A 1 427 ? -12.068 22.675 63.266 1.00 69.94 427 ILE A O 1
ATOM 3271 N N . THR A 1 428 ? -12.018 20.530 63.926 1.00 75.50 428 THR A N 1
ATOM 3272 C CA . THR A 1 428 ? -11.247 20.767 65.157 1.00 75.50 428 THR A CA 1
ATOM 3273 C C . THR A 1 428 ? -9.741 20.590 64.926 1.00 75.50 428 THR A C 1
ATOM 3275 O O . THR A 1 428 ? -9.311 19.837 64.049 1.00 75.50 428 THR A O 1
ATOM 3278 N N . ALA A 1 429 ? -8.904 21.231 65.751 1.00 72.38 429 ALA A N 1
ATOM 3279 C CA . ALA A 1 429 ? -7.447 21.041 65.707 1.00 72.38 429 ALA A CA 1
ATOM 3280 C C . ALA A 1 429 ? -7.033 19.571 65.949 1.00 72.38 429 ALA A C 1
ATOM 3282 O O . ALA A 1 429 ? -6.047 19.098 65.383 1.00 72.38 429 ALA A O 1
ATOM 3283 N N . GLN A 1 430 ? -7.813 18.829 66.746 1.00 72.31 430 GLN A N 1
ATOM 3284 C CA . GLN A 1 430 ? -7.634 17.388 66.938 1.00 72.31 430 GLN A CA 1
ATOM 3285 C C . GLN A 1 430 ? -7.978 16.583 65.679 1.00 72.31 430 GLN A C 1
ATOM 3287 O O . GLN A 1 430 ? -7.223 15.676 65.337 1.00 72.31 430 GLN A O 1
ATOM 3292 N N . GLY A 1 431 ? -9.049 16.934 64.959 1.00 73.62 431 GLY A N 1
ATOM 3293 C CA . GLY A 1 431 ? -9.398 16.292 63.689 1.00 73.62 431 GLY A CA 1
ATOM 3294 C C . GLY A 1 431 ? -8.339 16.502 62.612 1.00 73.62 431 GLY A C 1
ATOM 3295 O O . GLY A 1 431 ? -7.948 15.548 61.943 1.00 73.62 431 GLY A O 1
ATOM 3296 N N . ILE A 1 432 ? -7.780 17.712 62.515 1.00 74.50 432 ILE A N 1
ATOM 3297 C CA . ILE A 1 432 ? -6.656 18.001 61.608 1.00 74.50 432 ILE A CA 1
ATOM 3298 C C . ILE A 1 432 ? -5.435 17.142 61.973 1.00 74.50 432 ILE A C 1
ATOM 3300 O O . ILE A 1 432 ? -4.836 16.517 61.099 1.00 74.50 432 ILE A O 1
ATOM 3304 N N . GLY A 1 433 ? -5.089 17.048 63.262 1.00 76.50 433 GLY A N 1
ATOM 3305 C CA . GLY A 1 433 ? -3.978 16.210 63.725 1.00 76.50 433 GLY A CA 1
ATOM 3306 C C . GLY A 1 433 ? -4.180 14.715 63.445 1.00 76.50 433 GLY A C 1
ATOM 3307 O O . GLY A 1 433 ? -3.244 14.033 63.021 1.00 76.50 433 GLY A O 1
ATOM 3308 N N . ALA A 1 434 ? -5.399 14.203 63.634 1.00 74.31 434 ALA A N 1
ATOM 3309 C CA . ALA A 1 434 ? -5.753 12.812 63.353 1.00 74.31 434 ALA A CA 1
ATOM 3310 C C . ALA A 1 434 ? -5.707 12.495 61.849 1.00 74.31 434 ALA A C 1
ATOM 3312 O O . ALA A 1 434 ? -5.179 11.454 61.457 1.00 74.31 434 ALA A O 1
ATOM 3313 N N . ALA A 1 435 ? -6.182 13.412 61.007 1.00 75.56 435 ALA A N 1
ATOM 3314 C CA . ALA A 1 435 ? -6.153 13.278 59.555 1.00 75.56 435 ALA A CA 1
ATOM 3315 C C . ALA A 1 435 ? -4.730 13.296 58.990 1.00 75.56 435 ALA A C 1
ATOM 3317 O O . ALA A 1 435 ? -4.370 12.426 58.199 1.00 75.56 435 ALA A O 1
ATOM 3318 N N . ILE A 1 436 ? -3.889 14.230 59.453 1.00 77.69 436 ILE A N 1
ATOM 3319 C CA . ILE A 1 436 ? -2.466 14.276 59.088 1.00 77.69 436 ILE A CA 1
ATOM 3320 C C . ILE A 1 436 ? -1.793 12.958 59.468 1.00 77.69 436 ILE A C 1
ATOM 3322 O O . ILE A 1 436 ? -1.079 12.372 58.655 1.00 77.69 436 ILE A O 1
ATOM 3326 N N . LYS A 1 437 ? -2.054 12.443 60.675 1.00 78.69 437 LYS A N 1
ATOM 3327 C CA . LYS A 1 437 ? -1.511 11.155 61.118 1.00 78.69 437 LYS A CA 1
ATOM 3328 C C . LYS A 1 437 ? -1.988 9.993 60.237 1.00 78.69 437 LYS A C 1
ATOM 3330 O O . LYS A 1 437 ? -1.166 9.175 59.851 1.00 78.69 437 LYS A O 1
ATOM 3335 N N . ALA A 1 438 ? -3.268 9.947 59.871 1.00 77.50 438 ALA A N 1
ATOM 3336 C CA . ALA A 1 438 ? -3.840 8.878 59.047 1.00 77.50 438 ALA A CA 1
ATOM 3337 C C . ALA A 1 438 ? -3.317 8.856 57.597 1.00 77.50 438 ALA A C 1
ATOM 3339 O O . ALA A 1 438 ? -3.189 7.781 57.011 1.00 77.50 438 ALA A O 1
ATOM 3340 N N . VAL A 1 439 ? -2.997 10.021 57.023 1.00 77.38 439 VAL A N 1
ATOM 3341 C CA . VAL A 1 439 ? -2.421 10.135 55.668 1.00 77.38 439 VAL A CA 1
ATOM 3342 C C . VAL A 1 439 ? -0.913 9.856 55.671 1.00 77.38 439 VAL A C 1
ATOM 3344 O O . VAL A 1 439 ? -0.380 9.350 54.688 1.00 77.38 439 VAL A O 1
ATOM 3347 N N . THR A 1 440 ? -0.217 10.158 56.773 1.00 76.19 440 THR A N 1
ATOM 3348 C CA . THR A 1 440 ? 1.250 10.017 56.875 1.00 76.19 440 THR A CA 1
ATOM 3349 C C . THR A 1 440 ? 1.717 8.658 57.402 1.00 76.19 440 THR A C 1
ATOM 3351 O O . THR A 1 440 ? 2.894 8.324 57.261 1.00 76.19 440 THR A O 1
ATOM 3354 N N . THR A 1 441 ? 0.833 7.838 57.978 1.00 72.50 441 THR A N 1
ATOM 3355 C CA . THR A 1 441 ? 1.155 6.454 58.353 1.00 72.50 441 THR A CA 1
ATOM 3356 C C . THR A 1 441 ? 1.255 5.555 57.119 1.00 72.50 441 THR A C 1
ATOM 3358 O O . THR A 1 441 ? 0.248 5.226 56.491 1.00 72.50 441 THR A O 1
ATOM 3361 N N . PHE A 1 442 ? 2.477 5.139 56.785 1.00 58.00 442 PHE A N 1
ATOM 3362 C CA . PHE A 1 442 ? 2.749 4.133 55.761 1.00 58.00 442 PHE A CA 1
ATOM 3363 C C . PHE A 1 442 ? 2.658 2.728 56.366 1.00 58.00 442 PHE A C 1
ATOM 3365 O O . PHE A 1 442 ? 3.497 2.349 57.183 1.00 58.00 442 PHE A O 1
ATOM 3372 N N . ASP A 1 443 ? 1.678 1.936 55.932 1.00 57.16 443 ASP A N 1
ATOM 3373 C CA . ASP A 1 443 ? 1.702 0.487 56.140 1.00 57.16 443 ASP A CA 1
ATOM 3374 C C . ASP A 1 443 ? 2.707 -0.107 55.138 1.00 57.16 443 ASP A C 1
ATOM 3376 O O . ASP A 1 443 ? 2.424 -0.212 53.943 1.00 57.16 443 ASP A O 1
ATOM 3380 N N . ALA A 1 444 ? 3.918 -0.433 55.591 1.00 40.62 444 ALA A N 1
ATOM 3381 C CA . ALA A 1 444 ? 4.908 -1.097 54.745 1.00 40.62 444 ALA A CA 1
ATOM 3382 C C . ALA A 1 444 ? 4.438 -2.530 54.413 1.00 40.62 444 ALA A C 1
ATOM 3384 O O . ALA A 1 444 ? 4.053 -3.262 55.331 1.00 40.62 444 ALA A O 1
ATOM 3385 N N . PRO A 1 445 ? 4.471 -2.975 53.142 1.00 39.75 445 PRO A N 1
ATOM 3386 C CA . PRO A 1 445 ? 4.153 -4.357 52.818 1.00 39.75 445 PRO A CA 1
ATOM 3387 C C . PRO A 1 445 ? 5.270 -5.272 53.333 1.00 39.75 445 PRO A C 1
ATOM 3389 O O . PRO A 1 445 ? 6.454 -5.035 53.097 1.00 39.75 445 PRO A O 1
ATOM 3392 N N . ALA A 1 446 ? 4.883 -6.330 54.040 1.00 37.47 446 ALA A N 1
ATOM 3393 C CA . ALA A 1 446 ? 5.782 -7.390 54.469 1.00 37.47 446 ALA A CA 1
ATOM 3394 C C . ALA A 1 446 ? 6.129 -8.300 53.277 1.00 37.47 446 ALA A C 1
ATOM 3396 O O . ALA A 1 446 ? 5.557 -9.377 53.135 1.00 37.47 446 ALA A O 1
ATOM 3397 N N . GLU A 1 447 ? 7.060 -7.888 52.418 1.00 36.31 447 GLU A N 1
ATOM 3398 C CA . GLU A 1 447 ? 7.684 -8.791 51.445 1.00 36.31 447 GLU A CA 1
ATOM 3399 C C . GLU A 1 447 ? 9.173 -8.957 51.750 1.00 36.31 447 GLU A C 1
ATOM 3401 O O . GLU A 1 447 ? 9.903 -8.001 52.011 1.00 36.31 447 GLU A O 1
ATOM 3406 N N . LYS A 1 448 ? 9.589 -10.225 51.804 1.00 37.38 448 LYS A N 1
ATOM 3407 C CA . LYS A 1 448 ? 10.947 -10.657 52.123 1.00 37.38 448 LYS A CA 1
ATOM 3408 C C . LYS A 1 448 ? 11.933 -10.087 51.104 1.00 37.38 448 LYS A C 1
ATOM 3410 O O . LYS A 1 448 ? 11.747 -10.246 49.904 1.00 37.38 448 LYS A O 1
ATOM 3415 N N . ASN A 1 449 ? 12.991 -9.479 51.636 1.00 33.19 449 ASN A N 1
ATOM 3416 C CA . ASN A 1 449 ? 14.203 -9.095 50.923 1.00 33.19 449 ASN A CA 1
ATOM 3417 C C . ASN A 1 449 ? 14.725 -10.227 50.034 1.00 33.19 449 ASN A C 1
ATOM 3419 O O . ASN A 1 449 ? 14.913 -11.327 50.541 1.00 33.19 449 ASN A O 1
ATOM 3423 N N . ASP A 1 450 ? 15.106 -9.882 48.805 1.00 32.28 450 ASP A N 1
ATOM 3424 C CA . ASP A 1 450 ? 16.387 -10.300 48.238 1.00 32.28 450 ASP A CA 1
ATOM 3425 C C . ASP A 1 450 ? 16.961 -9.165 47.363 1.00 32.28 450 ASP A C 1
ATOM 3427 O O . ASP A 1 450 ? 16.386 -8.776 46.353 1.00 32.28 450 ASP A O 1
ATOM 3431 N N . ALA A 1 451 ? 18.087 -8.624 47.844 1.00 39.25 451 ALA A N 1
ATOM 3432 C CA . ALA A 1 451 ? 19.149 -7.848 47.189 1.00 39.25 451 ALA A CA 1
ATOM 3433 C C . ALA A 1 451 ? 18.807 -6.741 46.154 1.00 39.25 451 ALA A C 1
ATOM 3435 O O . ALA A 1 451 ? 18.416 -7.026 45.029 1.00 39.25 451 ALA A O 1
ATOM 3436 N N . VAL A 1 452 ? 19.168 -5.483 46.476 1.00 30.44 452 VAL A N 1
ATOM 3437 C CA . VAL A 1 452 ? 20.245 -4.678 45.829 1.00 30.44 452 VAL A CA 1
ATOM 3438 C C . VAL A 1 452 ? 20.200 -3.216 46.327 1.00 30.44 452 VAL A C 1
ATOM 3440 O O . VAL A 1 452 ? 19.195 -2.535 46.176 1.00 30.44 452 VAL A O 1
ATOM 3443 N N . GLY A 1 453 ? 21.338 -2.738 46.849 1.00 28.67 453 GLY A N 1
ATOM 3444 C CA . GLY A 1 453 ? 21.897 -1.402 46.577 1.00 28.67 453 GLY A CA 1
ATOM 3445 C C . GLY A 1 453 ? 21.260 -0.167 47.223 1.00 28.67 453 GLY A C 1
ATOM 3446 O O . GLY A 1 453 ? 20.285 0.388 46.731 1.00 28.67 453 GLY A O 1
ATOM 3447 N N . GLU A 1 454 ? 21.917 0.348 48.261 1.00 37.19 454 GLU A N 1
ATOM 3448 C CA . GLU A 1 454 ? 21.705 1.670 48.860 1.00 37.19 454 GLU A CA 1
ATOM 3449 C C . GLU A 1 454 ? 21.811 2.805 47.818 1.00 37.19 454 GLU A C 1
ATOM 3451 O O . GLU A 1 454 ? 22.862 2.966 47.206 1.00 37.19 454 GLU A O 1
ATOM 3456 N N . THR A 1 455 ? 20.739 3.590 47.612 1.00 34.03 455 THR A N 1
ATOM 3457 C CA . THR A 1 455 ? 20.733 5.032 47.217 1.00 34.03 455 THR A CA 1
ATOM 3458 C C . THR A 1 455 ? 19.314 5.526 46.856 1.00 34.03 455 THR A C 1
ATOM 3460 O O . THR A 1 455 ? 19.049 5.939 45.735 1.00 34.03 455 THR A O 1
ATOM 3463 N N . SER A 1 456 ? 18.356 5.519 47.796 1.00 34.06 456 SER A N 1
ATOM 3464 C CA . SER A 1 456 ? 17.032 6.145 47.545 1.00 34.06 456 SER A CA 1
ATOM 3465 C C . SER A 1 456 ? 16.319 6.693 48.795 1.00 34.06 456 SER A C 1
ATOM 3467 O O . SER A 1 456 ? 15.093 6.773 48.836 1.00 34.06 456 SER A O 1
ATOM 3469 N N . ALA A 1 457 ? 17.060 7.097 49.832 1.00 32.03 457 ALA A N 1
ATOM 3470 C CA . ALA A 1 457 ? 16.463 7.614 51.073 1.00 32.03 457 ALA A CA 1
ATOM 3471 C C . ALA A 1 457 ? 16.361 9.154 51.150 1.00 32.03 457 ALA A C 1
ATOM 3473 O O . ALA A 1 457 ? 15.795 9.677 52.103 1.00 32.03 457 ALA A O 1
ATOM 3474 N N . THR A 1 458 ? 16.876 9.904 50.169 1.00 30.92 458 THR A N 1
ATOM 3475 C CA . THR A 1 458 ? 17.045 11.369 50.287 1.00 30.92 458 THR A CA 1
ATOM 3476 C C . THR A 1 458 ? 16.114 12.233 49.429 1.00 30.92 458 THR A C 1
ATOM 3478 O O . THR A 1 458 ? 16.102 13.444 49.623 1.00 30.92 458 THR A O 1
ATOM 3481 N N . MET A 1 459 ? 15.286 11.671 48.536 1.00 29.31 459 MET A N 1
ATOM 3482 C CA . MET A 1 459 ? 14.326 12.465 47.736 1.00 29.31 459 MET A CA 1
ATOM 3483 C C . MET A 1 459 ? 12.887 12.491 48.279 1.00 29.31 459 MET A C 1
ATOM 3485 O O . MET A 1 459 ? 12.115 13.364 47.893 1.00 29.31 459 MET A O 1
ATOM 3489 N N . ALA A 1 460 ? 12.515 11.589 49.191 1.00 33.88 460 ALA A N 1
ATOM 3490 C CA . ALA A 1 460 ? 11.134 11.479 49.681 1.00 33.88 460 ALA A CA 1
ATOM 3491 C C . ALA A 1 460 ? 10.769 12.493 50.787 1.00 33.88 460 ALA A C 1
ATOM 3493 O O . ALA A 1 460 ? 9.597 12.675 51.102 1.00 33.88 460 ALA A O 1
ATOM 3494 N N . THR A 1 461 ? 11.751 13.181 51.371 1.00 33.12 461 THR A N 1
ATOM 3495 C CA . THR A 1 461 ? 11.556 14.123 52.487 1.00 33.12 461 THR A CA 1
ATOM 3496 C C . THR A 1 461 ? 11.355 15.580 52.060 1.00 33.12 461 THR A C 1
ATOM 3498 O O . THR A 1 461 ? 10.986 16.399 52.896 1.00 33.12 461 THR A O 1
ATOM 3501 N N . LEU A 1 462 ? 11.552 15.922 50.781 1.00 29.42 462 LEU A N 1
ATOM 3502 C CA . LEU A 1 462 ? 11.467 17.308 50.287 1.00 29.42 462 LEU A CA 1
ATOM 3503 C C . LEU A 1 462 ? 10.131 17.663 49.611 1.00 29.42 462 LEU A C 1
ATOM 3505 O O . LEU A 1 462 ? 9.797 18.839 49.518 1.00 29.42 462 LEU A O 1
ATOM 3509 N N . THR A 1 463 ? 9.338 16.682 49.176 1.00 33.75 463 THR A N 1
ATOM 3510 C CA . THR A 1 463 ? 8.038 16.911 48.511 1.00 33.75 463 THR A CA 1
ATOM 3511 C C . THR A 1 463 ? 6.850 16.986 49.473 1.00 33.75 463 THR A C 1
ATOM 3513 O O . THR A 1 463 ? 5.804 17.519 49.114 1.00 33.75 463 THR A O 1
ATOM 3516 N N . ALA A 1 464 ? 6.999 16.507 50.712 1.00 33.19 464 ALA A N 1
ATOM 3517 C CA . ALA A 1 464 ? 5.940 16.563 51.723 1.00 33.19 464 ALA A CA 1
ATOM 3518 C C . ALA A 1 464 ? 5.802 17.950 52.384 1.00 33.19 464 ALA A C 1
ATOM 3520 O O . ALA A 1 464 ? 4.731 18.302 52.872 1.00 33.19 464 ALA A O 1
ATOM 3521 N N . THR A 1 465 ? 6.865 18.757 52.388 1.00 33.59 465 THR A N 1
ATOM 3522 C CA . THR A 1 465 ? 6.882 20.084 53.022 1.00 33.59 465 THR A CA 1
ATOM 3523 C C . THR A 1 465 ? 6.335 21.196 52.127 1.00 33.59 465 THR A C 1
ATOM 3525 O O . THR A 1 465 ? 5.778 22.154 52.653 1.00 33.59 465 THR A O 1
ATOM 3528 N N . THR A 1 466 ? 6.413 21.071 50.799 1.00 34.66 466 THR A N 1
ATOM 3529 C CA . THR A 1 466 ? 5.928 22.104 49.863 1.00 34.66 466 THR A CA 1
ATOM 3530 C C . THR A 1 466 ? 4.411 22.067 49.661 1.00 34.66 466 THR A C 1
ATOM 3532 O O . THR A 1 466 ? 3.771 23.118 49.619 1.00 34.66 466 THR A O 1
ATOM 3535 N N . ALA A 1 467 ? 3.802 20.875 49.651 1.00 34.12 467 ALA A N 1
ATOM 3536 C CA . ALA A 1 467 ? 2.348 20.721 49.533 1.00 34.12 467 ALA A CA 1
ATOM 3537 C C . ALA A 1 467 ? 1.581 21.244 50.766 1.00 34.12 467 ALA A C 1
ATOM 3539 O O . ALA A 1 467 ? 0.441 21.692 50.653 1.00 34.12 467 ALA A O 1
ATOM 3540 N N . ALA A 1 468 ? 2.212 21.232 51.945 1.00 33.62 468 ALA A N 1
ATOM 3541 C CA . ALA A 1 468 ? 1.613 21.741 53.178 1.00 33.62 468 ALA A CA 1
ATOM 3542 C C . ALA A 1 468 ? 1.629 23.281 53.266 1.00 33.62 468 ALA A C 1
ATOM 3544 O O . ALA A 1 468 ? 0.764 23.866 53.916 1.00 33.62 468 ALA A O 1
ATOM 3545 N N . THR A 1 469 ? 2.577 23.952 52.601 1.00 33.53 469 THR A N 1
ATOM 3546 C CA . THR A 1 469 ? 2.688 25.421 52.624 1.00 33.53 469 THR A CA 1
ATOM 3547 C C . THR A 1 469 ? 1.774 26.124 51.619 1.00 33.53 469 THR A C 1
ATOM 3549 O O . THR A 1 469 ? 1.302 27.222 51.903 1.00 33.53 469 THR A O 1
ATOM 3552 N N . GLU A 1 470 ? 1.452 25.499 50.483 1.00 33.00 470 GLU A N 1
ATOM 3553 C CA . GLU A 1 470 ? 0.575 26.109 49.466 1.00 33.00 470 GLU A CA 1
ATOM 3554 C C . GLU A 1 470 ? -0.912 26.072 49.860 1.00 33.00 470 GLU A C 1
ATOM 3556 O O . GLU A 1 470 ? -1.657 27.004 49.560 1.00 33.00 470 GLU A O 1
ATOM 3561 N N . ALA A 1 471 ? -1.338 25.064 50.629 1.00 33.66 471 ALA A N 1
ATOM 3562 C CA . ALA A 1 471 ? -2.714 24.962 51.122 1.00 33.66 471 ALA A CA 1
ATOM 3563 C C . ALA A 1 471 ? -3.056 25.996 52.219 1.00 33.66 471 ALA A C 1
ATOM 3565 O O . ALA A 1 471 ? -4.225 26.328 52.405 1.00 33.66 471 ALA A O 1
ATOM 3566 N N . ALA A 1 472 ? -2.055 26.537 52.924 1.00 32.22 472 ALA A N 1
ATOM 3567 C CA . ALA A 1 472 ? -2.258 27.521 53.991 1.00 32.22 472 ALA A CA 1
ATOM 3568 C C . ALA A 1 472 ? -2.304 28.979 53.486 1.00 32.22 472 ALA A C 1
ATOM 3570 O O . ALA A 1 472 ? -2.907 29.830 54.136 1.00 32.22 472 ALA A O 1
ATOM 3571 N N . ALA A 1 473 ? -1.716 29.278 52.322 1.00 29.59 473 ALA A N 1
ATOM 3572 C CA . ALA A 1 473 ? -1.664 30.638 51.775 1.00 29.59 473 ALA A CA 1
ATOM 3573 C C . ALA A 1 473 ? -2.947 31.060 51.026 1.00 29.59 473 ALA A C 1
ATOM 3575 O O . ALA A 1 473 ? -3.198 32.251 50.858 1.00 29.59 473 ALA A O 1
ATOM 3576 N N . ALA A 1 474 ? -3.787 30.107 50.607 1.00 31.45 474 ALA A N 1
ATOM 3577 C CA . ALA A 1 474 ? -4.995 30.380 49.820 1.00 31.45 474 ALA A CA 1
ATOM 3578 C C . ALA A 1 474 ? -6.231 30.791 50.654 1.00 31.45 474 ALA A C 1
ATOM 3580 O O . ALA A 1 474 ? -7.265 31.129 50.083 1.00 31.45 474 ALA A O 1
ATOM 3581 N N . ALA A 1 475 ? -6.146 30.777 51.991 1.00 32.16 475 ALA A N 1
ATOM 3582 C CA . ALA A 1 475 ? -7.290 31.027 52.876 1.00 32.16 475 ALA A CA 1
ATOM 3583 C C . ALA A 1 475 ? -7.368 32.458 53.452 1.00 32.16 475 ALA A C 1
ATOM 3585 O O . ALA A 1 475 ? -8.347 32.788 54.119 1.00 32.16 475 ALA A O 1
ATOM 3586 N N . THR A 1 476 ? -6.386 33.331 53.204 1.00 31.53 476 THR A N 1
ATOM 3587 C CA . THR A 1 476 ? -6.372 34.696 53.763 1.00 31.53 476 THR A CA 1
ATOM 3588 C C . THR A 1 476 ? -5.896 35.735 52.749 1.00 31.53 476 THR A C 1
ATOM 3590 O O . THR A 1 476 ? -4.742 36.146 52.792 1.00 31.53 476 THR A O 1
ATOM 3593 N N . ALA A 1 477 ? -6.781 36.179 51.853 1.00 27.56 477 ALA A N 1
ATOM 3594 C CA . ALA A 1 477 ? -6.718 37.510 51.233 1.00 27.56 477 ALA A CA 1
ATOM 3595 C C . ALA A 1 477 ? -8.001 37.781 50.427 1.00 27.56 477 ALA A C 1
ATOM 3597 O O . ALA A 1 477 ? -8.089 37.470 49.243 1.00 27.56 477 ALA A O 1
ATOM 3598 N N . SER A 1 478 ? -8.995 38.379 51.081 1.00 26.66 478 SER A N 1
ATOM 3599 C CA . SER A 1 478 ? -10.058 39.137 50.420 1.00 26.66 478 SER A CA 1
ATOM 3600 C C . SER A 1 478 ? -9.929 40.593 50.866 1.00 26.66 478 SER A C 1
ATOM 3602 O O . SER A 1 478 ? -9.711 40.840 52.048 1.00 26.66 478 SER A O 1
ATOM 3604 N N . GLU A 1 479 ? -10.109 41.503 49.904 1.00 28.31 479 GLU A N 1
ATOM 3605 C CA . GLU A 1 479 ? -10.210 42.972 49.998 1.00 28.31 479 GLU A CA 1
ATOM 3606 C C . GLU A 1 479 ? -8.906 43.797 50.047 1.00 28.31 479 GLU A C 1
ATOM 3608 O O . GLU A 1 479 ? -8.331 44.041 51.101 1.00 28.31 479 GLU A O 1
ATOM 3613 N N . ALA A 1 480 ? -8.493 44.325 48.885 1.00 27.81 480 ALA A N 1
ATOM 3614 C CA . ALA A 1 480 ? -8.517 45.769 48.587 1.00 27.81 480 ALA A CA 1
ATOM 3615 C C . ALA A 1 480 ? -7.977 46.056 47.167 1.00 27.81 480 ALA A C 1
ATOM 3617 O O . ALA A 1 480 ? -6.943 45.548 46.745 1.00 27.81 480 ALA A O 1
ATOM 3618 N N . VAL A 1 481 ? -8.723 46.882 46.437 1.00 29.06 481 VAL A N 1
ATOM 3619 C CA . VAL A 1 481 ? -8.496 47.380 45.069 1.00 29.06 481 VAL A CA 1
ATOM 3620 C C . VAL A 1 481 ? -7.446 48.503 45.058 1.00 29.06 481 VAL A C 1
ATOM 3622 O O . VAL A 1 481 ? -7.505 49.335 45.953 1.00 29.06 481 VAL A O 1
ATOM 3625 N N . THR A 1 482 ? -6.569 48.570 44.036 1.00 26.59 482 THR A N 1
ATOM 3626 C CA . THR A 1 482 ? -6.370 49.742 43.130 1.00 26.59 482 THR A CA 1
ATOM 3627 C C . THR A 1 482 ? -5.248 49.527 42.096 1.00 26.59 482 THR A C 1
ATOM 3629 O O . THR A 1 482 ? -4.090 49.358 42.452 1.00 26.59 482 THR A O 1
ATOM 3632 N N . ASP A 1 483 ? -5.668 49.547 40.829 1.00 26.75 483 ASP A N 1
ATOM 3633 C CA . ASP A 1 483 ? -5.166 50.231 39.620 1.00 26.75 483 ASP A CA 1
ATOM 3634 C C . ASP A 1 483 ? -3.662 50.464 39.290 1.00 26.75 483 ASP A C 1
ATOM 3636 O O . ASP A 1 483 ? -2.889 51.016 40.069 1.00 26.75 483 ASP A O 1
ATOM 3640 N N . GLN A 1 484 ? -3.387 50.222 37.997 1.00 28.47 484 GLN A N 1
ATOM 3641 C CA . GLN A 1 484 ? -2.329 50.710 37.086 1.00 28.47 484 GLN A CA 1
ATOM 3642 C C . GLN A 1 484 ? -1.026 49.918 36.775 1.00 28.47 484 GLN A C 1
ATOM 3644 O O . GLN A 1 484 ? -0.478 49.223 37.627 1.00 28.47 484 GLN A O 1
ATOM 3649 N N . PRO A 1 485 ? -0.553 49.994 35.498 1.00 39.44 485 PRO A N 1
ATOM 3650 C CA . PRO A 1 485 ? 0.169 48.925 34.785 1.00 39.44 485 PRO A CA 1
ATOM 3651 C C . PRO A 1 485 ? 1.644 49.268 34.496 1.00 39.44 485 PRO A C 1
ATOM 3653 O O . PRO A 1 485 ? 1.995 50.440 34.560 1.00 39.44 485 PRO A O 1
ATOM 3656 N N . LEU A 1 486 ? 2.487 48.295 34.093 1.00 27.12 486 LEU A N 1
ATOM 3657 C CA . LEU A 1 486 ? 3.626 48.524 33.172 1.00 27.12 486 LEU A CA 1
ATOM 3658 C C . LEU A 1 486 ? 4.398 47.251 32.760 1.00 27.12 486 LEU A C 1
ATOM 3660 O O . LEU A 1 486 ? 4.589 46.314 33.529 1.00 27.12 486 LEU A O 1
ATOM 3664 N N . ASP A 1 487 ? 4.851 47.306 31.507 1.00 26.91 487 ASP A N 1
ATOM 3665 C CA . ASP A 1 487 ? 5.590 46.350 30.679 1.00 26.91 487 ASP A CA 1
ATOM 3666 C C . ASP A 1 487 ? 6.925 45.804 31.228 1.00 26.91 487 ASP A C 1
ATOM 3668 O O . ASP A 1 487 ? 7.737 46.557 31.770 1.00 26.91 487 ASP A O 1
ATOM 3672 N N . LYS A 1 488 ? 7.230 44.532 30.894 1.00 30.75 488 LYS A N 1
ATOM 3673 C CA . LYS A 1 488 ? 8.363 44.068 30.036 1.00 30.75 488 LYS A CA 1
ATOM 3674 C C . LYS A 1 488 ? 8.689 42.574 30.266 1.00 30.75 488 LYS A C 1
ATOM 3676 O O . LYS A 1 488 ? 8.730 42.143 31.416 1.00 30.75 488 LYS A O 1
ATOM 3681 N N . PRO A 1 489 ? 9.009 41.785 29.217 1.00 29.28 489 PRO A N 1
ATOM 3682 C CA . PRO A 1 489 ? 9.473 40.406 29.373 1.00 29.28 489 PRO A CA 1
ATOM 3683 C C . PRO A 1 489 ? 10.996 40.344 29.596 1.00 29.28 489 PRO A C 1
ATOM 3685 O O . PRO A 1 489 ? 11.759 41.029 28.913 1.00 29.28 489 PRO A O 1
ATOM 3688 N N . ALA A 1 490 ? 11.439 39.497 30.528 1.00 29.62 490 ALA A N 1
ATOM 3689 C CA . ALA A 1 490 ? 12.850 39.173 30.763 1.00 29.62 490 ALA A CA 1
ATOM 3690 C C . ALA A 1 490 ? 13.196 37.761 30.222 1.00 29.62 490 ALA A C 1
ATOM 3692 O O . ALA A 1 490 ? 12.298 36.932 30.072 1.00 29.62 490 ALA A O 1
ATOM 3693 N N . PRO A 1 491 ? 14.469 37.501 29.864 1.00 30.84 491 PRO A N 1
ATOM 3694 C CA . PRO A 1 491 ? 14.844 36.651 28.731 1.00 30.84 491 PRO A CA 1
ATOM 3695 C C . PRO A 1 491 ? 15.113 35.175 29.074 1.00 30.84 491 PRO A C 1
ATOM 3697 O O . PRO A 1 491 ? 15.368 34.809 30.219 1.00 30.84 491 PRO A O 1
ATOM 3700 N N . ALA A 1 492 ? 15.100 34.340 28.030 1.00 31.05 492 ALA A N 1
ATOM 3701 C CA . ALA A 1 492 ? 15.374 32.903 28.065 1.00 31.05 492 ALA A CA 1
ATOM 3702 C C . ALA A 1 492 ? 16.830 32.567 28.465 1.00 31.05 492 ALA A C 1
ATOM 3704 O O . ALA A 1 492 ? 17.753 33.241 27.997 1.00 31.05 492 ALA A O 1
ATOM 3705 N N . PRO A 1 493 ? 17.073 31.504 2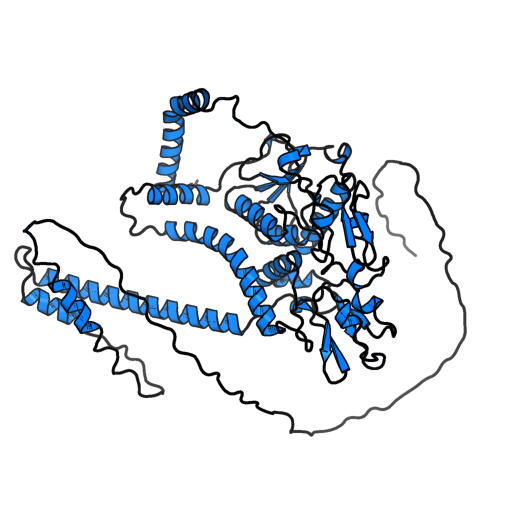9.259 1.00 31.34 493 PRO A N 1
ATOM 3706 C CA . PRO A 1 493 ? 18.424 31.047 29.549 1.00 31.34 493 PRO A CA 1
ATOM 3707 C C . PRO A 1 493 ? 18.995 30.160 28.432 1.00 31.34 493 PRO A C 1
ATOM 3709 O O . PRO A 1 493 ? 18.318 29.320 27.839 1.00 31.34 493 PRO A O 1
ATOM 3712 N N . ALA A 1 494 ? 20.280 30.394 28.173 1.00 29.11 494 ALA A N 1
ATOM 3713 C CA . ALA A 1 494 ? 21.096 29.832 27.113 1.00 29.11 494 ALA A CA 1
ATOM 3714 C C . ALA A 1 494 ? 21.453 28.345 27.299 1.00 29.11 494 ALA A C 1
ATOM 3716 O O . ALA A 1 494 ? 21.606 27.834 28.406 1.00 29.11 494 ALA A O 1
ATOM 3717 N N . SER A 1 495 ? 21.651 27.695 26.154 1.00 28.17 495 SER A N 1
ATOM 3718 C CA . SER A 1 495 ? 22.153 26.338 25.941 1.00 28.17 495 SER A CA 1
ATOM 3719 C C . SER A 1 495 ? 23.599 26.140 26.415 1.00 28.17 495 SER A C 1
ATOM 3721 O O . SER A 1 495 ? 24.479 26.916 26.037 1.00 28.17 495 SER A O 1
ATOM 3723 N N . ALA A 1 496 ? 23.864 25.039 27.123 1.00 28.89 496 ALA A N 1
ATOM 3724 C CA . ALA A 1 496 ? 25.208 24.495 27.336 1.00 28.89 496 ALA A CA 1
ATOM 3725 C C . ALA A 1 496 ? 25.415 23.214 26.490 1.00 28.89 496 ALA A C 1
ATOM 3727 O O . ALA A 1 496 ? 24.453 22.471 26.278 1.00 28.89 496 ALA A O 1
ATOM 3728 N N . PRO A 1 497 ? 26.635 22.951 25.978 1.00 28.08 497 PRO A N 1
ATOM 3729 C CA . PRO A 1 497 ? 26.896 21.916 24.978 1.00 28.08 497 PRO A CA 1
ATOM 3730 C C . PRO A 1 497 ? 27.096 20.526 25.603 1.00 28.08 497 PRO A C 1
ATOM 3732 O O . PRO A 1 497 ? 27.784 20.377 26.611 1.00 28.08 497 PRO A O 1
ATOM 3735 N N . MET A 1 498 ? 26.536 19.494 24.965 1.00 27.42 498 MET A N 1
ATOM 3736 C CA . MET A 1 498 ? 26.780 18.087 25.300 1.00 27.42 498 MET A CA 1
ATOM 3737 C C . MET A 1 498 ? 28.070 17.577 24.638 1.00 27.42 498 MET A C 1
ATOM 3739 O O . MET A 1 498 ? 28.251 17.720 23.430 1.00 27.42 498 MET A O 1
ATOM 3743 N N . ALA A 1 499 ? 28.938 16.940 25.426 1.00 28.08 499 ALA A N 1
ATOM 3744 C CA . ALA A 1 499 ? 30.065 16.136 24.950 1.00 28.08 499 ALA A CA 1
ATOM 3745 C C . ALA A 1 499 ? 29.606 14.699 24.591 1.00 28.08 499 ALA A C 1
ATOM 3747 O O . ALA A 1 499 ? 28.665 14.199 25.213 1.00 28.08 499 ALA A O 1
ATOM 3748 N N . PRO A 1 500 ? 30.237 14.020 23.610 1.00 27.50 500 PRO A N 1
ATOM 3749 C CA . PRO A 1 500 ? 29.787 12.717 23.113 1.00 27.50 500 PRO A CA 1
ATOM 3750 C C . PRO A 1 500 ? 30.317 11.543 23.963 1.00 27.50 500 PRO A C 1
ATOM 3752 O O . PRO A 1 500 ? 31.438 11.625 24.471 1.00 27.50 500 PRO A O 1
ATOM 3755 N N . PRO A 1 501 ? 29.579 10.420 24.089 1.00 29.44 501 PRO A N 1
ATOM 3756 C CA . PRO A 1 501 ? 30.106 9.217 24.716 1.00 29.44 501 PRO A CA 1
ATOM 3757 C C . PRO A 1 501 ? 30.977 8.394 23.752 1.00 29.44 501 PRO A C 1
ATOM 3759 O O . PRO A 1 501 ? 30.709 8.266 22.558 1.00 29.44 501 PRO A O 1
ATOM 3762 N N . VAL A 1 502 ? 32.039 7.842 24.332 1.00 25.92 502 VAL A N 1
ATOM 3763 C CA . VAL A 1 502 ? 33.092 7.020 23.731 1.00 25.92 502 VAL A CA 1
ATOM 3764 C C . VAL A 1 502 ? 32.583 5.603 23.429 1.00 25.92 502 VAL A C 1
ATOM 3766 O O . VAL A 1 502 ? 31.926 4.978 24.259 1.00 25.92 502 VAL A O 1
ATOM 3769 N N . PHE A 1 503 ? 32.919 5.096 22.239 1.00 24.41 503 PHE A N 1
ATOM 3770 C CA . PHE A 1 503 ? 32.693 3.720 21.782 1.00 24.41 503 PHE A CA 1
ATOM 3771 C C . PHE A 1 503 ? 33.518 2.708 22.594 1.00 24.41 503 PHE A C 1
ATOM 3773 O O . PHE A 1 503 ? 34.733 2.857 22.711 1.00 24.41 503 PHE A O 1
ATOM 3780 N N . VAL A 1 504 ? 32.889 1.619 23.049 1.00 26.36 504 VAL A N 1
ATOM 3781 C CA . VAL A 1 504 ? 33.589 0.397 23.475 1.00 26.36 504 VAL A CA 1
ATOM 3782 C C . VAL A 1 504 ? 33.183 -0.738 22.540 1.00 26.36 504 VAL A C 1
ATOM 3784 O O . VAL A 1 504 ? 32.066 -1.247 22.590 1.00 26.36 504 VAL A O 1
ATOM 3787 N N . ALA A 1 505 ? 34.112 -1.106 21.662 1.00 23.41 505 ALA A N 1
ATOM 3788 C CA . ALA A 1 505 ? 34.064 -2.321 20.867 1.00 23.41 505 ALA A CA 1
ATOM 3789 C C . ALA A 1 505 ? 34.313 -3.535 21.775 1.00 23.41 505 ALA A C 1
ATOM 3791 O O . ALA A 1 505 ? 35.260 -3.531 22.559 1.00 23.41 505 ALA A O 1
ATOM 3792 N N . THR A 1 506 ? 33.509 -4.590 21.648 1.00 27.67 506 THR A N 1
ATOM 3793 C CA . THR A 1 506 ? 33.851 -5.905 22.204 1.00 27.67 506 THR A CA 1
ATOM 3794 C C . THR A 1 506 ? 33.944 -6.926 21.078 1.00 27.67 506 THR A C 1
ATOM 3796 O O . THR A 1 506 ? 32.990 -7.204 20.358 1.00 27.67 506 THR A O 1
ATOM 3799 N N . GLN A 1 507 ? 35.164 -7.434 20.911 1.00 26.48 507 GLN A N 1
ATOM 3800 C CA . GLN A 1 507 ? 35.516 -8.605 20.123 1.00 26.48 507 GLN A CA 1
ATOM 3801 C C . GLN A 1 507 ? 34.888 -9.852 20.755 1.00 26.48 507 GLN A C 1
ATOM 3803 O O . GLN A 1 507 ? 34.989 -10.037 21.966 1.00 26.48 507 GLN A O 1
ATOM 3808 N N . ARG A 1 508 ? 34.332 -10.751 19.938 1.00 25.36 508 ARG A N 1
ATOM 3809 C CA . ARG A 1 508 ? 34.226 -12.178 20.273 1.00 25.36 508 ARG A CA 1
ATOM 3810 C C . ARG A 1 508 ? 34.197 -13.012 18.992 1.00 25.36 508 ARG A C 1
ATOM 3812 O O . ARG A 1 508 ? 33.155 -13.218 18.385 1.00 25.36 508 ARG A O 1
ATOM 3819 N N . ALA A 1 509 ? 35.383 -13.462 18.598 1.00 22.92 509 ALA A N 1
ATOM 3820 C CA . ALA A 1 509 ? 35.613 -14.589 17.706 1.00 22.92 509 ALA A CA 1
ATOM 3821 C C . ALA A 1 509 ? 36.662 -15.493 18.379 1.00 22.92 509 ALA A C 1
ATOM 3823 O O . ALA A 1 509 ? 37.615 -14.967 18.954 1.00 22.92 509 ALA A O 1
ATOM 3824 N N . ALA A 1 510 ? 36.463 -16.812 18.262 1.00 25.03 510 ALA A N 1
ATOM 3825 C CA . ALA A 1 510 ? 37.249 -17.924 18.823 1.00 25.03 510 ALA A CA 1
ATOM 3826 C C . ALA A 1 510 ? 37.120 -18.079 20.361 1.00 25.03 510 ALA A C 1
ATOM 3828 O O . ALA A 1 510 ? 37.231 -17.110 21.098 1.00 25.03 510 ALA A O 1
ATOM 3829 N N . GLN A 1 511 ? 36.845 -19.249 20.945 1.00 24.61 511 GLN A N 1
ATOM 3830 C CA . GLN A 1 511 ? 37.259 -20.615 20.609 1.00 24.61 511 GLN A CA 1
ATOM 3831 C C . GLN A 1 511 ? 36.222 -21.641 21.118 1.00 24.61 511 GLN A C 1
ATOM 3833 O O . GLN A 1 511 ? 35.671 -21.442 22.198 1.00 24.61 511 GLN A O 1
ATOM 3838 N N . MET A 1 512 ? 35.999 -22.723 20.361 1.00 24.84 512 MET A N 1
ATOM 3839 C CA . MET A 1 512 ? 36.138 -24.133 20.785 1.00 24.84 512 MET A CA 1
ATOM 3840 C C . MET A 1 512 ? 35.663 -25.064 19.646 1.00 24.84 512 MET A C 1
ATOM 3842 O O . MET A 1 512 ? 34.468 -25.280 19.463 1.00 24.84 512 MET A O 1
ATOM 3846 N N . GLU A 1 513 ? 36.627 -25.589 18.881 1.00 26.16 513 GLU A N 1
ATOM 3847 C CA . GLU A 1 513 ? 36.617 -26.967 18.346 1.00 26.16 513 GLU A CA 1
ATOM 3848 C C . GLU A 1 513 ? 36.642 -27.926 19.569 1.00 26.16 513 GLU A C 1
ATOM 3850 O O . GLU A 1 513 ? 37.069 -27.515 20.647 1.00 26.16 513 GLU A O 1
ATOM 3855 N N . GLU A 1 514 ? 36.164 -29.172 19.579 1.00 25.41 514 GLU A N 1
ATOM 3856 C CA . GLU A 1 514 ? 36.418 -30.284 18.663 1.00 25.41 514 GLU A CA 1
ATOM 3857 C C . GLU A 1 514 ? 35.597 -31.500 19.168 1.00 25.41 514 GLU A C 1
ATOM 3859 O O . GLU A 1 514 ? 35.591 -31.754 20.373 1.00 25.41 514 GLU A O 1
ATOM 3864 N N . ALA A 1 515 ? 34.926 -32.253 18.284 1.00 24.17 515 ALA A N 1
ATOM 3865 C CA . ALA A 1 515 ? 34.681 -33.699 18.439 1.00 24.17 515 ALA A CA 1
ATOM 3866 C C . ALA A 1 515 ? 34.071 -34.306 17.155 1.00 24.17 515 ALA A C 1
ATOM 3868 O O . ALA A 1 515 ? 32.871 -34.198 16.924 1.00 24.17 515 ALA A O 1
ATOM 3869 N N . ALA A 1 516 ? 34.951 -34.949 16.377 1.00 24.45 516 ALA A N 1
ATOM 3870 C CA . ALA A 1 516 ? 34.775 -36.149 15.540 1.00 24.45 516 ALA A CA 1
ATOM 3871 C C . ALA A 1 516 ? 33.573 -36.221 14.564 1.00 24.45 516 ALA A C 1
ATOM 3873 O O . ALA A 1 516 ? 32.421 -36.318 14.961 1.00 24.45 516 ALA A O 1
ATOM 3874 N N . SER A 1 517 ? 33.807 -36.142 13.248 1.00 24.05 517 SER A N 1
ATOM 3875 C CA . SER A 1 517 ? 34.293 -37.242 12.386 1.00 24.05 517 SER A CA 1
ATOM 3876 C C . SER A 1 517 ? 33.273 -38.369 12.226 1.00 24.05 517 SER A C 1
ATOM 3878 O O . SER A 1 517 ? 33.277 -39.302 13.017 1.00 24.05 517 SER A O 1
ATOM 3880 N N . ASP A 1 518 ? 32.528 -38.341 11.121 1.00 24.56 518 ASP A N 1
ATOM 3881 C CA . ASP A 1 518 ? 32.380 -39.534 10.290 1.00 24.56 518 ASP A CA 1
ATOM 3882 C C . ASP A 1 518 ? 32.330 -39.139 8.813 1.00 24.56 518 ASP A C 1
ATOM 3884 O O . ASP A 1 518 ? 31.586 -38.262 8.375 1.00 24.56 518 ASP A O 1
ATOM 3888 N N . THR A 1 519 ? 33.225 -39.776 8.067 1.00 24.78 519 THR A N 1
ATOM 3889 C CA . THR A 1 519 ? 33.476 -39.593 6.642 1.00 24.78 519 THR A CA 1
ATOM 3890 C C . THR A 1 519 ? 32.779 -40.742 5.926 1.00 24.78 519 THR A C 1
ATOM 3892 O O . THR A 1 519 ? 33.058 -41.893 6.247 1.00 24.78 519 THR A O 1
ATOM 3895 N N . ILE A 1 520 ? 31.930 -40.472 4.933 1.00 24.42 520 ILE A N 1
ATOM 3896 C CA . ILE A 1 520 ? 31.590 -41.472 3.912 1.00 24.42 520 ILE A CA 1
ATOM 3897 C C . ILE A 1 520 ? 31.853 -40.853 2.544 1.00 24.42 520 ILE A C 1
ATOM 3899 O O . ILE A 1 520 ? 31.279 -39.834 2.166 1.00 24.42 520 ILE A O 1
ATOM 3903 N N . ALA A 1 521 ? 32.796 -41.477 1.847 1.00 26.31 521 ALA A N 1
ATOM 3904 C CA . ALA A 1 521 ? 33.234 -41.158 0.505 1.00 26.31 521 ALA A CA 1
ATOM 3905 C C . ALA A 1 521 ? 32.283 -41.738 -0.558 1.00 26.31 521 ALA A C 1
ATOM 3907 O O . ALA A 1 521 ? 31.756 -42.834 -0.394 1.00 26.31 521 ALA A O 1
ATOM 3908 N N . TYR A 1 522 ? 32.135 -40.971 -1.641 1.00 24.00 522 TYR A N 1
ATOM 3909 C CA . TYR A 1 522 ? 32.009 -41.356 -3.055 1.00 24.00 522 TYR A CA 1
ATOM 3910 C C . TYR A 1 522 ? 31.479 -42.752 -3.421 1.00 24.00 522 TYR A C 1
ATOM 3912 O O . TYR A 1 522 ? 32.169 -43.746 -3.210 1.00 24.00 522 TYR A O 1
ATOM 3920 N N . GLN A 1 523 ? 30.417 -42.771 -4.237 1.00 26.16 523 GLN A N 1
ATOM 3921 C CA . GLN A 1 523 ? 30.417 -43.543 -5.485 1.00 26.16 523 GLN A CA 1
ATOM 3922 C C . GLN A 1 523 ? 29.816 -42.708 -6.625 1.00 26.16 523 GLN A C 1
ATOM 3924 O O . GLN A 1 523 ? 28.670 -42.268 -6.570 1.00 26.16 523 GLN A O 1
ATOM 3929 N N . GLN A 1 524 ? 30.659 -42.461 -7.627 1.00 25.31 524 GLN A N 1
ATOM 3930 C CA . GLN A 1 524 ? 30.286 -42.101 -8.988 1.00 25.31 524 GLN A CA 1
ATOM 3931 C C . GLN A 1 524 ? 29.863 -43.385 -9.697 1.00 25.31 524 GLN A C 1
ATOM 3933 O O . GLN A 1 524 ? 30.609 -44.355 -9.631 1.00 25.31 524 GLN A O 1
ATOM 3938 N N . ASP A 1 525 ? 28.756 -43.346 -10.430 1.00 26.17 525 ASP A N 1
ATOM 3939 C CA . ASP A 1 525 ? 28.570 -44.193 -11.603 1.00 26.17 525 ASP A CA 1
ATOM 3940 C C . ASP A 1 525 ? 28.135 -43.299 -12.762 1.00 26.17 525 ASP A C 1
ATOM 3942 O O . ASP A 1 525 ? 27.193 -42.509 -12.667 1.00 26.17 525 ASP A O 1
ATOM 3946 N N . ALA A 1 526 ? 28.916 -43.388 -13.831 1.00 26.44 526 ALA A N 1
ATOM 3947 C CA . ALA A 1 526 ? 28.690 -42.750 -15.108 1.00 26.44 526 ALA A CA 1
ATOM 3948 C C . ALA A 1 526 ? 27.718 -43.590 -15.946 1.00 26.44 526 ALA A C 1
ATOM 3950 O O . ALA A 1 526 ? 27.824 -44.815 -15.979 1.00 26.44 526 ALA A O 1
ATOM 3951 N N . ALA A 1 527 ? 26.842 -42.919 -16.689 1.00 26.73 527 ALA A N 1
ATOM 3952 C CA . ALA A 1 527 ? 26.312 -43.422 -17.948 1.00 26.73 527 ALA A CA 1
ATOM 3953 C C . ALA A 1 527 ? 26.033 -42.220 -18.860 1.00 26.73 527 ALA A C 1
ATOM 3955 O O . ALA A 1 527 ? 25.161 -41.396 -18.585 1.00 26.73 527 ALA A O 1
ATOM 3956 N N . GLU A 1 528 ? 26.859 -42.104 -19.895 1.00 27.98 528 GLU A N 1
ATOM 3957 C CA . GLU A 1 528 ? 26.646 -41.286 -21.084 1.00 27.98 528 GLU A CA 1
ATOM 3958 C C . GLU A 1 528 ? 25.459 -41.853 -21.881 1.00 27.98 528 GLU A C 1
ATOM 3960 O O . GLU A 1 528 ? 25.315 -43.070 -21.952 1.00 27.98 528 GLU A O 1
ATOM 3965 N N . ASP A 1 529 ? 24.620 -40.992 -22.468 1.00 26.80 529 ASP A N 1
ATOM 3966 C CA . ASP A 1 529 ? 24.349 -41.024 -23.915 1.00 26.80 529 ASP A CA 1
ATOM 3967 C C . ASP A 1 529 ? 23.430 -39.869 -24.380 1.00 26.80 529 ASP A C 1
ATOM 3969 O O . ASP A 1 529 ? 22.312 -39.681 -23.910 1.00 26.80 529 ASP A O 1
ATOM 3973 N N . ALA A 1 530 ? 24.006 -39.089 -25.300 1.00 28.44 530 ALA A N 1
ATOM 3974 C CA . ALA A 1 530 ? 23.485 -38.428 -26.502 1.00 28.44 530 ALA A CA 1
ATOM 3975 C C . ALA A 1 530 ? 22.057 -37.820 -26.597 1.00 28.44 530 ALA A C 1
ATOM 3977 O O . ALA A 1 530 ? 21.052 -38.516 -26.591 1.00 28.44 530 ALA A O 1
ATOM 3978 N N . ALA A 1 531 ? 22.077 -36.514 -26.920 1.00 27.05 531 ALA A N 1
ATOM 3979 C CA . ALA A 1 531 ? 21.411 -35.830 -28.046 1.00 27.05 531 ALA A CA 1
ATOM 3980 C C . ALA A 1 531 ? 19.869 -35.829 -28.161 1.00 27.05 531 ALA A C 1
ATOM 3982 O O . ALA A 1 531 ? 19.250 -36.854 -28.394 1.00 27.05 531 ALA A O 1
ATOM 3983 N N . GLU A 1 532 ? 19.260 -34.637 -28.157 1.00 28.39 532 GLU A N 1
ATOM 3984 C CA . GLU A 1 532 ? 18.851 -33.916 -29.381 1.00 28.39 532 GLU A CA 1
ATOM 3985 C C . GLU A 1 532 ? 18.195 -32.568 -29.021 1.00 28.39 532 GLU A C 1
ATOM 3987 O O . GLU A 1 532 ? 17.471 -32.432 -28.036 1.00 28.39 532 GLU A O 1
ATOM 3992 N N . GLU A 1 533 ? 18.537 -31.550 -29.808 1.00 31.06 533 GLU A N 1
ATOM 3993 C CA . GLU A 1 533 ? 18.017 -30.185 -29.768 1.00 31.06 533 GLU A CA 1
ATOM 3994 C C . GLU A 1 533 ? 16.616 -30.134 -30.397 1.00 31.06 533 GLU A C 1
ATOM 3996 O O . GLU A 1 533 ? 16.466 -30.553 -31.539 1.00 31.06 533 GLU A O 1
ATOM 4001 N N . GLU A 1 534 ? 15.625 -29.527 -29.736 1.00 28.16 534 GLU A N 1
ATOM 4002 C CA . GLU A 1 534 ? 14.477 -28.926 -30.433 1.00 28.16 534 GLU A CA 1
ATOM 4003 C C . GLU A 1 534 ? 14.036 -27.627 -29.734 1.00 28.16 534 GLU A C 1
ATOM 4005 O O . GLU A 1 534 ? 13.463 -27.620 -28.643 1.00 28.16 534 GLU A O 1
ATOM 4010 N N . GLU A 1 535 ? 14.312 -26.496 -30.389 1.00 29.39 535 GLU A N 1
ATOM 4011 C CA . GLU A 1 535 ? 13.666 -25.208 -30.130 1.00 29.39 535 GLU A CA 1
ATOM 4012 C C . GLU A 1 535 ? 12.195 -25.248 -30.588 1.00 29.39 535 GLU A C 1
ATOM 4014 O O . GLU A 1 535 ? 11.930 -25.622 -31.734 1.00 29.39 535 GLU A O 1
ATOM 4019 N N . PRO A 1 536 ? 11.222 -24.740 -29.809 1.00 29.20 536 PRO A N 1
ATOM 4020 C CA . PRO A 1 536 ? 9.917 -24.421 -30.361 1.00 29.20 536 PRO A CA 1
ATOM 4021 C C . PRO A 1 536 ? 9.848 -22.955 -30.810 1.00 29.20 536 PRO A C 1
ATOM 4023 O O . PRO A 1 536 ? 9.903 -22.002 -30.030 1.00 29.20 536 PRO A O 1
ATOM 4026 N N . CYS A 1 537 ? 9.671 -22.819 -32.121 1.00 23.98 537 CYS A N 1
ATOM 4027 C CA . CYS A 1 537 ? 9.357 -21.612 -32.871 1.00 23.98 537 CYS A CA 1
ATOM 4028 C C . CYS A 1 537 ? 8.156 -20.835 -32.286 1.00 23.98 537 CYS A C 1
ATOM 4030 O O . CYS A 1 537 ? 7.068 -21.376 -32.073 1.00 23.98 537 CYS A O 1
ATOM 4032 N N . VAL A 1 538 ? 8.335 -19.527 -32.085 1.00 24.20 538 VAL A N 1
ATOM 4033 C CA . VAL A 1 538 ? 7.297 -18.593 -31.627 1.00 24.20 538 VAL A CA 1
ATOM 4034 C C . VAL A 1 538 ? 6.370 -18.221 -32.790 1.00 24.20 538 VAL A C 1
ATOM 4036 O O . VAL A 1 538 ? 6.692 -17.360 -33.612 1.00 24.20 538 VAL A O 1
ATOM 4039 N N . HIS A 1 539 ? 5.171 -18.804 -32.837 1.00 25.00 539 HIS A N 1
ATOM 4040 C CA . HIS A 1 539 ? 4.093 -18.310 -33.695 1.00 25.00 539 HIS A CA 1
ATOM 4041 C C . HIS A 1 539 ? 3.378 -17.113 -33.045 1.00 25.00 539 HIS A C 1
ATOM 4043 O O . HIS A 1 539 ? 2.650 -17.245 -32.063 1.00 25.00 539 HIS A O 1
ATOM 4049 N N . LYS A 1 540 ? 3.553 -15.922 -33.636 1.00 25.89 540 LYS A N 1
ATOM 4050 C CA . LYS A 1 540 ? 2.734 -14.729 -33.365 1.00 25.89 540 LYS A CA 1
ATOM 4051 C C . LYS A 1 540 ? 1.294 -14.966 -33.836 1.00 25.89 540 LYS A C 1
ATOM 4053 O O . LYS A 1 540 ? 1.046 -15.009 -35.039 1.00 25.89 540 LYS A O 1
ATOM 4058 N N . LEU A 1 541 ? 0.347 -15.026 -32.904 1.00 24.30 541 LEU A N 1
ATOM 4059 C CA . LEU A 1 541 ? -1.088 -14.922 -33.181 1.00 24.30 541 LEU A CA 1
ATOM 4060 C C . LEU A 1 541 ? -1.623 -13.605 -32.608 1.00 24.30 541 LEU A C 1
ATOM 4062 O O . LEU A 1 541 ? -1.601 -13.370 -31.403 1.00 24.30 541 LEU A O 1
ATOM 4066 N N . ALA A 1 542 ? -2.084 -12.732 -33.500 1.00 27.98 542 ALA A N 1
ATOM 4067 C CA . ALA A 1 542 ? -2.867 -11.549 -33.163 1.00 27.98 542 ALA A CA 1
ATOM 4068 C C . ALA A 1 542 ? -4.314 -11.957 -32.831 1.00 27.98 542 ALA A C 1
ATOM 4070 O O . ALA A 1 542 ? -4.858 -12.799 -33.548 1.00 27.98 542 ALA A O 1
ATOM 4071 N N . PRO A 1 543 ? -4.998 -11.332 -31.855 1.00 29.14 543 PRO A N 1
ATOM 4072 C CA . PRO A 1 543 ? -6.435 -11.494 -31.728 1.00 29.14 543 PRO A CA 1
ATOM 4073 C C . PRO A 1 543 ? -7.165 -10.266 -32.277 1.00 29.14 543 PRO A C 1
ATOM 4075 O O . PRO A 1 543 ? -7.127 -9.164 -31.731 1.00 29.14 543 PRO A O 1
ATOM 4078 N N . SER A 1 544 ? -7.868 -10.506 -33.378 1.00 28.20 544 SER A N 1
ATOM 4079 C CA . SER A 1 544 ? -9.024 -9.729 -33.806 1.00 28.20 544 SER A CA 1
ATOM 4080 C C . SER A 1 544 ? -10.294 -10.407 -33.280 1.00 28.20 544 SER A C 1
ATOM 4082 O O . SER A 1 544 ? -10.338 -11.627 -33.181 1.00 28.20 544 SER A O 1
ATOM 4084 N N . GLY A 1 545 ? -11.330 -9.613 -32.998 1.00 26.33 545 GLY A N 1
ATOM 4085 C CA . GLY A 1 545 ? -12.723 -10.041 -33.163 1.00 26.33 545 GLY A CA 1
ATOM 4086 C C . GLY A 1 545 ? -13.373 -10.864 -32.044 1.00 26.33 545 GLY A C 1
ATOM 4087 O O . GLY A 1 545 ? -13.100 -12.038 -31.849 1.00 26.33 545 GLY A O 1
ATOM 4088 N N . ARG A 1 546 ? -14.343 -10.222 -31.385 1.00 29.67 546 ARG A N 1
ATOM 4089 C CA . ARG A 1 546 ? -15.390 -10.775 -30.509 1.00 29.67 546 ARG A CA 1
ATOM 4090 C C . ARG A 1 546 ? -15.964 -12.124 -30.967 1.00 29.67 546 ARG A C 1
ATOM 4092 O O . ARG A 1 546 ? -16.458 -12.200 -32.086 1.00 29.67 546 ARG A O 1
ATOM 4099 N N . THR A 1 547 ? -16.141 -13.054 -30.023 1.00 28.03 547 THR A N 1
ATOM 4100 C CA . THR A 1 547 ? -17.346 -13.904 -29.976 1.00 28.03 547 THR A CA 1
ATOM 4101 C C . THR A 1 547 ? -17.671 -14.321 -28.540 1.00 28.03 547 THR A C 1
ATOM 4103 O O . THR A 1 547 ? -16.795 -14.673 -27.760 1.00 28.03 547 THR A O 1
ATOM 4106 N N . SER A 1 548 ? -18.950 -14.223 -28.200 1.00 27.00 548 SER A N 1
ATOM 4107 C CA . SER A 1 548 ? -19.602 -14.635 -26.959 1.00 27.00 548 SER A CA 1
ATOM 4108 C C . SER A 1 548 ? -19.855 -16.145 -26.903 1.00 27.00 548 SER A C 1
ATOM 4110 O O . SER A 1 548 ? -20.242 -16.694 -27.931 1.00 27.00 548 SER A O 1
ATOM 4112 N N . LEU A 1 549 ? -19.788 -16.741 -25.703 1.00 25.12 549 LEU A N 1
ATOM 4113 C CA . LEU A 1 549 ? -20.770 -17.664 -25.082 1.00 25.12 549 LEU A CA 1
ATOM 4114 C C . LEU A 1 549 ? -20.122 -18.798 -24.263 1.00 25.12 549 LEU A C 1
ATOM 4116 O O . LEU A 1 549 ? -19.314 -19.564 -24.763 1.00 25.12 549 LEU A O 1
ATOM 4120 N N . GLN A 1 550 ? -20.663 -18.928 -23.048 1.00 28.55 550 GLN A N 1
ATOM 4121 C CA . GLN A 1 550 ? -21.061 -20.163 -22.359 1.00 28.55 550 GLN A CA 1
ATOM 4122 C C . GLN A 1 550 ? -20.019 -21.116 -21.757 1.00 28.55 550 GLN A C 1
ATOM 4124 O O . GLN A 1 550 ? -18.960 -21.417 -22.290 1.00 28.55 550 GLN A O 1
ATOM 4129 N N . ALA A 1 551 ? -20.425 -21.579 -20.574 1.00 28.89 551 ALA A N 1
ATOM 4130 C CA . ALA A 1 551 ? -19.742 -22.464 -19.654 1.00 28.89 551 ALA A CA 1
ATOM 4131 C C . ALA A 1 551 ? -19.349 -23.803 -20.288 1.00 28.89 551 ALA A C 1
ATOM 4133 O O . ALA A 1 551 ? -20.151 -24.435 -20.974 1.00 28.89 551 ALA A O 1
ATOM 4134 N N . ILE A 1 552 ? -18.140 -24.263 -19.970 1.00 26.38 552 ILE A N 1
ATOM 4135 C CA . ILE A 1 552 ? -17.661 -25.605 -20.295 1.00 26.38 552 ILE A CA 1
ATOM 4136 C C . ILE A 1 552 ? -17.494 -26.369 -18.980 1.00 26.38 552 ILE A C 1
ATOM 4138 O O . ILE A 1 552 ? -16.697 -25.993 -18.121 1.00 26.38 552 ILE A O 1
ATOM 4142 N N . GLN A 1 553 ? -18.296 -27.425 -18.826 1.00 25.58 553 GLN A N 1
ATOM 4143 C CA . GLN A 1 553 ? -18.141 -28.446 -17.794 1.00 25.58 553 GLN A CA 1
ATOM 4144 C C . GLN A 1 553 ? -16.870 -29.262 -18.047 1.00 25.58 553 GLN A C 1
ATOM 4146 O O . GLN A 1 553 ? -16.604 -29.690 -19.169 1.00 25.58 553 GLN A O 1
ATOM 4151 N N . VAL A 1 554 ? -16.123 -29.513 -16.975 1.00 27.28 554 VAL A N 1
ATOM 4152 C CA . VAL A 1 554 ? -14.951 -30.391 -16.946 1.00 27.28 554 VAL A CA 1
ATOM 4153 C C . VAL A 1 554 ? -15.416 -31.846 -16.824 1.00 27.28 554 VAL A C 1
ATOM 4155 O O . VAL A 1 554 ? -16.168 -32.178 -15.909 1.00 27.28 554 VAL A O 1
ATOM 4158 N N . VAL A 1 555 ? -14.946 -32.714 -17.720 1.00 27.34 555 VAL A N 1
ATOM 4159 C CA . VAL A 1 555 ? -15.018 -34.181 -17.593 1.00 27.34 555 VAL A CA 1
ATOM 4160 C C . VAL A 1 555 ? -13.576 -34.709 -17.598 1.00 27.34 555 VAL A C 1
ATOM 4162 O O . VAL A 1 555 ? -12.794 -34.245 -18.429 1.00 27.34 555 VAL A O 1
ATOM 4165 N N . PRO A 1 556 ? -13.184 -35.631 -16.697 1.00 34.72 556 PRO A N 1
ATOM 4166 C CA . PRO A 1 556 ? -11.806 -36.103 -16.611 1.00 34.72 556 PRO A CA 1
ATOM 4167 C C . PRO A 1 556 ? -11.529 -37.202 -17.647 1.00 34.72 556 PRO A C 1
ATOM 4169 O O . PRO A 1 556 ? -12.331 -38.121 -17.821 1.00 34.72 556 PRO A O 1
ATOM 4172 N N . SER A 1 557 ? -10.381 -37.121 -18.319 1.00 28.41 557 SER A N 1
ATOM 4173 C CA . SER A 1 557 ? -9.882 -38.146 -19.238 1.00 28.41 557 SER A CA 1
ATOM 4174 C C . SER A 1 557 ? -9.045 -39.193 -18.501 1.00 28.41 557 SER A C 1
ATOM 4176 O O . SER A 1 557 ? -8.137 -38.861 -17.742 1.00 28.41 557 SER A O 1
ATOM 4178 N N . VAL A 1 558 ? -9.372 -40.459 -18.756 1.00 38.38 558 VAL A N 1
ATOM 4179 C CA . VAL A 1 558 ? -8.611 -41.655 -18.382 1.00 38.38 558 VAL A CA 1
ATOM 4180 C C . VAL A 1 558 ? -7.723 -42.059 -19.562 1.00 38.38 558 VAL A C 1
ATOM 4182 O O . VAL A 1 558 ? -8.191 -42.017 -20.703 1.00 38.38 558 VAL A O 1
ATOM 4185 N N . SER A 1 559 ? -6.543 -42.596 -19.230 1.00 38.28 559 SER A N 1
ATOM 4186 C CA . SER A 1 559 ? -5.476 -43.213 -20.056 1.00 38.28 559 SER A CA 1
ATOM 4187 C C . SER A 1 559 ? -4.358 -42.271 -20.476 1.00 38.28 559 SER A C 1
ATOM 4189 O O . SER A 1 559 ? -4.596 -41.436 -21.374 1.00 38.28 559 SER A O 1
#

Secondary structure (DSSP, 8-state):
---TT--HHHHHHHHHHHHHHHHTHHHHHHHHHHS-TTTS----GGGG--PPEE-STT-HHHHHT-TTS--HHHHT-TT--EEE-SS-EEE-TT-----HHHHH-TT--EE-SS--HHHHHHHHHHHHHHBS-EEEEEHHHH-SPPPTTEEEES-GGGS-HHHHHHHHHH-S-EEEE--TTTTTT-S-TTHHHHHHHHHHHHHHHHT-PPEEE--GGG---PBPHHHHHHHHHHHHHHTT-----S--TTHHHHHHHHHHHHHHHHHHHHHHHHHHHHTTSB-TT-PBP---HHHHHHHHHHHH-GGGGGG---EEEEE-TTT-----HHHHH-TT--EEE-TTS-EEE-GGG--S--HHHHT-TT--EEEEE--GGGGS---HHHHHHHHHHHHHHHHHHHHHHHHHHHHHHHHHHHHHT-BTTBPPHHHHHHHHHHHH----------------SSSTTSHHHHHHHHHHHTTS--------------PPPPP-PPPPPPP----------------------------------------------------PPP-

InterPro domains:
  IPR017896 4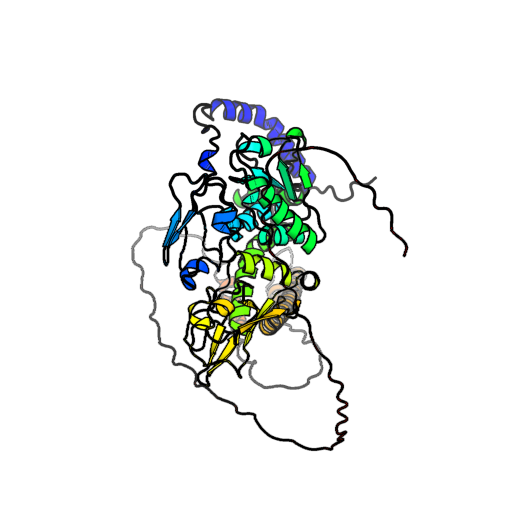Fe-4S ferredoxin-type, iron-sulphur binding domain [PF00037] (92-111)
  IPR017896 4Fe-4S ferredoxin-type, iron-sulphur binding domain [PF12838] (323-368)
  IPR017896 4Fe-4S ferredoxin-type, iron-sulphur binding domain [PS51379] (86-115)
  IPR017896 4Fe-4S ferredoxin-type, iron-sulphur binding domain [PS51379] (314-344)
  IPR017896 4Fe-4S ferredoxin-type, iron-sulphur binding domain [PS51379] (345-374)
  IPR017900 4Fe-4S ferredoxin, iron-sulphur binding, conserved site [PS00198] (95-106)
  IPR017900 4Fe-4S ferredoxin, iron-sulphur binding, conserved site [PS00198] (354-365)
  IPR050572 Iron-Sulfur Ferredoxin [PTHR43687] (316-382)

Nearest PDB structures (foldseek):
  9bt4-assembly1_H  TM=9.278E-01  e=1.175E-02  Methanosarcina acetivorans C2A
  8a5e-assembly1_B  TM=3.974E-01  e=3.711E-02  Acetobacterium woodii DSM 1030
  7q4w-assembly1_B  TM=3.956E-01  e=4.312E-02  Acetobacterium woodii DSM 1030

Sequence (559 aa):
MADENHDLLDSLIDIQSDWNAVSNPLDTVLGMLSADPEQAKPFNPGDYKFRPRANTIPCTRCMTKDEGTCSACIDVCPVNAITIDTSAIHVSDACRKCGLCIAACPTDAFTDSHHSARQLYDEIATACSSHEMCYITCTRALKRKPEANEILLPCVGAVPTEVWFSILVDYPNVSVYLPEGVCDKCQTTTGEACYTKFIGRAEELTGRSVGLETQARALNHAKKRSYERRQFVNNAMQVGQNVLAVSNPVLASAQAVQRKLQAHGRQINELQNSLERIAGSSTSARRKRTIVQKRQLLLSALQDHPRLADRFEPQVAVCDNTKCTSCGLCVDVCPTHCVDLDPRGHVTVEPIYCMDCSACTRACPTNALFMEPYDPALLVVKDETAKRAEEALERQKAELARLKEQGKQQLMRGLAALESHGENGQITAQGIGAAIKAVTTFDAPAEKNDAVGETSATMATLTATTAATEAAAAATASEAVTDQPLDKPAPAPASAPMAPPVFVATQRAAQMEEAASDTIAYQQDAAEDAAEEEEPCVHKLAPSGRTSLQAIQVVPSVS

Foldseek 3Di:
DDPPPCDPLNVVLVVVVVVCVVVCVVVVVVVVVVPPVVPPPFDDLVVQFWDKDFAQLLQLCLLLLDPVLDCQLQVQQLQSQWDDHNRDIGGHPSGLSQLLSCQRGLRNRIDTPQQHLLNVLLQQLVLLQWAQAAEEEECQFPVGDDDSRYHYHPALLNHHLLSLLLCVLVGVRYAYEGAPCSQVPDSSVSRVVSNCVSQVNSCLLRVHHHHYHRDPVPDGGHTDPLNSSLVVVVVCVVVPPPPPPPDDPSVVSSVVSVCVSVVLVVLLVVVVVLCCVPVNQAAPVRDGFDAGPSLSSNLSSCQVPVVSLVSDFDKDKDFQPVQQPLPCSLCSSNSRSQWHADPVSDIDGNRSSDSNSCSSCVRGPRSRIDIDTDRSSSSNRDRPVVVVVVVVVVVVVVVVVVVVVVQVVLQVQLVVLQVVPDDPPDRDPNSNVSSVVSSPDDPDDPDDDDDDDDDDPPPPPPVVVVVVVVVVVVPDDDDDDDDDDDDDDDDDDDDDDDDDDDDDDDDDDDDDDDDDDDDDDDDDDDDDDDDDDDDDDDDDDDDDDDDDDDDDDDDDDDD